Protein AF-0000000075857256 (afdb_homodimer)

Nearest PDB structures (foldseek):
  2bel-assembly1_A  TM=9.856E-01  e=2.814E-27  Homo sapiens
  2ilt-assembly1_A  TM=9.358E-01  e=1.504E-27  Homo sapiens
  4k26-assembly1_A  TM=9.487E-01  e=6.355E-27  Mus musculus
  3gmd-assembly4_H  TM=9.500E-01  e=1.844E-26  Mus musculus
  3dwf-assembly1_B  TM=9.043E-01  e=5.023E-26  Cavia porcellus

Foldseek 3Di:
DLQVCLLVQAADEEEEADPVVQVVSQVNSVVNHHVHGYYDYFQQLDPCRLLVSLVVCCVVVVFDQEDADDDFDDDAQAADDPPVVVLVSRLSRLAVSLVVNCVNRVVRNLVNLHEYEYEAELLLQDPFGRQVSVSVNSVNNCVVVVVVQVVCVVVVGSYAYEYEYEYAADDPSSCVRCVQWFDDDHHYPVVSVVQRVVCRVVRPRYHYPPPCSVVCSVCCVVCVVVNVVVRVVRTDDDD/DLQVCLLVQAADEEEEADPVVQVVSQVNSVVNHHVHGYYDYFQQLDPCRLLVSLVVCCVVVVFDQEDADDDFDDDAQAADDPPVVVLVSRLSRLAVSLVVNCVNRVVRNLVNLHEYEYEAELLLQDPFGRQVSVSVNSVNNCVVVVVVQVVCVVVVGSYAYEYEYEYAADDPSSCVRCVPWFDDDHHYPVVSVVQRVVCRVVRPRYHYPPPCSVVCSVCCVVCVVVNVVVRVVRTDDDD

Sequence (478 aa):
MAYHYAHFGAQIIITARRGNVLQQVAEKCLSLGAQKAYYIAADMASESDPDRVVEFALDKLGGLDYLVLNHIGPSPFSMWDGDVEHTKWLMKANFFSYIQMAWKALPSLEQSQGSLVIVSSLLGKMPSPFVAPYTSTKFALNGFFGALQHELAMKNSNVSISICTLGLIDTESAMEKVRGVTSVPAYPATDAAKNIIITGATRQSELFYPWFTQFLILIKDWFPSTTSYIIQNSYNYNPMAYHYAHFGAQIIITARRGNVLQQVAEKCLSLGAQKAYYIAADMASESDPDRVVEFALDKLGGLDYLVLNHIGPSPFSMWDGDVEHTKWLMKANFFSYIQMAWKALPSLEQSQGSLVIVSSLLGKMPSPFVAPYTSTKFALNGFFGALQHELAMKNSNVSISICTLGLIDTESAMEKVRGVTSVPAYPATDAAKNIIITGATRQSELFYPWFTQFLILIKDWFPSTTSYIIQNSYNYNP

Organism: Scomber scombrus (NCBI:txid13677)

Radius of gyration: 22.91 Å; Cα contacts (8 Å, |Δi|>4): 903; chains: 2; bounding box: 53×64×47 Å

Secondary structure (DSSP, 8-state):
-HHHHHHTT-EEEEEES-HHHHHHHHHHHHHHT-SEEEEEE--TTSSSHHHHHHHHHHHHHSS-SEEEE-------SS-----HHHHHHHHIIIIIHHHHHHHHHHHHHHHHT-EEEEE--GGGTS--TT-HHHHHHHHHHHHHHHHHHHHHHHTT-S-EEEEEEE--EE-HHHHHHHTTTB-PPPEEHHHHHHHHHHHHHTT-SEEEESTHHHHHHHHTTTSHHHHHHHHHHTB----/-HHHHHHTT-EEEEEES-HHHHHHHHHHHHHHT-SEEEEEE--TTSSSHHHHHHHHHHHHHSS-SEEEE-------SS-----HHHHHHHHIIIIIHHHHHHHHHHHHHHHHT-EEEEE--GGGTS--TT-HHHHHHHHHHHHHHHHHHHHHHHTT-S-EEEEEEE--EE-HHHHHHHTTTB-PPPEEHHHHHHHHHHHHHTT-SEEEESTHHHHHHHHTTTSHHHHHHHHHHTB----

InterPro domains:
  IPR002347 Short-chain dehydrogenase/reductase SDR [PF00106] (1-177)
  IPR002347 Short-chain dehydrogenase/reductase SDR [PR00081] (108-124)
  IPR002347 Short-chain dehydrogenase/reductase SDR [PR00081] (134-153)
  IPR002347 Short-chain dehydrogenase/reductase SDR [PR00081] (157-174)
  IPR020904 Short-chain dehydrogenase/reductase, conserved site [PS00061] (121-149)
  IPR036291 NAD(P)-binding domain superfamily [SSF51735] (1-231)
  IPR051253 11-beta-hydroxysteroid dehydrogenase [PTHR44279] (1-237)

Structure (mmCIF, N/CA/C/O backbone):
data_AF-0000000075857256-model_v1
#
loop_
_entity.id
_entity.type
_entity.pdbx_description
1 polymer 'Hydroxysteroid 11-beta-dehydrogenase 1-like protein isoform X1'
#
loop_
_atom_site.group_PDB
_atom_site.id
_atom_site.type_symbol
_atom_site.label_atom_id
_atom_site.label_alt_id
_atom_site.label_comp_id
_atom_site.label_asym_id
_atom_site.label_entity_id
_atom_site.label_seq_id
_atom_site.pdbx_PDB_ins_code
_atom_site.Cartn_x
_atom_site.Cartn_y
_atom_site.Cartn_z
_atom_site.occupancy
_atom_site.B_iso_or_equiv
_atom_site.auth_seq_id
_atom_site.auth_comp_id
_atom_site.auth_asym_id
_atom_site.auth_atom_id
_atom_site.pdbx_PDB_model_num
ATOM 1 N N . MET A 1 1 ? 14.023 -18.969 -10.062 1 95 1 MET A N 1
ATOM 2 C CA . MET A 1 1 ? 12.734 -19.641 -9.969 1 95 1 MET A CA 1
ATOM 3 C C . MET A 1 1 ? 12.453 -20.469 -11.219 1 95 1 MET A C 1
ATOM 5 O O . MET A 1 1 ? 12.086 -21.641 -11.133 1 95 1 MET A O 1
ATOM 9 N N . ALA A 1 2 ? 12.711 -19.844 -12.391 1 97 2 ALA A N 1
ATOM 10 C CA . ALA A 1 2 ? 12.477 -20.547 -13.648 1 97 2 ALA A CA 1
ATOM 11 C C . ALA A 1 2 ? 13.312 -21.812 -13.727 1 97 2 ALA A C 1
ATOM 13 O O . ALA A 1 2 ? 12.812 -22.875 -14.133 1 97 2 ALA A O 1
ATOM 14 N N . TYR A 1 3 ? 14.539 -21.734 -13.312 1 97.12 3 TYR A N 1
ATOM 15 C CA . TYR A 1 3 ? 15.438 -22.891 -13.375 1 97.12 3 TYR A CA 1
ATOM 16 C C . TYR A 1 3 ? 14.984 -23.984 -12.422 1 97.12 3 TYR A C 1
ATOM 18 O O . TYR A 1 3 ? 15.055 -25.172 -12.758 1 97.12 3 TYR A O 1
ATOM 26 N N . HIS A 1 4 ? 14.562 -23.609 -11.25 1 96.56 4 HIS A N 1
ATOM 27 C CA . HIS A 1 4 ? 14.039 -24.594 -10.32 1 96.56 4 HIS A CA 1
ATOM 28 C C . HIS A 1 4 ? 12.805 -25.297 -10.883 1 96.56 4 HIS A C 1
ATOM 30 O O . HIS A 1 4 ? 12.68 -26.516 -10.812 1 96.56 4 HIS A O 1
ATOM 36 N N . TYR A 1 5 ? 11.883 -24.547 -11.492 1 97.31 5 TYR A N 1
ATOM 37 C CA . TYR A 1 5 ? 10.695 -25.125 -12.117 1 97.31 5 TYR A CA 1
ATOM 38 C C . TYR A 1 5 ? 11.086 -26.062 -13.258 1 97.31 5 TYR A C 1
ATOM 40 O O . TYR A 1 5 ? 10.469 -27.109 -13.43 1 97.31 5 TYR A O 1
ATOM 48 N N . ALA A 1 6 ? 12.07 -25.672 -13.977 1 97.81 6 ALA A N 1
ATOM 49 C CA . ALA A 1 6 ? 12.555 -26.484 -15.094 1 97.81 6 ALA A CA 1
ATOM 50 C C . ALA A 1 6 ? 13.047 -27.844 -14.609 1 97.81 6 ALA A C 1
ATOM 52 O O . ALA A 1 6 ? 12.742 -28.875 -15.211 1 97.81 6 ALA A O 1
ATOM 53 N N . HIS A 1 7 ? 13.75 -27.812 -13.5 1 96.44 7 HIS A N 1
ATOM 54 C CA . HIS A 1 7 ? 14.281 -29.047 -12.914 1 96.44 7 HIS A CA 1
ATOM 55 C C . HIS A 1 7 ? 13.156 -30 -12.539 1 96.44 7 HIS A C 1
ATOM 57 O O . HIS A 1 7 ? 13.344 -31.219 -12.531 1 96.44 7 HIS A O 1
ATOM 63 N N . PHE A 1 8 ? 11.992 -29.422 -12.312 1 95.88 8 PHE A N 1
ATOM 64 C CA . PHE A 1 8 ? 10.844 -30.234 -11.914 1 95.88 8 PHE A CA 1
ATOM 65 C C . PHE A 1 8 ? 10.031 -30.656 -13.133 1 95.88 8 PHE A C 1
ATOM 67 O O . PHE A 1 8 ? 8.961 -31.25 -12.992 1 95.88 8 PHE A O 1
ATOM 74 N N . GLY A 1 9 ? 10.508 -30.328 -14.344 1 97.19 9 GLY A N 1
ATOM 75 C CA . GLY A 1 9 ? 9.859 -30.734 -15.578 1 97.19 9 GLY A CA 1
ATOM 76 C C . GLY A 1 9 ? 8.656 -29.891 -15.945 1 97.19 9 GLY A C 1
ATOM 77 O O . GLY A 1 9 ? 7.715 -30.359 -16.578 1 97.19 9 GLY A O 1
ATOM 78 N N . ALA A 1 10 ? 8.68 -28.688 -15.57 1 97.69 10 ALA A N 1
ATOM 79 C CA . ALA A 1 10 ? 7.531 -27.797 -15.766 1 97.69 10 ALA A CA 1
ATOM 80 C C . ALA A 1 10 ? 7.469 -27.297 -17.203 1 97.69 10 ALA A C 1
ATOM 82 O O . ALA A 1 10 ? 8.445 -27.406 -17.953 1 97.69 10 ALA A O 1
ATOM 83 N N . GLN A 1 11 ? 6.266 -26.906 -17.625 1 98.44 11 GLN A N 1
ATOM 84 C CA . GLN A 1 11 ? 6.086 -26.047 -18.781 1 98.44 11 GLN A CA 1
ATOM 85 C C . GLN A 1 11 ? 6.102 -24.578 -18.359 1 98.44 11 GLN A C 1
ATOM 87 O O . GLN A 1 11 ? 5.27 -24.141 -17.562 1 98.44 11 GLN A O 1
ATOM 92 N N . ILE A 1 12 ? 7.023 -23.812 -18.938 1 98.25 12 ILE A N 1
ATOM 93 C CA . ILE A 1 12 ? 7.355 -22.531 -18.344 1 98.25 12 ILE A CA 1
ATOM 94 C C . ILE A 1 12 ? 7.211 -21.422 -19.375 1 98.25 12 ILE A C 1
ATOM 96 O O . ILE A 1 12 ? 7.578 -21.609 -20.547 1 98.25 12 ILE A O 1
ATOM 100 N N . ILE A 1 13 ? 6.652 -20.344 -19 1 98.5 13 ILE A N 1
ATOM 101 C CA . ILE A 1 13 ? 6.703 -19.078 -19.734 1 98.5 13 ILE A CA 1
ATOM 102 C C . ILE A 1 13 ? 7.348 -18 -18.859 1 98.5 13 ILE A C 1
ATOM 104 O O . ILE A 1 13 ? 6.957 -17.812 -17.703 1 98.5 13 ILE A O 1
ATOM 108 N N . ILE A 1 14 ? 8.344 -17.344 -19.375 1 98.5 14 ILE A N 1
ATOM 109 C CA . ILE A 1 14 ? 9.008 -16.266 -18.625 1 98.5 14 ILE A CA 1
ATOM 110 C C . ILE A 1 14 ? 8.836 -14.945 -19.375 1 98.5 14 ILE A C 1
ATOM 112 O O . ILE A 1 14 ? 8.695 -14.93 -20.594 1 98.5 14 ILE A O 1
ATOM 116 N N . THR A 1 15 ? 8.75 -13.844 -18.625 1 98.44 15 THR A N 1
ATOM 117 C CA . THR A 1 15 ? 8.609 -12.523 -19.234 1 98.44 15 THR A CA 1
ATOM 118 C C . THR A 1 15 ? 9.469 -11.492 -18.5 1 98.44 15 THR A C 1
ATOM 120 O O . THR A 1 15 ? 9.711 -11.625 -17.297 1 98.44 15 THR A O 1
ATOM 123 N N . ALA A 1 16 ? 10.055 -10.594 -19.125 1 96.81 16 ALA A N 1
ATOM 124 C CA . ALA A 1 16 ? 10.812 -9.406 -18.734 1 96.81 16 ALA A CA 1
ATOM 125 C C . ALA A 1 16 ? 10.977 -8.453 -19.906 1 96.81 16 ALA A C 1
ATOM 127 O O . ALA A 1 16 ? 10.359 -8.641 -20.969 1 96.81 16 ALA A O 1
ATOM 128 N N . ARG A 1 17 ? 11.82 -7.445 -19.844 1 94.06 17 ARG A N 1
ATOM 129 C CA . ARG A 1 17 ? 11.922 -6.426 -20.891 1 94.06 17 ARG A CA 1
ATOM 130 C 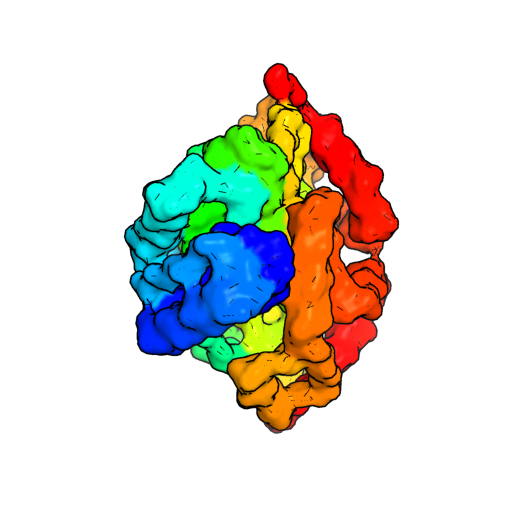C . ARG A 1 17 ? 12.93 -6.836 -21.953 1 94.06 17 ARG A C 1
ATOM 132 O O . ARG A 1 17 ? 12.75 -6.52 -23.125 1 94.06 17 ARG A O 1
ATOM 139 N N . ARG A 1 18 ? 13.977 -7.609 -21.578 1 92.38 18 ARG A N 1
ATOM 140 C CA . ARG A 1 18 ? 15.086 -7.891 -22.484 1 92.38 18 ARG A CA 1
ATOM 141 C C . ARG A 1 18 ? 14.914 -9.25 -23.141 1 92.38 18 ARG A C 1
ATOM 143 O O . ARG A 1 18 ? 15.312 -10.273 -22.578 1 92.38 18 ARG A O 1
ATOM 150 N N . GLY A 1 19 ? 14.539 -9.242 -24.391 1 95.31 19 GLY A N 1
ATOM 151 C CA . GLY A 1 19 ? 14.227 -10.461 -25.125 1 95.31 19 GLY A CA 1
ATOM 152 C C . GLY A 1 19 ? 15.414 -11.398 -25.266 1 95.31 19 GLY A C 1
ATOM 153 O O . GLY A 1 19 ? 15.273 -12.609 -25.094 1 95.31 19 GLY A O 1
ATOM 154 N N . ASN A 1 20 ? 16.531 -10.82 -25.516 1 96.5 20 ASN A N 1
ATOM 155 C CA . ASN A 1 20 ? 17.719 -11.641 -25.719 1 96.5 20 ASN A CA 1
ATOM 156 C C . ASN A 1 20 ? 18.094 -12.422 -24.469 1 96.5 20 ASN A C 1
ATOM 158 O O . ASN A 1 20 ? 18.438 -13.602 -24.531 1 96.5 20 ASN A O 1
ATOM 162 N N . VAL A 1 21 ? 18.016 -11.781 -23.328 1 95.75 21 VAL A N 1
ATOM 163 C CA . VAL A 1 21 ? 18.312 -12.43 -22.062 1 95.75 21 VAL A CA 1
ATOM 164 C C . VAL A 1 21 ? 17.266 -13.5 -21.766 1 95.75 21 VAL A C 1
ATOM 166 O O . VAL A 1 21 ? 17.594 -14.594 -21.312 1 95.75 21 VAL A O 1
ATOM 169 N N . LEU A 1 22 ? 16.047 -13.227 -22.078 1 97.75 22 LEU A N 1
ATOM 170 C CA . LEU A 1 22 ? 14.953 -14.156 -21.875 1 97.75 22 LEU A CA 1
ATOM 171 C C . LEU A 1 22 ? 15.141 -15.422 -22.688 1 97.75 22 LEU A C 1
ATOM 173 O O . LEU A 1 22 ? 14.875 -16.531 -22.219 1 97.75 22 LEU A O 1
ATOM 177 N N . GLN A 1 23 ? 15.547 -15.188 -23.891 1 97.94 23 GLN A N 1
ATOM 178 C CA . GLN A 1 23 ? 15.773 -16.328 -24.781 1 97.94 23 GLN A CA 1
ATOM 179 C C . GLN A 1 23 ? 16.828 -17.266 -24.188 1 97.94 23 GLN A C 1
ATOM 181 O O . GLN A 1 23 ? 16.641 -18.484 -24.203 1 97.94 23 GLN A O 1
ATOM 186 N N . GLN A 1 24 ? 17.875 -16.734 -23.688 1 98.25 24 GLN A N 1
ATOM 187 C CA . GLN A 1 24 ? 18.938 -17.531 -23.062 1 98.25 24 GLN A CA 1
ATOM 188 C C . GLN A 1 24 ? 18.406 -18.297 -21.859 1 98.25 24 GLN A C 1
ATOM 190 O O . GLN A 1 24 ? 18.75 -19.453 -21.656 1 98.25 24 GLN A O 1
ATOM 195 N N . VAL A 1 25 ? 17.609 -17.672 -21.062 1 97.94 25 VAL A N 1
ATOM 196 C CA . VAL A 1 25 ? 17.031 -18.312 -19.891 1 97.94 25 VAL A CA 1
ATOM 197 C C . VAL A 1 25 ? 16.094 -19.438 -20.312 1 97.94 25 VAL A C 1
ATOM 199 O O . VAL A 1 25 ? 16.125 -20.531 -19.734 1 97.94 25 VAL A O 1
ATOM 202 N N . ALA A 1 26 ? 15.281 -19.188 -21.297 1 98.38 26 ALA A N 1
ATOM 203 C CA . ALA A 1 26 ? 14.359 -20.203 -21.797 1 98.38 26 ALA A CA 1
ATOM 204 C C . ALA A 1 26 ? 15.109 -21.422 -22.312 1 98.38 26 ALA A C 1
ATOM 206 O O . ALA A 1 26 ? 14.727 -22.562 -22.047 1 98.38 26 ALA A O 1
ATOM 207 N N . GLU A 1 27 ? 16.188 -21.188 -23.031 1 98.44 27 GLU A N 1
ATOM 208 C CA . GLU A 1 27 ? 17 -22.281 -23.547 1 98.44 27 GLU A CA 1
ATOM 209 C C . GLU A 1 27 ? 17.625 -23.078 -22.422 1 98.44 27 GLU A C 1
ATOM 211 O O . GLU A 1 27 ? 17.672 -24.312 -22.469 1 98.44 27 GLU A O 1
ATOM 216 N N . LYS A 1 28 ? 18.109 -22.344 -21.484 1 98.44 28 LYS A N 1
ATOM 217 C CA . LYS A 1 28 ? 18.688 -23.016 -20.312 1 98.44 28 LYS A CA 1
ATOM 218 C C . LYS A 1 28 ? 17.625 -23.844 -19.578 1 98.44 28 LYS A C 1
ATOM 220 O O . LYS A 1 28 ? 17.922 -24.922 -19.078 1 98.44 28 LYS A O 1
ATOM 225 N N . CYS A 1 29 ? 16.453 -23.375 -19.5 1 98.62 29 CYS A N 1
ATOM 226 C CA . CYS A 1 29 ? 15.367 -24.125 -18.859 1 98.62 29 CYS A CA 1
ATOM 227 C C . CYS A 1 29 ? 15.117 -25.438 -19.594 1 98.62 29 CYS A C 1
ATOM 229 O O . CYS A 1 29 ? 14.898 -26.469 -18.953 1 98.62 29 CYS A O 1
ATOM 231 N N . LEU A 1 30 ? 15.156 -25.406 -20.906 1 98.44 30 LEU A N 1
ATOM 232 C CA . LEU A 1 30 ? 14.977 -26.625 -21.688 1 98.44 30 LEU A CA 1
ATOM 233 C C . LEU A 1 30 ? 16.078 -27.625 -21.375 1 98.44 30 LEU A C 1
ATOM 235 O O . LEU A 1 30 ? 15.812 -28.828 -21.203 1 98.44 30 LEU A O 1
ATOM 239 N N . SER A 1 31 ? 17.266 -27.109 -21.25 1 98.44 31 SER A N 1
ATOM 240 C CA . SER A 1 31 ? 18.406 -27.984 -20.984 1 98.44 31 SER A CA 1
ATOM 241 C C . SER A 1 31 ? 18.328 -28.578 -19.578 1 98.44 31 SER A C 1
ATOM 243 O O . SER A 1 31 ? 18.859 -29.656 -19.328 1 98.44 31 SER A O 1
ATOM 245 N N . LEU A 1 32 ? 17.656 -27.906 -18.672 1 98.19 32 LEU A N 1
ATOM 246 C CA . LEU A 1 32 ? 17.578 -28.328 -17.281 1 98.19 32 LEU A CA 1
ATOM 247 C C . LEU A 1 32 ? 16.438 -29.312 -17.078 1 98.19 32 LEU A C 1
ATOM 249 O O . LEU A 1 32 ? 16.312 -29.922 -16 1 98.19 32 LEU A O 1
ATOM 253 N N . GLY A 1 33 ? 15.508 -29.406 -18.141 1 98.06 33 GLY A N 1
ATOM 254 C CA . GLY A 1 33 ? 14.508 -30.453 -18.031 1 98.06 33 GLY A CA 1
ATOM 255 C C . GLY A 1 33 ? 13.086 -29.953 -18.219 1 98.06 33 GLY A C 1
ATOM 256 O O . GLY A 1 33 ? 12.133 -30.719 -18.078 1 98.06 33 GLY A O 1
ATOM 257 N N . ALA A 1 34 ? 12.898 -28.719 -18.5 1 98.56 34 ALA A N 1
ATOM 258 C CA . ALA A 1 34 ? 11.555 -28.203 -18.75 1 98.56 34 ALA A CA 1
ATOM 259 C C . ALA A 1 34 ? 10.914 -28.891 -19.938 1 98.56 34 ALA A C 1
ATOM 261 O O . ALA A 1 34 ? 11.578 -29.156 -20.953 1 98.56 34 ALA A O 1
ATOM 262 N N . GLN A 1 35 ? 9.641 -29.219 -19.812 1 98.38 35 GLN A N 1
ATOM 263 C CA . GLN A 1 35 ? 8.93 -29.828 -20.922 1 98.38 35 GLN A CA 1
ATOM 264 C C . GLN A 1 35 ? 8.742 -28.828 -22.062 1 98.38 35 GLN A C 1
ATOM 266 O O . GLN A 1 35 ? 8.836 -29.203 -23.234 1 98.38 35 GLN A O 1
ATOM 271 N N . LYS A 1 36 ? 8.375 -27.641 -21.703 1 98.31 36 LYS A N 1
ATOM 272 C CA . LY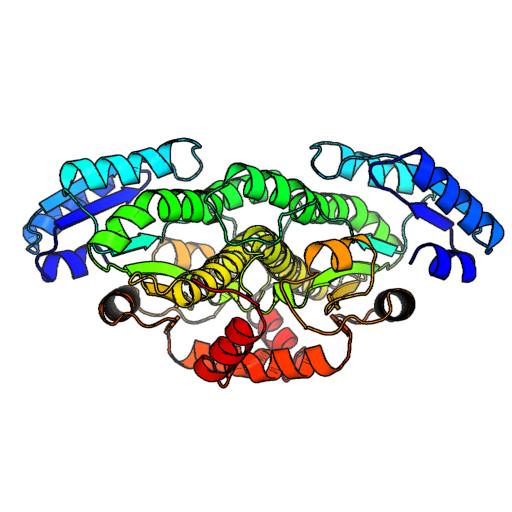S A 1 36 ? 8.281 -26.469 -22.578 1 98.31 36 LYS A CA 1
ATOM 273 C C . LYS A 1 36 ? 8.859 -25.234 -21.906 1 98.31 36 LYS A C 1
ATOM 275 O O . LYS A 1 36 ? 8.781 -25.078 -20.688 1 98.31 36 LYS A O 1
ATOM 280 N N . ALA A 1 37 ? 9.5 -24.438 -22.734 1 98.44 37 ALA A N 1
ATOM 281 C CA . ALA A 1 37 ? 9.984 -23.156 -22.234 1 98.44 37 ALA A CA 1
ATOM 282 C C . ALA A 1 37 ? 9.875 -22.062 -23.312 1 98.44 37 ALA A C 1
ATOM 284 O O . ALA A 1 37 ? 10.5 -22.172 -24.375 1 98.44 37 ALA A O 1
ATOM 285 N N . TYR A 1 38 ? 9.016 -21.094 -23.078 1 98.38 38 TYR A N 1
ATOM 286 C CA . TYR A 1 38 ? 8.836 -19.953 -23.969 1 98.38 38 TYR A CA 1
ATOM 287 C C . TYR A 1 38 ? 9.086 -18.641 -23.25 1 98.38 38 TYR A C 1
ATOM 289 O O . TYR A 1 38 ? 9.172 -18.609 -22.016 1 98.38 38 TYR A O 1
ATOM 297 N N . TYR A 1 39 ? 9.375 -17.672 -24.031 1 98.5 39 TYR A N 1
ATOM 298 C CA . TYR A 1 39 ? 9.547 -16.344 -23.453 1 98.5 39 TYR A CA 1
ATOM 299 C C . TYR A 1 39 ? 8.789 -15.289 -24.25 1 98.5 39 TYR A C 1
ATOM 301 O O . TYR A 1 39 ? 8.484 -15.5 -25.422 1 98.5 39 TYR A O 1
ATOM 309 N N . ILE A 1 40 ? 8.414 -14.25 -23.594 1 98.5 40 ILE A N 1
ATOM 310 C CA . ILE A 1 40 ? 7.773 -13.109 -24.25 1 98.5 40 ILE A CA 1
ATOM 311 C C . ILE A 1 40 ? 8.281 -11.812 -23.625 1 98.5 40 ILE A C 1
ATOM 313 O O . ILE A 1 40 ? 8.227 -11.633 -22.406 1 98.5 40 ILE A O 1
ATOM 317 N N . ALA A 1 41 ? 8.844 -10.969 -24.453 1 98.31 41 ALA A N 1
ATOM 318 C CA . ALA A 1 41 ? 9.297 -9.656 -23.984 1 98.31 41 ALA A CA 1
ATOM 319 C C . ALA A 1 41 ? 8.117 -8.719 -23.781 1 98.31 41 ALA A C 1
ATOM 321 O O . ALA A 1 41 ? 7.258 -8.578 -24.656 1 98.31 41 ALA A O 1
ATOM 322 N N . ALA A 1 42 ? 8.047 -8.125 -22.547 1 98.25 42 ALA A N 1
ATOM 323 C CA . ALA A 1 42 ? 6.926 -7.238 -22.234 1 98.25 42 ALA A CA 1
ATOM 324 C C . ALA A 1 42 ? 7.332 -6.195 -21.188 1 98.25 42 ALA A C 1
ATOM 326 O O . ALA A 1 42 ? 8.266 -6.418 -20.422 1 98.25 42 ALA A O 1
ATOM 327 N N . ASP A 1 43 ? 6.688 -5.07 -21.234 1 97.69 43 ASP A N 1
ATOM 328 C CA . ASP A 1 43 ? 6.816 -3.998 -20.25 1 97.69 43 ASP A CA 1
ATOM 329 C C . ASP A 1 43 ? 5.605 -3.951 -19.328 1 97.69 43 ASP A C 1
ATOM 331 O O . ASP A 1 43 ? 4.508 -3.578 -19.75 1 97.69 43 ASP A O 1
ATOM 335 N N . MET A 1 44 ? 5.887 -4.188 -18.062 1 97.88 44 MET A N 1
ATOM 336 C CA . MET A 1 44 ? 4.793 -4.312 -17.109 1 97.88 44 MET A CA 1
ATOM 337 C C . MET A 1 44 ? 4.203 -2.945 -16.766 1 97.88 44 MET A C 1
ATOM 339 O O . MET A 1 44 ? 3.129 -2.854 -16.172 1 97.88 44 MET A O 1
ATOM 343 N N . ALA A 1 45 ? 4.867 -1.894 -17.188 1 96.94 45 ALA A N 1
ATOM 344 C CA . ALA A 1 45 ? 4.316 -0.551 -17.016 1 96.94 45 ALA A CA 1
ATOM 345 C C . ALA A 1 45 ? 3.398 -0.187 -18.188 1 96.94 45 ALA A C 1
ATOM 347 O O . ALA A 1 45 ? 2.744 0.858 -18.156 1 96.94 45 ALA A O 1
ATOM 348 N N . SER A 1 46 ? 3.365 -1.102 -19.156 1 96.5 46 SER A N 1
ATOM 349 C CA . SER A 1 46 ? 2.453 -0.91 -20.281 1 96.5 46 SER A CA 1
ATOM 350 C C . SER A 1 46 ? 1.016 -1.234 -19.891 1 96.5 46 SER A C 1
ATOM 352 O O . SER A 1 46 ? 0.777 -2.111 -19.062 1 96.5 46 SER A O 1
ATOM 354 N N . GLU A 1 47 ? 0.055 -0.604 -20.562 1 95.44 47 GLU A N 1
ATOM 355 C CA . GLU A 1 47 ? -1.355 -0.838 -20.281 1 95.44 47 GLU A CA 1
ATOM 356 C C . GLU A 1 47 ? -1.804 -2.207 -20.781 1 95.44 47 GLU A C 1
ATOM 358 O O . GLU A 1 47 ? -2.645 -2.857 -20.156 1 95.44 47 GLU A O 1
ATOM 363 N N . SER A 1 48 ? -1.243 -2.678 -21.797 1 97.31 48 SER A N 1
ATOM 364 C CA . SER A 1 48 ? -1.775 -3.859 -22.469 1 97.31 48 SER A CA 1
ATOM 365 C C . SER A 1 48 ? -0.898 -5.082 -22.203 1 97.31 48 SER A C 1
ATOM 367 O O . SER A 1 48 ? -1.377 -6.215 -22.25 1 97.31 48 SER A O 1
ATOM 369 N N . ASP A 1 49 ? 0.37 -4.891 -21.906 1 98.38 49 ASP A N 1
ATOM 370 C CA . ASP A 1 49 ? 1.345 -5.977 -21.906 1 98.38 49 ASP A CA 1
ATOM 371 C C . ASP A 1 49 ? 1.021 -7.004 -20.828 1 98.38 49 ASP A C 1
ATOM 373 O O . ASP A 1 49 ? 1.18 -8.211 -21.031 1 98.38 49 ASP A O 1
ATOM 377 N N . PRO A 1 50 ? 0.613 -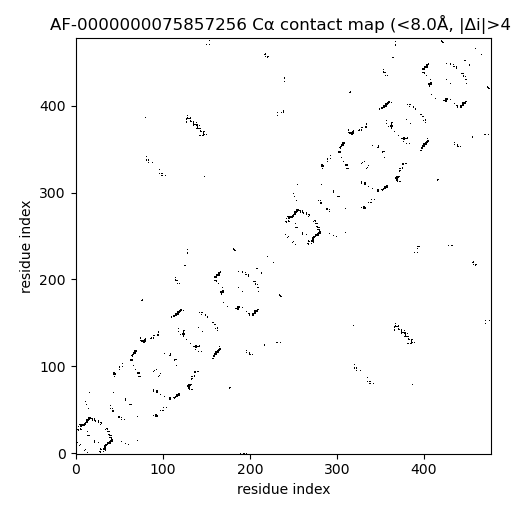6.559 -19.656 1 98.5 50 PRO A N 1
ATOM 378 C CA . PRO A 1 50 ? 0.283 -7.562 -18.641 1 98.5 50 PRO A CA 1
ATOM 379 C C . PRO A 1 50 ? -0.76 -8.57 -19.125 1 98.5 50 PRO A C 1
ATOM 381 O O . PRO A 1 50 ? -0.593 -9.773 -18.938 1 98.5 50 PRO A O 1
ATOM 384 N N . ASP A 1 51 ? -1.774 -8.102 -19.766 1 98.38 51 ASP A N 1
ATOM 385 C CA . ASP A 1 51 ? -2.793 -9 -20.312 1 98.38 51 ASP A CA 1
ATOM 386 C C . ASP A 1 51 ? -2.225 -9.867 -21.422 1 98.38 51 ASP A C 1
ATOM 388 O O . ASP A 1 51 ? -2.504 -11.062 -21.484 1 98.38 51 ASP A O 1
ATOM 392 N N . ARG A 1 52 ? -1.47 -9.234 -22.266 1 98.5 52 ARG A N 1
ATOM 393 C CA . ARG A 1 52 ? -0.881 -9.93 -23.406 1 98.5 52 ARG A CA 1
ATOM 394 C C . ARG A 1 52 ? -0.02 -11.102 -22.938 1 98.5 52 ARG A C 1
ATOM 396 O O . ARG A 1 52 ? -0.032 -12.172 -23.562 1 98.5 52 ARG A O 1
ATOM 403 N N . VAL A 1 53 ? 0.699 -10.914 -21.922 1 98.75 53 VAL A N 1
ATOM 404 C CA . VAL A 1 53 ? 1.582 -11.961 -21.406 1 98.75 53 VAL A CA 1
ATOM 405 C C . VAL A 1 53 ? 0.753 -13.148 -20.906 1 98.75 53 VAL A C 1
ATOM 407 O O . VAL A 1 53 ? 1.082 -14.297 -21.203 1 98.75 53 VAL A O 1
ATOM 410 N N . VAL A 1 54 ? -0.324 -12.898 -20.156 1 98.75 54 VAL A N 1
ATOM 411 C CA . VAL A 1 54 ? -1.165 -13.961 -19.641 1 98.75 54 VAL A CA 1
ATOM 412 C C . VAL A 1 54 ? -1.855 -14.695 -20.781 1 98.75 54 VAL A C 1
ATOM 414 O O . VAL A 1 54 ? -1.943 -15.93 -20.781 1 98.75 54 VAL A O 1
ATOM 417 N N . GLU A 1 55 ? -2.291 -13.938 -21.781 1 98.62 55 GLU A N 1
ATOM 418 C CA . GLU A 1 55 ? -2.928 -14.539 -22.953 1 98.62 55 GLU A CA 1
ATOM 419 C C . GLU A 1 55 ? -1.957 -15.445 -23.703 1 98.62 55 GLU A C 1
ATOM 421 O O . GLU A 1 55 ? -2.32 -16.547 -24.109 1 98.62 55 GLU A O 1
ATOM 426 N N . PHE A 1 56 ? -0.805 -14.961 -23.891 1 98.75 56 PHE A N 1
ATOM 427 C CA . PHE A 1 56 ? 0.233 -15.75 -24.547 1 98.75 56 PHE A CA 1
ATOM 428 C C . PHE A 1 56 ? 0.486 -17.047 -23.797 1 98.75 56 PHE A C 1
ATOM 430 O O . PHE A 1 56 ? 0.599 -18.109 -24.406 1 98.75 56 PHE A O 1
ATOM 437 N N . ALA A 1 57 ? 0.59 -16.953 -22.484 1 98.56 57 ALA A N 1
ATOM 438 C CA . ALA A 1 57 ? 0.83 -18.141 -21.641 1 98.56 57 ALA A CA 1
ATOM 439 C C . ALA A 1 57 ? -0.298 -19.156 -21.797 1 98.56 57 ALA A C 1
ATOM 441 O O . ALA A 1 57 ? -0.045 -20.344 -21.953 1 98.56 57 ALA A O 1
ATOM 442 N N . LEU A 1 58 ? -1.511 -18.703 -21.781 1 98.25 58 LEU A N 1
ATOM 443 C CA . LEU A 1 58 ? -2.668 -19.578 -21.891 1 98.25 58 LEU A CA 1
ATOM 444 C C . LEU A 1 58 ? -2.703 -20.25 -23.266 1 98.25 58 LEU A C 1
ATOM 446 O O . LEU A 1 58 ? -3.027 -21.438 -23.375 1 98.25 58 LEU A O 1
ATOM 450 N N . ASP A 1 59 ? -2.34 -19.469 -24.234 1 98.19 59 ASP A N 1
ATOM 451 C CA . ASP A 1 59 ? -2.332 -20 -25.594 1 98.19 59 ASP A CA 1
ATOM 452 C C . ASP A 1 59 ? -1.276 -21.078 -25.766 1 98.19 59 ASP A C 1
ATOM 454 O O . ASP A 1 59 ? -1.538 -22.125 -26.375 1 98.19 59 ASP A O 1
ATOM 458 N N . LYS A 1 60 ? -0.115 -20.875 -25.219 1 98.31 60 LYS A N 1
ATOM 459 C CA . LYS A 1 60 ? 1.016 -21.781 -25.438 1 98.31 60 LYS A CA 1
ATOM 460 C C . LYS A 1 60 ? 0.925 -23 -24.516 1 98.31 60 LYS A C 1
ATOM 462 O O . LYS A 1 60 ? 1.334 -24.094 -24.906 1 98.31 60 LYS A O 1
ATOM 467 N N . LEU A 1 61 ? 0.403 -22.781 -23.328 1 97.81 61 LEU A N 1
ATOM 468 C CA . LEU A 1 61 ? 0.441 -23.828 -22.328 1 97.81 61 LEU A CA 1
ATOM 469 C C . LEU A 1 61 ? -0.9 -24.562 -22.25 1 97.81 61 LEU A C 1
ATOM 471 O O . LEU A 1 61 ? -0.983 -25.672 -21.703 1 97.81 61 LEU A O 1
ATOM 475 N N . GLY A 1 62 ? -1.995 -23.953 -22.672 1 96.75 62 GLY A N 1
ATOM 476 C CA . GLY A 1 62 ? -3.326 -24.531 -22.609 1 96.75 62 GLY A CA 1
ATOM 477 C C . GLY A 1 62 ? -3.984 -24.359 -21.25 1 96.75 62 GLY A C 1
ATOM 478 O O . GLY A 1 62 ? -5.094 -24.844 -21.031 1 96.75 62 GLY A O 1
ATOM 479 N N . GLY A 1 63 ? -3.273 -23.781 -20.359 1 97.06 63 GLY A N 1
ATOM 480 C CA . GLY A 1 63 ? -3.727 -23.531 -19 1 97.06 63 GLY A CA 1
ATOM 481 C C . GLY A 1 63 ? -2.617 -23.078 -18.078 1 97.06 63 GLY A C 1
ATOM 482 O O . GLY A 1 63 ? -1.464 -22.953 -18.5 1 97.06 63 GLY A O 1
ATOM 483 N N . LEU A 1 64 ? -3.033 -22.75 -16.812 1 97.88 64 LEU A N 1
ATOM 484 C CA . LEU A 1 64 ? -2.068 -22.266 -15.828 1 97.88 64 LEU A CA 1
ATOM 485 C C . LEU A 1 64 ? -2.285 -22.938 -14.477 1 97.88 64 LEU A C 1
ATOM 487 O O . LEU A 1 64 ? -3.41 -22.984 -13.977 1 97.88 64 LEU A O 1
ATOM 491 N N . ASP A 1 65 ? -1.217 -23.453 -13.953 1 98.38 65 ASP A N 1
ATOM 492 C CA . ASP A 1 65 ? -1.26 -24.016 -12.602 1 98.38 65 ASP A CA 1
ATOM 493 C C . ASP A 1 65 ? -0.668 -23.031 -11.594 1 98.38 65 ASP A C 1
ATOM 495 O O . ASP A 1 65 ? -1.059 -23.031 -10.422 1 98.38 65 ASP A O 1
ATOM 499 N N . TYR A 1 66 ? 0.333 -22.281 -12.094 1 98.56 66 TYR A N 1
ATOM 500 C CA . TYR A 1 66 ? 1.011 -21.312 -11.242 1 98.56 66 TYR A CA 1
ATOM 501 C C . TYR A 1 66 ? 1.186 -19.969 -11.969 1 98.56 66 TYR A C 1
ATOM 503 O O . TYR A 1 66 ? 1.486 -19.953 -13.164 1 98.56 66 TYR A O 1
ATOM 511 N N . LEU A 1 67 ? 0.929 -18.953 -11.344 1 98.81 67 LEU A N 1
ATOM 512 C CA . LEU A 1 67 ? 1.35 -17.609 -11.734 1 98.81 67 LEU A CA 1
ATOM 513 C C . LEU A 1 67 ? 2.195 -16.969 -10.641 1 98.81 67 LEU A C 1
ATOM 515 O O . LEU A 1 67 ? 1.72 -16.766 -9.516 1 98.81 67 LEU A O 1
ATOM 519 N N . VAL A 1 68 ? 3.457 -16.734 -10.922 1 98.81 68 VAL A N 1
ATOM 520 C CA . VAL A 1 68 ? 4.375 -16.078 -9.992 1 98.81 68 VAL A CA 1
ATOM 521 C C . VAL A 1 68 ? 4.617 -14.641 -10.43 1 98.81 68 VAL A C 1
ATOM 523 O O . VAL A 1 68 ? 5.18 -14.398 -11.5 1 98.81 68 VAL A O 1
ATOM 526 N N . LEU A 1 69 ? 4.168 -13.75 -9.672 1 98.75 69 LEU A N 1
ATOM 527 C CA . LEU A 1 69 ? 4.387 -12.336 -9.93 1 98.75 69 LEU A CA 1
ATOM 528 C C . LEU A 1 69 ? 5.59 -11.82 -9.148 1 98.75 69 LEU A C 1
ATOM 530 O O . LEU A 1 69 ? 5.559 -11.766 -7.914 1 98.75 69 LEU A O 1
ATOM 534 N N . ASN A 1 70 ? 6.637 -11.406 -9.844 1 97.25 70 ASN A N 1
ATOM 535 C CA . ASN A 1 70 ? 7.898 -11.094 -9.18 1 97.25 70 ASN A CA 1
ATOM 536 C C . ASN A 1 70 ? 8.578 -9.891 -9.82 1 97.25 70 ASN A C 1
ATOM 538 O O . ASN A 1 70 ? 9.68 -9.5 -9.414 1 97.25 70 ASN A O 1
ATOM 542 N N . HIS A 1 71 ? 7.953 -9.297 -10.797 1 95.62 71 HIS A N 1
ATOM 543 C CA . HIS A 1 71 ? 8.586 -8.203 -11.531 1 95.62 71 HIS A CA 1
ATOM 544 C C . HIS A 1 71 ? 8.516 -6.898 -10.742 1 95.62 71 HIS A C 1
ATOM 546 O O . HIS A 1 71 ? 7.586 -6.691 -9.961 1 95.62 71 HIS A O 1
ATOM 552 N N . ILE A 1 72 ? 9.477 -6.043 -10.922 1 94.38 72 ILE A N 1
ATOM 553 C CA . ILE A 1 72 ? 9.516 -4.727 -10.289 1 94.38 72 ILE A CA 1
ATOM 554 C C . ILE A 1 72 ? 10.141 -3.713 -11.25 1 94.38 72 ILE A C 1
ATOM 556 O O . ILE A 1 72 ? 10.984 -4.07 -12.07 1 94.38 72 ILE A O 1
ATOM 560 N N . GLY A 1 73 ? 9.727 -2.488 -11.125 1 94.06 73 GLY A N 1
ATOM 561 C CA . GLY A 1 73 ? 10.391 -1.398 -11.82 1 94.06 73 GLY A CA 1
ATOM 562 C C . GLY A 1 73 ? 11.594 -0.858 -11.07 1 94.06 73 GLY A C 1
ATOM 563 O O . GLY A 1 73 ? 11.648 -0.926 -9.836 1 94.06 73 GLY A O 1
ATOM 564 N N . PRO A 1 74 ? 12.555 -0.359 -11.875 1 92.12 74 PRO A N 1
ATOM 565 C CA . PRO A 1 74 ? 13.703 0.265 -11.219 1 92.12 74 PRO A CA 1
ATOM 566 C C . PRO A 1 74 ? 13.312 1.477 -10.375 1 92.12 74 PRO A C 1
ATOM 568 O O . PRO A 1 74 ? 12.438 2.248 -10.758 1 92.12 74 PRO A O 1
ATOM 571 N N . SER A 1 75 ? 13.867 1.605 -9.242 1 92.56 75 SER A N 1
ATOM 572 C CA . SER A 1 75 ? 13.648 2.727 -8.328 1 92.56 75 SER A CA 1
ATOM 573 C C . SER A 1 75 ? 14.938 3.117 -7.617 1 92.56 75 SER A C 1
ATOM 575 O O . SER A 1 75 ? 15.727 2.252 -7.23 1 92.56 75 SER A O 1
ATOM 577 N N . PRO A 1 76 ? 15.133 4.395 -7.48 1 88.94 76 PRO A N 1
ATOM 578 C CA . PRO A 1 76 ? 16.344 4.836 -6.789 1 88.94 76 PRO A CA 1
ATOM 579 C C . PRO A 1 76 ? 16.359 4.457 -5.312 1 88.94 76 PRO A C 1
ATOM 581 O O . PRO A 1 76 ? 15.297 4.383 -4.68 1 88.94 76 PRO A O 1
ATOM 584 N N . PHE A 1 77 ? 17.547 4.219 -4.77 1 93.12 77 PHE A N 1
ATOM 585 C CA . PHE A 1 77 ? 17.766 4.059 -3.34 1 93.12 77 PHE A CA 1
ATOM 586 C C . PHE A 1 77 ? 18.281 5.359 -2.725 1 93.12 77 PHE A C 1
ATOM 588 O O . PHE A 1 77 ? 19.484 5.516 -2.496 1 93.12 77 PHE A O 1
ATOM 595 N N . SER A 1 78 ? 17.391 6.238 -2.527 1 93.81 78 SER A N 1
ATOM 596 C CA . SER A 1 78 ? 17.672 7.582 -2.031 1 93.81 78 SER A CA 1
ATOM 597 C C . SER A 1 78 ? 16.469 8.164 -1.309 1 93.81 78 SER A C 1
ATOM 599 O O . SER A 1 78 ? 15.352 7.668 -1.453 1 93.81 78 SER A O 1
ATOM 601 N N . MET A 1 79 ? 16.688 9.172 -0.534 1 95.88 79 MET A N 1
ATOM 602 C CA . MET A 1 79 ? 15.578 9.875 0.096 1 95.88 79 MET A CA 1
ATOM 603 C C . MET A 1 79 ? 14.641 10.461 -0.955 1 95.88 79 MET A C 1
ATOM 605 O O . MET A 1 79 ? 15.078 10.875 -2.027 1 95.88 79 MET A O 1
ATOM 609 N N . TRP A 1 80 ? 13.445 10.492 -0.64 1 97.25 80 TRP A N 1
ATOM 610 C CA . TRP A 1 80 ? 12.438 10.938 -1.597 1 97.25 80 TRP A CA 1
ATOM 611 C C . TRP A 1 80 ? 12.586 12.422 -1.896 1 97.25 80 TRP A C 1
ATOM 613 O O . TRP A 1 80 ? 12.766 13.234 -0.983 1 97.25 80 TRP A O 1
ATOM 623 N N . ASP A 1 81 ? 12.516 12.75 -3.17 1 96.69 81 ASP A N 1
ATOM 624 C CA . ASP A 1 81 ? 12.773 14.125 -3.578 1 96.69 81 ASP A CA 1
ATOM 625 C C . ASP A 1 81 ? 11.547 14.734 -4.262 1 96.69 81 ASP A C 1
ATOM 627 O O . ASP A 1 81 ? 11.68 15.656 -5.066 1 96.69 81 ASP A O 1
ATOM 631 N N . GLY A 1 82 ? 10.445 14.094 -4.098 1 97.25 82 GLY A N 1
ATOM 632 C CA . GLY A 1 82 ? 9.219 14.688 -4.602 1 97.25 82 GLY A CA 1
ATOM 633 C C . GLY A 1 82 ? 8.859 14.211 -5.996 1 97.25 82 GLY A C 1
ATOM 634 O O . GLY A 1 82 ? 7.941 14.75 -6.625 1 97.25 82 GLY A O 1
ATOM 635 N N . ASP A 1 83 ? 9.508 13.211 -6.527 1 97.5 83 ASP A N 1
ATOM 636 C CA . ASP A 1 83 ? 9.242 12.711 -7.871 1 97.5 83 ASP A CA 1
ATOM 637 C C . ASP A 1 83 ? 7.957 11.891 -7.906 1 97.5 83 ASP A C 1
ATOM 639 O O . ASP A 1 83 ? 8 10.656 -7.988 1 97.5 83 ASP A O 1
ATOM 643 N N . VAL A 1 84 ? 6.852 12.562 -7.996 1 97.94 84 VAL A N 1
ATOM 644 C CA . VAL A 1 84 ? 5.531 11.938 -7.988 1 97.94 84 VAL A CA 1
ATOM 645 C C . VAL A 1 84 ? 5.348 11.102 -9.258 1 97.94 84 VAL A C 1
ATOM 647 O O . VAL A 1 84 ? 4.742 10.031 -9.219 1 97.94 84 VAL A O 1
ATOM 650 N N . GLU A 1 85 ? 5.871 11.594 -10.312 1 97.38 85 GLU A N 1
ATOM 651 C CA . GLU A 1 85 ? 5.711 10.906 -11.586 1 97.38 85 GLU A CA 1
ATOM 652 C C . GLU A 1 85 ? 6.391 9.539 -11.57 1 97.38 85 GLU A C 1
ATOM 654 O O . GLU A 1 85 ? 5.844 8.562 -12.086 1 97.38 85 GLU A O 1
ATOM 659 N N . HIS A 1 86 ? 7.531 9.516 -10.992 1 97.81 86 HIS A N 1
ATOM 660 C CA . HIS A 1 86 ? 8.188 8.219 -10.867 1 97.81 86 HIS A CA 1
ATOM 661 C C . HIS A 1 86 ? 7.375 7.266 -10 1 97.81 86 HIS A C 1
ATOM 663 O O . HIS A 1 86 ? 7.293 6.07 -10.289 1 97.81 86 HIS A O 1
ATOM 669 N N . THR A 1 87 ? 6.832 7.754 -8.93 1 98.44 87 THR A N 1
ATOM 670 C CA . THR A 1 87 ? 6.012 6.938 -8.047 1 98.44 87 THR A CA 1
ATOM 671 C C . THR A 1 87 ? 4.809 6.371 -8.797 1 98.44 87 THR A C 1
ATOM 673 O O . THR A 1 87 ? 4.457 5.199 -8.625 1 98.44 87 THR A O 1
ATOM 676 N N . LYS A 1 88 ? 4.207 7.23 -9.617 1 98.06 88 LYS A N 1
ATOM 677 C CA . LYS A 1 88 ? 3.094 6.785 -10.453 1 98.06 88 LYS A CA 1
ATOM 678 C C . LYS A 1 88 ? 3.525 5.664 -11.391 1 98.06 88 LYS A C 1
ATOM 680 O O . LYS A 1 88 ? 2.84 4.648 -11.508 1 98.06 88 LYS A O 1
ATOM 685 N N . TRP A 1 89 ? 4.598 5.91 -12.023 1 97.88 89 TRP A N 1
ATOM 686 C CA . TRP A 1 89 ? 5.113 4.918 -12.961 1 97.88 89 TRP A CA 1
ATOM 687 C C . TRP A 1 89 ? 5.41 3.602 -12.25 1 97.88 89 TRP A C 1
ATOM 689 O O . TRP A 1 89 ? 5.086 2.525 -12.758 1 97.88 89 TRP A O 1
ATOM 699 N N . LEU A 1 90 ? 6.047 3.699 -11.117 1 98.38 90 LEU A N 1
ATOM 700 C CA . LEU A 1 90 ? 6.402 2.51 -10.352 1 98.38 90 LEU A CA 1
ATOM 701 C C . LEU A 1 90 ? 5.156 1.735 -9.938 1 98.38 90 LEU A C 1
ATOM 703 O O . LEU A 1 90 ? 5.16 0.502 -9.938 1 98.38 90 LEU A O 1
ATOM 707 N N . MET A 1 91 ? 4.102 2.441 -9.547 1 98.62 91 MET A N 1
ATOM 708 C CA . MET A 1 91 ? 2.842 1.812 -9.164 1 98.62 91 MET A CA 1
ATOM 709 C C . MET A 1 91 ? 2.236 1.055 -10.344 1 98.62 91 MET A C 1
ATOM 711 O O . MET A 1 91 ? 1.612 0.007 -10.156 1 98.62 91 MET A O 1
ATOM 715 N N . LYS A 1 92 ? 2.439 1.561 -11.539 1 98.06 92 LYS A N 1
ATOM 716 C CA . LYS A 1 92 ? 1.95 0.875 -12.727 1 98.06 92 LYS A CA 1
ATOM 717 C C . LYS A 1 92 ? 2.621 -0.486 -12.891 1 98.06 92 LYS A C 1
ATOM 719 O O . LYS A 1 92 ? 1.945 -1.494 -13.109 1 98.06 92 LYS A O 1
ATOM 724 N N . ALA A 1 93 ? 3.881 -0.501 -12.766 1 98.31 93 ALA A N 1
ATOM 725 C CA . ALA A 1 93 ? 4.664 -1.713 -13 1 98.31 93 ALA A CA 1
ATOM 726 C C . ALA A 1 93 ? 4.527 -2.686 -11.828 1 98.31 93 ALA A C 1
ATOM 728 O O . ALA A 1 93 ? 4.316 -3.883 -12.031 1 98.31 93 ALA A O 1
ATOM 729 N N . ASN A 1 94 ? 4.613 -2.152 -10.633 1 98.69 94 ASN A N 1
ATOM 730 C CA . ASN A 1 94 ? 4.793 -2.984 -9.445 1 98.69 94 ASN A CA 1
ATOM 731 C C . ASN A 1 94 ? 3.457 -3.451 -8.883 1 98.69 94 ASN A C 1
ATOM 733 O O . ASN A 1 94 ? 3.404 -4.41 -8.109 1 98.69 94 ASN A O 1
ATOM 737 N N . PHE A 1 95 ? 2.396 -2.727 -9.188 1 98.88 95 PHE A N 1
ATOM 738 C CA . PHE A 1 95 ? 1.143 -3.037 -8.508 1 98.88 95 PHE A CA 1
ATOM 739 C C . PHE A 1 95 ? 0.028 -3.275 -9.523 1 98.88 95 PHE A C 1
ATOM 741 O O . PHE A 1 95 ? -0.548 -4.363 -9.57 1 98.88 95 PHE A O 1
ATOM 748 N N . PHE A 1 96 ? -0.269 -2.297 -10.398 1 98.81 96 PHE A N 1
ATOM 749 C CA . PHE A 1 96 ? -1.399 -2.432 -11.312 1 98.81 96 PHE A CA 1
ATOM 750 C C . PHE A 1 96 ? -1.199 -3.613 -12.25 1 98.81 96 PHE A C 1
ATOM 752 O O . PHE A 1 96 ? -2.152 -4.328 -12.57 1 98.81 96 PHE A O 1
ATOM 759 N N . SER A 1 97 ? -0.008 -3.793 -12.688 1 98.75 97 SER A N 1
ATOM 760 C CA . SER A 1 97 ? 0.276 -4.945 -13.539 1 98.75 97 SER A CA 1
ATOM 761 C C . SER A 1 97 ? -0.019 -6.254 -12.805 1 98.75 97 SER A C 1
ATOM 763 O O . SER A 1 97 ? -0.533 -7.203 -13.406 1 98.75 97 SER A O 1
ATOM 765 N N . TYR A 1 98 ? 0.325 -6.34 -11.477 1 98.81 98 TYR A N 1
ATOM 766 C CA . TYR A 1 98 ? 0.05 -7.523 -10.664 1 98.81 98 TYR A CA 1
ATOM 767 C C . TYR A 1 98 ? -1.438 -7.852 -10.664 1 98.81 98 TYR A C 1
ATOM 769 O O . TYR A 1 98 ? -1.827 -8.992 -10.922 1 98.81 98 TYR A O 1
ATOM 777 N N . ILE A 1 99 ? -2.26 -6.828 -10.375 1 98.62 99 ILE A N 1
ATOM 778 C CA . ILE A 1 99 ? -3.68 -7.121 -10.195 1 98.62 99 ILE A CA 1
ATOM 779 C C . ILE A 1 99 ? -4.316 -7.422 -11.555 1 98.62 99 ILE A C 1
ATOM 781 O O . ILE A 1 99 ? -5.23 -8.242 -11.648 1 98.62 99 ILE A O 1
ATOM 785 N N . GLN A 1 100 ? -3.822 -6.789 -12.609 1 98.56 100 GLN A N 1
ATOM 786 C CA . GLN A 1 100 ? -4.293 -7.074 -13.961 1 98.56 100 GLN A CA 1
ATOM 787 C C . GLN A 1 100 ? -4.012 -8.523 -14.352 1 98.56 100 GLN A C 1
ATOM 789 O O . GLN A 1 100 ? -4.895 -9.219 -14.859 1 98.56 100 GLN A O 1
ATOM 794 N N . MET A 1 101 ? -2.824 -8.938 -14.148 1 98.81 101 MET A N 1
ATOM 795 C CA . MET A 1 101 ? -2.418 -10.289 -14.508 1 98.81 101 MET A CA 1
ATOM 796 C C . MET A 1 101 ? -3.146 -11.32 -13.648 1 98.81 101 MET A C 1
ATOM 798 O O . MET A 1 101 ? -3.574 -12.359 -14.148 1 98.81 101 MET A O 1
ATOM 802 N N . ALA A 1 102 ? -3.236 -11.008 -12.375 1 98.81 102 ALA A N 1
ATOM 803 C CA . ALA A 1 102 ? -3.938 -11.906 -11.469 1 98.81 102 ALA A CA 1
ATOM 804 C C . ALA A 1 102 ? -5.379 -12.125 -11.914 1 98.81 102 ALA A C 1
ATOM 806 O O . ALA A 1 102 ? -5.84 -13.266 -11.992 1 98.81 102 ALA A O 1
ATOM 807 N N . TRP A 1 103 ? -6.051 -11.031 -12.258 1 98.56 103 TRP A N 1
ATOM 808 C CA . TRP A 1 103 ? -7.449 -11.141 -12.664 1 98.56 103 TRP A CA 1
ATOM 809 C C . TRP A 1 103 ? -7.582 -11.961 -13.938 1 98.56 103 TRP A C 1
ATOM 811 O O . TRP A 1 103 ? -8.445 -12.836 -14.039 1 98.56 103 TRP A O 1
ATOM 821 N N . LYS A 1 104 ? -6.75 -11.656 -14.859 1 98.5 104 LYS A N 1
ATOM 822 C CA . LYS A 1 104 ? -6.789 -12.328 -16.156 1 98.5 104 LYS A CA 1
ATOM 823 C C . LYS A 1 104 ? -6.516 -13.82 -16 1 98.5 104 LYS A C 1
ATOM 825 O O . LYS A 1 104 ? -7.078 -14.641 -16.734 1 98.5 104 LYS A O 1
ATOM 830 N N . ALA A 1 105 ? -5.703 -14.195 -15.07 1 98.75 105 ALA A N 1
ATOM 831 C CA . ALA A 1 105 ? -5.242 -15.57 -14.922 1 98.75 105 ALA A CA 1
ATOM 832 C C . ALA A 1 105 ? -6.184 -16.375 -14.016 1 98.75 105 ALA A C 1
ATOM 834 O O . ALA A 1 105 ? -6.156 -17.609 -14.023 1 98.75 105 ALA A O 1
ATOM 835 N N . LEU A 1 106 ? -7.02 -15.703 -13.227 1 98.5 106 LEU A N 1
ATOM 836 C CA . LEU A 1 106 ? -7.77 -16.312 -12.125 1 98.5 106 LEU A CA 1
ATOM 837 C C . LEU A 1 106 ? -8.664 -17.438 -12.641 1 98.5 106 LEU A C 1
ATOM 839 O O . LEU A 1 106 ? -8.68 -18.531 -12.062 1 98.5 106 LEU A O 1
ATOM 843 N N . PRO A 1 107 ? -9.414 -17.25 -13.773 1 98 107 PRO A N 1
ATOM 844 C CA . PRO A 1 107 ? -10.266 -18.344 -14.242 1 98 107 PRO A CA 1
ATOM 845 C C . PRO A 1 107 ? -9.477 -19.609 -14.555 1 98 107 PRO A C 1
ATOM 847 O O . PRO A 1 107 ? -9.922 -20.703 -14.219 1 98 107 PRO A O 1
ATOM 850 N N . SER A 1 108 ? -8.352 -19.469 -15.164 1 98.5 108 SER A N 1
ATOM 851 C CA . SER A 1 108 ? -7.531 -20.625 -15.492 1 98.5 108 SER A CA 1
ATOM 852 C C . SER A 1 108 ? -6.961 -21.281 -14.234 1 98.5 108 SER A C 1
ATOM 854 O O . SER A 1 108 ? -6.871 -22.5 -14.141 1 98.5 108 SER A O 1
ATOM 856 N N . LEU A 1 109 ? -6.547 -20.469 -13.289 1 98.75 109 LEU A N 1
ATOM 857 C CA . LEU A 1 109 ? -6.047 -20.984 -12.023 1 98.75 109 LEU A CA 1
ATOM 858 C C . LEU A 1 109 ? -7.145 -21.734 -11.273 1 98.75 109 LEU A C 1
ATOM 860 O O . LEU A 1 109 ? -6.871 -22.734 -10.602 1 98.75 109 LEU A O 1
ATOM 864 N N . GLU A 1 110 ? -8.32 -21.219 -11.32 1 98.06 110 GLU A N 1
ATOM 865 C CA . GLU A 1 110 ? -9.438 -21.906 -10.664 1 98.06 110 GLU A CA 1
ATOM 866 C C . GLU A 1 110 ? -9.703 -23.266 -11.297 1 98.06 110 GLU A C 1
ATOM 868 O O . GLU A 1 110 ? -9.984 -24.234 -10.594 1 98.06 110 GLU A O 1
ATOM 873 N N . GLN A 1 111 ? -9.602 -23.328 -12.602 1 97.88 111 GLN A N 1
ATOM 874 C CA . GLN A 1 111 ? -9.812 -24.578 -13.305 1 97.88 111 GLN A CA 1
ATOM 875 C C . GLN A 1 111 ? -8.789 -25.641 -12.875 1 97.88 111 GLN A C 1
ATOM 877 O O . GLN A 1 111 ? -9.125 -26.812 -12.742 1 97.88 111 GLN A O 1
ATOM 882 N N . SER A 1 112 ? -7.59 -25.234 -12.656 1 98.06 112 SER A N 1
ATOM 883 C CA . SER A 1 112 ? -6.508 -26.172 -12.352 1 98.06 112 SER A CA 1
ATOM 884 C C . SER A 1 112 ? -6.316 -26.312 -10.844 1 98.06 112 SER A C 1
ATOM 886 O O . SER A 1 112 ? -5.461 -27.078 -10.391 1 98.06 112 SER A O 1
ATOM 888 N N . GLN A 1 113 ? -7.102 -25.562 -10.094 1 97.94 113 GLN A N 1
ATOM 889 C CA . GLN A 1 113 ? -6.859 -25.469 -8.656 1 97.94 113 GLN A CA 1
ATOM 890 C C . GLN A 1 113 ? -5.441 -24.984 -8.367 1 97.94 113 GLN A C 1
ATOM 892 O O . GLN A 1 113 ? -4.723 -25.578 -7.574 1 97.94 113 GLN A O 1
ATOM 897 N N . GLY A 1 114 ? -5.141 -23.953 -9.086 1 98.56 114 GLY A N 1
ATOM 898 C CA . GLY A 1 114 ? -3.758 -23.5 -9.125 1 98.56 114 GLY A CA 1
ATOM 899 C C . GLY A 1 114 ? -3.422 -22.516 -8.016 1 98.56 114 GLY A C 1
ATOM 900 O O . GLY A 1 114 ? -4.164 -22.391 -7.043 1 98.56 114 GLY A O 1
ATOM 901 N N . SER A 1 115 ? -2.15 -21.922 -8.109 1 98.75 115 SER A N 1
ATOM 902 C CA . SER A 1 115 ? -1.618 -21.047 -7.074 1 98.75 115 SER A CA 1
ATOM 903 C C . SER A 1 115 ? -1.127 -19.734 -7.676 1 98.75 115 SER A C 1
ATOM 905 O O . SER A 1 115 ? -0.499 -19.719 -8.734 1 98.75 115 SER A O 1
ATOM 907 N N . LEU A 1 116 ? -1.555 -18.719 -7.09 1 98.88 116 LEU A N 1
ATOM 908 C CA . LEU A 1 116 ? -1.051 -17.375 -7.367 1 98.88 116 LEU A CA 1
ATOM 909 C C . LEU A 1 116 ? -0.019 -16.953 -6.324 1 98.88 116 LEU A C 1
ATOM 911 O O . LEU A 1 116 ? -0.326 -16.891 -5.133 1 98.88 116 LEU A O 1
ATOM 915 N N . VAL A 1 117 ? 1.241 -16.703 -6.734 1 98.88 117 VAL A N 1
ATOM 916 C CA . VAL A 1 117 ? 2.342 -16.391 -5.832 1 98.88 117 VAL A CA 1
ATOM 917 C C . VAL A 1 117 ? 2.764 -14.938 -6.012 1 98.88 117 VAL A C 1
ATOM 919 O O . VAL A 1 117 ? 3.152 -14.531 -7.109 1 98.88 117 VAL A O 1
ATOM 922 N N . ILE A 1 118 ? 2.625 -14.18 -4.98 1 98.88 118 ILE A N 1
ATOM 923 C CA . ILE A 1 118 ? 2.98 -12.766 -4.969 1 98.88 118 ILE A CA 1
ATOM 924 C C . ILE A 1 118 ? 4.316 -12.57 -4.254 1 98.88 118 ILE A C 1
ATOM 926 O O . ILE A 1 118 ? 4.418 -12.797 -3.043 1 98.88 118 ILE A O 1
ATOM 930 N N . VAL A 1 119 ? 5.301 -12.18 -4.992 1 98.69 119 VAL A N 1
ATOM 931 C CA . VAL A 1 119 ? 6.582 -11.883 -4.363 1 98.69 119 VAL A CA 1
ATOM 932 C C . VAL A 1 119 ? 6.578 -10.453 -3.832 1 98.69 119 VAL A C 1
ATOM 934 O O . VAL A 1 119 ? 6.562 -9.492 -4.609 1 98.69 119 VAL A O 1
ATOM 937 N N . SER A 1 120 ? 6.539 -10.32 -2.533 1 98.44 120 SER A N 1
ATOM 938 C CA . SER A 1 120 ? 6.586 -9.047 -1.833 1 98.44 120 SER A CA 1
ATOM 939 C C . SER A 1 120 ? 7.922 -8.852 -1.119 1 98.44 120 SER A C 1
ATOM 941 O O . SER A 1 120 ? 8.961 -9.32 -1.594 1 98.44 120 SER A O 1
ATOM 943 N N . SER A 1 121 ? 7.961 -8.062 -0.114 1 97.81 121 SER A N 1
ATOM 944 C CA . SER A 1 121 ? 9.188 -7.672 0.583 1 97.81 121 SER A CA 1
ATOM 945 C C . SER A 1 121 ? 8.914 -7.383 2.055 1 97.81 121 SER A C 1
ATOM 947 O O . SER A 1 121 ? 7.77 -7.117 2.441 1 97.81 121 SER A O 1
ATOM 949 N N . LEU A 1 122 ? 10 -7.527 2.824 1 97.69 122 LEU A N 1
ATOM 950 C CA . LEU A 1 122 ? 9.93 -6.996 4.18 1 97.69 122 LEU A CA 1
ATOM 951 C C . LEU A 1 122 ? 9.484 -5.539 4.176 1 97.69 122 LEU A C 1
ATOM 953 O O . LEU A 1 122 ? 8.789 -5.098 5.094 1 97.69 122 LEU A O 1
ATOM 957 N N . LEU A 1 123 ? 9.805 -4.844 3.15 1 97.44 123 LEU A N 1
ATOM 958 C CA . LEU A 1 123 ? 9.484 -3.43 2.992 1 97.44 123 LEU A CA 1
ATOM 959 C C . LEU A 1 123 ? 8 -3.244 2.672 1 97.44 123 LEU A C 1
ATOM 961 O O . LEU A 1 123 ? 7.516 -2.113 2.604 1 97.44 123 LEU A O 1
ATOM 965 N N . GLY A 1 124 ? 7.25 -4.301 2.447 1 98.31 124 GLY A N 1
ATOM 966 C CA . GLY A 1 124 ? 5.801 -4.25 2.326 1 98.31 124 GLY A CA 1
ATOM 967 C C . GLY A 1 124 ? 5.09 -4.305 3.664 1 98.31 124 GLY A C 1
ATOM 968 O O . GLY A 1 124 ? 3.865 -4.16 3.73 1 98.31 124 GLY A O 1
ATOM 969 N N . LYS A 1 125 ? 5.859 -4.516 4.707 1 97.81 125 LYS A N 1
ATOM 970 C CA . LYS A 1 125 ? 5.309 -4.645 6.051 1 97.81 125 LYS A CA 1
ATOM 971 C C . LYS A 1 125 ? 5.992 -3.682 7.02 1 97.81 125 LYS A C 1
ATOM 973 O O . LYS A 1 125 ? 5.445 -3.369 8.078 1 97.81 125 LYS A O 1
ATOM 978 N N . MET A 1 126 ? 7.117 -3.209 6.668 1 97.25 126 MET A N 1
ATOM 979 C CA . MET A 1 126 ? 7.93 -2.332 7.504 1 97.25 126 MET A CA 1
ATOM 980 C C . MET A 1 126 ? 8.539 -1.2 6.68 1 97.25 126 MET A C 1
ATOM 982 O O . MET A 1 126 ? 9.531 -1.396 5.988 1 97.25 126 MET A O 1
ATOM 986 N N . PRO A 1 127 ? 8 -0.014 6.883 1 97.5 127 PRO A N 1
ATOM 987 C CA . PRO A 1 127 ? 8.586 1.101 6.133 1 97.5 127 PRO A CA 1
ATOM 988 C C . PRO A 1 127 ? 10.031 1.387 6.531 1 97.5 127 PRO A C 1
ATOM 990 O O . PRO A 1 127 ? 10.383 1.273 7.707 1 97.5 127 PRO A O 1
ATOM 993 N N . SER A 1 128 ? 10.844 1.728 5.578 1 96.94 128 SER A N 1
ATOM 994 C CA . SER A 1 128 ? 12.25 2.084 5.762 1 96.94 128 SER A CA 1
ATOM 995 C C . SER A 1 128 ? 12.617 3.314 4.938 1 96.94 128 SER A C 1
ATOM 997 O O . SER A 1 128 ? 11.961 3.619 3.939 1 96.94 128 SER A O 1
ATOM 999 N N . PRO A 1 129 ? 13.625 4.062 5.367 1 97.56 129 PRO A N 1
ATOM 1000 C CA . PRO A 1 129 ? 14.055 5.215 4.574 1 97.56 129 PRO A CA 1
ATOM 1001 C C . PRO A 1 129 ? 14.672 4.812 3.234 1 97.56 129 PRO A C 1
ATOM 1003 O O . PRO A 1 129 ? 15.008 3.645 3.033 1 97.56 129 PRO A O 1
ATOM 1006 N N . PHE A 1 130 ? 14.703 5.723 2.229 1 96.62 130 PHE A N 1
ATOM 1007 C CA . PHE A 1 130 ? 15.43 5.652 0.969 1 96.62 130 PHE A CA 1
ATOM 1008 C C . PHE A 1 130 ? 14.641 4.875 -0.075 1 96.62 130 PHE A C 1
ATOM 1010 O O . PHE A 1 130 ? 15.086 4.723 -1.214 1 96.62 130 PHE A O 1
ATOM 1017 N N . VAL A 1 131 ? 13.461 4.367 0.3 1 97.19 131 VAL A N 1
ATOM 1018 C CA . VAL A 1 131 ? 12.734 3.521 -0.644 1 97.19 131 VAL A CA 1
ATOM 1019 C C . VAL A 1 131 ? 11.242 3.842 -0.581 1 97.19 131 VAL A C 1
ATOM 1021 O O . VAL A 1 131 ? 10.406 2.947 -0.722 1 97.19 131 VAL A O 1
ATOM 1024 N N . ALA A 1 132 ? 10.867 5.035 -0.334 1 98.44 132 ALA A N 1
ATOM 1025 C CA . ALA A 1 132 ? 9.484 5.426 -0.082 1 98.44 132 ALA A CA 1
ATOM 1026 C C . ALA A 1 132 ? 8.57 4.988 -1.228 1 98.44 132 ALA A C 1
ATOM 1028 O O . ALA A 1 132 ? 7.562 4.32 -1.006 1 98.44 132 ALA A O 1
ATOM 1029 N N . PRO A 1 133 ? 8.922 5.316 -2.537 1 98.5 133 PRO A N 1
ATOM 1030 C CA . PRO A 1 133 ? 8.039 4.867 -3.619 1 98.5 133 PRO A CA 1
ATOM 1031 C C . PRO A 1 133 ? 7.949 3.346 -3.709 1 98.5 133 PRO A C 1
ATOM 1033 O O . PRO A 1 133 ? 6.852 2.795 -3.832 1 98.5 133 PRO A O 1
ATOM 1036 N N . TYR A 1 134 ? 9.078 2.646 -3.586 1 98.06 134 TYR A N 1
ATOM 1037 C CA . TYR A 1 134 ? 9.125 1.189 -3.654 1 98.06 134 TYR A CA 1
ATOM 1038 C C . TYR A 1 134 ? 8.305 0.567 -2.529 1 98.06 134 TYR A C 1
ATOM 1040 O O . TYR A 1 134 ? 7.48 -0.318 -2.77 1 98.06 134 TYR A O 1
ATOM 1048 N N . THR A 1 135 ? 8.508 1.058 -1.318 1 98.5 135 THR A N 1
ATOM 1049 C CA . THR A 1 135 ? 7.801 0.569 -0.136 1 98.5 135 THR A CA 1
ATOM 1050 C C . THR A 1 135 ? 6.293 0.722 -0.302 1 98.5 135 THR A C 1
ATOM 1052 O O . THR A 1 135 ? 5.531 -0.174 0.066 1 98.5 135 THR A O 1
ATOM 1055 N N . SER A 1 136 ? 5.867 1.832 -0.856 1 98.75 136 SER A N 1
ATOM 1056 C CA . SER A 1 136 ? 4.438 2.059 -1.035 1 98.75 136 SER A CA 1
ATOM 1057 C C . SER A 1 136 ? 3.824 1.015 -1.962 1 98.75 136 SER A C 1
ATOM 1059 O O . SER A 1 136 ? 2.695 0.571 -1.745 1 98.75 136 SER A O 1
ATOM 1061 N N . THR A 1 137 ? 4.527 0.588 -3.018 1 98.81 137 THR A N 1
ATOM 1062 C CA . THR A 1 137 ? 4.004 -0.413 -3.939 1 98.81 137 THR A CA 1
ATOM 1063 C C . THR A 1 137 ? 3.895 -1.773 -3.256 1 98.81 137 THR A C 1
ATOM 1065 O O . THR A 1 137 ? 2.926 -2.506 -3.469 1 98.81 137 THR A O 1
ATOM 1068 N N . LYS A 1 138 ? 4.898 -2.125 -2.447 1 98.81 138 LYS A N 1
ATOM 1069 C CA . LYS A 1 138 ? 4.879 -3.416 -1.768 1 98.81 138 LYS A CA 1
ATOM 1070 C C . LYS A 1 138 ? 3.793 -3.457 -0.696 1 98.81 138 LYS A C 1
ATOM 1072 O O . LYS A 1 138 ? 3.16 -4.492 -0.484 1 98.81 138 LYS A O 1
ATOM 1077 N N . PHE A 1 139 ? 3.562 -2.32 -0.047 1 98.88 139 PHE A N 1
ATOM 1078 C CA . PHE A 1 139 ? 2.43 -2.215 0.863 1 98.88 139 PHE A CA 1
ATOM 1079 C C . PHE A 1 139 ? 1.115 -2.404 0.115 1 98.88 139 PHE A C 1
ATOM 1081 O O . PHE A 1 139 ? 0.24 -3.148 0.564 1 98.88 139 PHE A O 1
ATOM 1088 N N . ALA A 1 140 ? 1.019 -1.748 -0.971 1 98.88 140 ALA A N 1
ATOM 1089 C CA . ALA A 1 140 ? -0.201 -1.863 -1.766 1 98.88 140 ALA A CA 1
ATOM 1090 C C . ALA A 1 140 ? -0.467 -3.314 -2.156 1 98.88 140 ALA A C 1
ATOM 1092 O O . ALA A 1 140 ? -1.605 -3.783 -2.088 1 98.88 140 ALA A O 1
ATOM 1093 N N . LEU A 1 141 ? 0.583 -4.047 -2.551 1 98.88 141 LEU A N 1
ATOM 1094 C CA . LEU A 1 141 ? 0.463 -5.461 -2.895 1 98.88 141 LEU A CA 1
ATOM 1095 C C . LEU A 1 141 ? -0.091 -6.262 -1.721 1 98.88 141 LEU A C 1
ATOM 1097 O O . LEU A 1 141 ? -1.024 -7.051 -1.887 1 98.88 141 LEU A O 1
ATOM 1101 N N . ASN A 1 142 ? 0.526 -6.043 -0.583 1 98.88 142 ASN A N 1
ATOM 1102 C CA . ASN A 1 142 ? 0.127 -6.789 0.605 1 98.88 142 ASN A CA 1
ATOM 1103 C C . ASN A 1 142 ? -1.33 -6.523 0.973 1 98.88 142 ASN A C 1
ATOM 1105 O O . ASN A 1 142 ? -2.061 -7.445 1.345 1 98.88 142 ASN A O 1
ATOM 1109 N N . GLY A 1 143 ? -1.694 -5.277 0.893 1 98.81 143 GLY A N 1
ATOM 1110 C CA . GLY A 1 143 ? -3.078 -4.941 1.185 1 98.81 143 GLY A CA 1
ATOM 1111 C C . GLY A 1 143 ? -4.062 -5.578 0.224 1 98.81 143 GLY A C 1
ATOM 1112 O O . GLY A 1 143 ? -5.035 -6.207 0.65 1 98.81 143 GLY A O 1
ATOM 1113 N N . PHE A 1 144 ? -3.807 -5.484 -1.07 1 98.88 144 PHE A N 1
ATOM 1114 C CA . PHE A 1 144 ? -4.727 -5.961 -2.098 1 98.88 144 PHE A CA 1
ATOM 1115 C C . PHE A 1 144 ? -4.84 -7.477 -2.059 1 98.88 144 PHE A C 1
ATOM 1117 O O . PHE A 1 144 ? -5.945 -8.023 -1.986 1 98.88 144 PHE A O 1
ATOM 1124 N N . PHE A 1 145 ? -3.746 -8.102 -2.1 1 98.94 145 PHE A N 1
ATOM 1125 C CA . PHE A 1 145 ? -3.777 -9.555 -2.227 1 98.94 145 PHE A CA 1
ATOM 1126 C C . PHE A 1 145 ? -4.141 -10.211 -0.896 1 98.94 145 PHE A C 1
ATOM 1128 O O . PHE A 1 145 ? -4.676 -11.32 -0.869 1 98.94 145 PHE A O 1
ATOM 1135 N N . GLY A 1 146 ? -3.824 -9.508 0.24 1 98.69 146 GLY A N 1
ATOM 1136 C CA . GLY A 1 146 ? -4.406 -9.961 1.493 1 98.69 146 GLY A CA 1
ATOM 1137 C C . GLY A 1 146 ? -5.922 -9.977 1.478 1 98.69 146 GLY A C 1
ATOM 1138 O O . GLY A 1 146 ? -6.547 -10.922 1.951 1 98.69 146 GLY A O 1
ATOM 1139 N N . ALA A 1 147 ? -6.484 -8.898 0.974 1 98.62 147 ALA A N 1
ATOM 1140 C CA . ALA A 1 147 ? -7.938 -8.812 0.849 1 98.62 147 ALA A CA 1
ATOM 1141 C C . ALA A 1 147 ? -8.469 -9.891 -0.096 1 98.62 147 ALA A C 1
ATOM 1143 O O . ALA A 1 147 ? -9.484 -10.531 0.189 1 98.62 147 ALA A O 1
ATOM 1144 N N . LEU A 1 148 ? -7.785 -10.078 -1.18 1 98.69 148 LEU A N 1
ATOM 1145 C CA . LEU A 1 148 ? -8.203 -11.078 -2.162 1 98.69 148 LEU A CA 1
ATOM 1146 C C . LEU A 1 148 ? -8.141 -12.484 -1.574 1 98.69 148 LEU A C 1
ATOM 1148 O O . LEU A 1 148 ? -8.969 -13.336 -1.898 1 98.69 148 LEU A O 1
ATOM 1152 N N . GLN A 1 149 ? -7.148 -12.789 -0.677 1 98.56 149 GLN A N 1
ATOM 1153 C CA . GLN A 1 149 ? -7.09 -14.062 0.041 1 98.56 149 GLN A CA 1
ATOM 1154 C C . GLN A 1 149 ? -8.383 -14.32 0.803 1 98.56 149 GLN A C 1
ATOM 1156 O O . GLN A 1 149 ? -8.93 -15.422 0.75 1 98.56 149 GLN A O 1
ATOM 1161 N N . HIS A 1 150 ? -8.82 -13.32 1.496 1 98.25 150 HIS A N 1
ATOM 1162 C CA . HIS A 1 150 ? -10.062 -13.453 2.248 1 98.25 150 HIS A CA 1
ATOM 1163 C C . HIS A 1 150 ? -11.242 -13.719 1.32 1 98.25 150 HIS A C 1
ATOM 1165 O O . HIS A 1 150 ? -12.086 -14.578 1.601 1 98.25 150 HIS A O 1
ATOM 1171 N N . GLU A 1 151 ? -11.281 -12.961 0.263 1 98.12 151 GLU A N 1
ATOM 1172 C CA . GLU A 1 151 ? -12.414 -13.07 -0.647 1 98.12 151 GLU A CA 1
ATOM 1173 C C . GLU A 1 151 ? -12.469 -14.445 -1.304 1 98.12 151 GLU A C 1
ATOM 1175 O O . GLU A 1 151 ? -13.539 -15.047 -1.408 1 98.12 151 GLU A O 1
ATOM 1180 N N . LEU A 1 152 ? -11.367 -14.914 -1.744 1 97.88 152 LEU A N 1
ATOM 1181 C CA . LEU A 1 152 ? -11.328 -16.234 -2.365 1 97.88 152 LEU A CA 1
ATOM 1182 C C . LEU A 1 152 ? -11.727 -17.312 -1.366 1 97.88 152 LEU A C 1
ATOM 1184 O O . LEU A 1 152 ? -12.445 -18.25 -1.716 1 97.88 152 LEU A O 1
ATOM 1188 N N . ALA A 1 153 ? -11.227 -17.188 -0.181 1 96.69 153 ALA A N 1
ATOM 1189 C CA . ALA A 1 153 ? -11.602 -18.141 0.862 1 96.69 153 ALA A CA 1
ATOM 1190 C C . ALA A 1 153 ? -13.117 -18.125 1.09 1 96.69 153 ALA A C 1
ATOM 1192 O O . ALA A 1 153 ? -13.742 -19.172 1.173 1 96.69 153 ALA A O 1
ATOM 1193 N N . MET A 1 154 ? -13.656 -16.969 1.147 1 96.5 154 MET A N 1
ATOM 1194 C CA . MET A 1 154 ? -15.086 -16.812 1.407 1 96.5 154 MET A CA 1
ATOM 1195 C C . MET A 1 154 ? -15.906 -17.359 0.25 1 96.5 154 MET A C 1
ATOM 1197 O O . MET A 1 154 ? -17.016 -17.859 0.456 1 96.5 154 MET A O 1
ATOM 1201 N N . LYS A 1 155 ? -15.328 -17.281 -0.942 1 96.31 155 LYS A N 1
ATOM 1202 C CA . LYS A 1 155 ? -15.992 -17.797 -2.135 1 96.31 155 LYS A CA 1
ATOM 1203 C C . LYS A 1 155 ? -15.734 -19.297 -2.297 1 96.31 155 LYS A C 1
ATOM 1205 O O . LYS A 1 155 ? -16.188 -19.906 -3.273 1 96.31 155 LYS A O 1
ATOM 1210 N N . ASN A 1 156 ? -15 -19.891 -1.415 1 95.94 156 ASN A N 1
ATOM 1211 C CA . ASN A 1 156 ? -14.594 -21.297 -1.504 1 95.94 156 ASN A CA 1
ATOM 1212 C C . ASN A 1 156 ? -13.859 -21.578 -2.814 1 95.94 156 ASN A C 1
ATOM 1214 O O . ASN A 1 156 ? -14.125 -22.594 -3.467 1 95.94 156 ASN A O 1
ATOM 1218 N N . SER A 1 157 ? -13.117 -20.578 -3.225 1 96.38 157 SER A N 1
ATOM 1219 C CA . SER A 1 157 ? -12.273 -20.797 -4.391 1 96.38 157 SER A CA 1
ATOM 1220 C C . SER A 1 157 ? -11.156 -21.797 -4.086 1 96.38 157 SER A C 1
ATOM 1222 O O . SER A 1 157 ? -10.656 -21.844 -2.963 1 96.38 157 SER A O 1
ATOM 1224 N N . ASN A 1 158 ? -10.781 -22.547 -5.062 1 96.62 158 ASN A N 1
ATOM 1225 C CA . ASN A 1 158 ? -9.703 -23.5 -4.883 1 96.62 158 ASN A CA 1
ATOM 1226 C C . ASN A 1 158 ? -8.352 -22.922 -5.281 1 96.62 158 ASN A C 1
ATOM 1228 O O . ASN A 1 158 ? -7.355 -23.641 -5.363 1 96.62 158 ASN A O 1
ATOM 1232 N N . VAL A 1 159 ? -8.336 -21.672 -5.602 1 98.56 159 VAL A N 1
ATOM 1233 C CA . VAL A 1 159 ? -7.082 -20.984 -5.898 1 98.56 159 VAL A CA 1
ATOM 1234 C C . VAL A 1 159 ? -6.418 -20.547 -4.598 1 98.56 159 VAL A C 1
ATOM 1236 O O . VAL A 1 159 ? -7.082 -20 -3.707 1 98.56 159 VAL A O 1
ATOM 1239 N N . SER A 1 160 ? -5.133 -20.812 -4.453 1 98.5 160 SER A N 1
ATOM 1240 C CA . SER A 1 160 ? -4.379 -20.312 -3.305 1 98.5 160 SER A CA 1
ATOM 1241 C C . SER A 1 160 ? -3.58 -19.062 -3.666 1 98.5 160 SER A C 1
ATOM 1243 O O . SER A 1 160 ? -3.098 -18.938 -4.793 1 98.5 160 SER A O 1
ATOM 1245 N N . ILE A 1 161 ? -3.529 -18.156 -2.766 1 98.75 161 ILE A N 1
ATOM 1246 C CA . ILE A 1 161 ? -2.664 -17 -2.893 1 98.75 161 ILE A CA 1
ATOM 1247 C C . ILE A 1 161 ? -1.578 -17.031 -1.819 1 98.75 161 ILE A C 1
ATOM 1249 O O . ILE A 1 161 ? -1.877 -17.172 -0.631 1 98.75 161 ILE A O 1
ATOM 1253 N N . SER A 1 162 ? -0.338 -16.969 -2.258 1 98.88 162 SER A N 1
ATOM 1254 C CA . SER A 1 162 ? 0.805 -16.922 -1.354 1 98.88 162 SER A CA 1
ATOM 1255 C C . SER A 1 162 ? 1.508 -15.562 -1.438 1 98.88 162 SER A C 1
ATOM 1257 O O . SER A 1 162 ? 1.9 -15.133 -2.523 1 98.88 162 SER A O 1
ATOM 1259 N N . ILE A 1 163 ? 1.606 -14.891 -0.377 1 98.81 163 ILE A N 1
ATOM 1260 C CA . ILE A 1 163 ? 2.373 -13.648 -0.312 1 98.81 163 ILE A CA 1
ATOM 1261 C C . ILE A 1 163 ? 3.744 -13.922 0.302 1 98.81 163 ILE A C 1
ATOM 1263 O O . ILE A 1 163 ? 3.842 -14.336 1.46 1 98.81 163 ILE A O 1
ATOM 1267 N N . CYS A 1 164 ? 4.793 -13.703 -0.459 1 98.88 164 CYS A N 1
ATOM 1268 C CA . CYS A 1 164 ? 6.152 -14.039 -0.049 1 98.88 164 CYS A CA 1
ATOM 1269 C C . CYS A 1 164 ? 6.91 -12.797 0.396 1 98.88 164 CYS A C 1
ATOM 1271 O O . CYS A 1 164 ? 7.34 -11.992 -0.435 1 98.88 164 CYS A O 1
ATOM 1273 N N . THR A 1 165 ? 7.121 -12.711 1.652 1 98.75 165 THR A N 1
ATOM 1274 C CA . THR A 1 165 ? 7.844 -11.594 2.248 1 98.75 165 THR A CA 1
ATOM 1275 C C . THR A 1 165 ? 9.336 -11.898 2.332 1 98.75 165 THR A C 1
ATOM 1277 O O . THR A 1 165 ? 9.758 -12.734 3.131 1 98.75 165 THR A O 1
ATOM 1280 N N . LEU A 1 166 ? 10.117 -11.18 1.575 1 98.38 166 LEU A N 1
ATOM 1281 C CA . LEU A 1 166 ? 11.547 -11.453 1.48 1 98.38 166 LEU A CA 1
ATOM 1282 C C . LEU A 1 166 ? 12.359 -10.328 2.111 1 98.38 166 LEU A C 1
ATOM 1284 O O . LEU A 1 166 ? 12.008 -9.156 1.98 1 98.38 166 LEU A O 1
ATOM 1288 N N . GLY A 1 167 ? 13.422 -10.711 2.807 1 96.94 167 GLY A N 1
ATOM 1289 C CA . GLY A 1 167 ? 14.453 -9.75 3.162 1 96.94 167 GLY A CA 1
ATOM 1290 C C . GLY A 1 167 ? 15.352 -9.383 1.999 1 96.94 167 GLY A C 1
ATOM 1291 O O . GLY A 1 167 ? 14.961 -9.516 0.837 1 96.94 167 GLY A O 1
ATOM 1292 N N . LEU A 1 168 ? 16.5 -8.844 2.295 1 94.69 168 LEU A N 1
ATOM 1293 C CA . LEU A 1 168 ? 17.453 -8.492 1.242 1 94.69 168 LEU A CA 1
ATOM 1294 C C . LEU A 1 168 ? 18.031 -9.742 0.599 1 94.69 168 LEU A C 1
ATOM 1296 O O . LEU A 1 168 ? 18.656 -10.562 1.277 1 94.69 168 LEU A O 1
ATOM 1300 N N . ILE A 1 169 ? 17.734 -9.891 -0.623 1 95.38 169 ILE A N 1
ATOM 1301 C CA . ILE A 1 169 ? 18.219 -11.055 -1.369 1 95.38 169 ILE A CA 1
ATOM 1302 C C . ILE A 1 169 ? 19.422 -10.664 -2.219 1 95.38 169 ILE A C 1
ATOM 1304 O O . ILE A 1 169 ? 19.438 -9.602 -2.84 1 95.38 169 ILE A O 1
ATOM 1308 N N . ASP A 1 170 ? 20.359 -11.547 -2.318 1 93.69 170 ASP A N 1
ATOM 1309 C CA . ASP A 1 170 ? 21.641 -11.312 -2.992 1 93.69 170 ASP A CA 1
ATOM 1310 C C . ASP A 1 170 ? 21.484 -11.453 -4.504 1 93.69 170 ASP A C 1
ATOM 1312 O O . ASP A 1 170 ? 21.844 -12.492 -5.07 1 93.69 170 ASP A O 1
ATOM 1316 N N . THR A 1 171 ? 20.969 -10.484 -5.121 1 90.44 171 THR A N 1
ATOM 1317 C CA . THR A 1 171 ? 20.953 -10.344 -6.57 1 90.44 171 THR A CA 1
ATOM 1318 C C . THR A 1 171 ? 21.828 -9.172 -7.016 1 90.44 171 THR A C 1
ATOM 1320 O O . THR A 1 171 ? 22.094 -8.258 -6.23 1 90.44 171 THR A O 1
ATOM 1323 N N . GLU A 1 172 ? 22.266 -9.203 -8.188 1 87 172 GLU A N 1
ATOM 1324 C CA . GLU A 1 172 ? 23.141 -8.148 -8.695 1 87 172 GLU A CA 1
ATOM 1325 C C . GLU A 1 172 ? 22.469 -6.785 -8.609 1 87 172 GLU A C 1
ATOM 1327 O O . GLU A 1 172 ? 23.078 -5.816 -8.148 1 87 172 GLU A O 1
ATOM 1332 N N . SER A 1 173 ? 21.312 -6.742 -9.016 1 84.38 173 SER A N 1
ATOM 1333 C CA . SER A 1 173 ? 20.562 -5.488 -9.023 1 84.38 173 SER A CA 1
ATOM 1334 C C . SER A 1 173 ? 20.375 -4.949 -7.613 1 84.38 173 SER A C 1
ATOM 1336 O O . SER A 1 173 ? 20.578 -3.758 -7.367 1 84.38 173 SER A O 1
ATOM 1338 N N . ALA A 1 174 ? 20.062 -5.762 -6.66 1 87.94 174 ALA A N 1
ATOM 1339 C CA . ALA A 1 174 ? 19.828 -5.336 -5.285 1 87.94 174 ALA A CA 1
ATOM 1340 C C . ALA A 1 174 ? 21.125 -4.871 -4.629 1 87.94 174 ALA A C 1
ATOM 1342 O O . ALA A 1 174 ? 21.172 -3.818 -3.988 1 87.94 174 ALA A O 1
ATOM 1343 N N . MET A 1 175 ? 22.094 -5.617 -4.836 1 88.5 175 MET A N 1
ATOM 1344 C CA . MET A 1 175 ? 23.375 -5.316 -4.188 1 88.5 175 MET A CA 1
ATOM 1345 C C . MET A 1 175 ? 23.953 -4.008 -4.719 1 88.5 175 MET A C 1
ATOM 1347 O O . MET A 1 175 ? 24.562 -3.25 -3.967 1 88.5 175 MET A O 1
ATOM 1351 N N . GLU A 1 176 ? 23.75 -3.795 -5.949 1 87.81 176 GLU A N 1
ATOM 1352 C CA . GLU A 1 176 ? 24.219 -2.541 -6.531 1 87.81 176 GLU A CA 1
ATOM 1353 C C . GLU A 1 176 ? 23.516 -1.342 -5.898 1 87.81 176 GLU A C 1
ATOM 1355 O O . GLU A 1 176 ? 24.125 -0.294 -5.695 1 87.81 176 GLU A O 1
ATOM 1360 N N . LYS A 1 177 ? 22.375 -1.433 -5.523 1 85.75 177 LYS A N 1
ATOM 1361 C CA . LYS A 1 177 ? 21.562 -0.325 -5.02 1 85.75 177 LYS A CA 1
ATOM 1362 C C . LYS A 1 177 ? 21.875 -0.045 -3.549 1 85.75 177 LYS A C 1
ATOM 1364 O O . LYS A 1 177 ? 21.906 1.113 -3.127 1 85.75 177 LYS A O 1
ATOM 1369 N N . VAL A 1 178 ? 22.141 -1.083 -2.848 1 87.94 178 VAL A N 1
ATOM 1370 C CA . VAL A 1 178 ? 22.219 -0.899 -1.401 1 87.94 178 VAL A CA 1
ATOM 1371 C C . VAL A 1 178 ? 23.672 -0.68 -0.984 1 87.94 178 VAL A C 1
ATOM 1373 O O . VAL A 1 178 ? 23.953 -0.298 0.156 1 87.94 178 VAL A O 1
ATOM 1376 N N . ARG A 1 179 ? 24.594 -0.91 -1.877 1 86.12 179 ARG A N 1
ATOM 1377 C CA . ARG A 1 179 ? 26.016 -0.793 -1.562 1 86.12 179 ARG A CA 1
ATOM 1378 C C . ARG A 1 179 ? 26.328 0.573 -0.964 1 86.12 179 ARG A C 1
ATOM 1380 O O . ARG A 1 179 ? 25.984 1.605 -1.543 1 86.12 179 ARG A O 1
ATOM 1387 N N . GLY A 1 180 ? 26.859 0.592 0.213 1 83.12 180 GLY A N 1
ATOM 1388 C CA . GLY A 1 180 ? 27.281 1.826 0.849 1 83.12 180 GLY A CA 1
ATOM 1389 C C . GLY A 1 180 ? 26.172 2.531 1.603 1 83.12 180 GLY A C 1
ATOM 1390 O O . GLY A 1 180 ? 26.422 3.504 2.318 1 83.12 180 GLY A O 1
ATOM 1391 N N . VAL A 1 181 ? 25.016 2.119 1.418 1 88.62 181 VAL A N 1
ATOM 1392 C CA . VAL A 1 181 ? 23.891 2.826 2.021 1 88.62 181 VAL A CA 1
ATOM 1393 C C . VAL A 1 181 ? 23.422 2.074 3.262 1 88.62 181 VAL A C 1
ATOM 1395 O O . VAL A 1 181 ? 22.984 2.688 4.238 1 88.62 181 VAL A O 1
ATOM 1398 N N . THR A 1 182 ? 23.531 0.742 3.133 1 89.38 182 THR A N 1
ATOM 1399 C CA . THR A 1 182 ? 23.094 -0.045 4.285 1 89.38 182 THR A CA 1
ATOM 1400 C C . THR A 1 182 ? 24 -1.26 4.477 1 89.38 182 THR A C 1
ATOM 1402 O O . THR A 1 182 ? 24.672 -1.702 3.533 1 89.38 182 THR A O 1
ATOM 1405 N N . SER A 1 183 ? 24.016 -1.779 5.73 1 85.62 183 SER A N 1
ATOM 1406 C CA . SER A 1 183 ? 24.828 -2.945 6.055 1 85.62 183 SER A CA 1
ATOM 1407 C C . SER A 1 183 ? 23.953 -4.168 6.332 1 85.62 183 SER A C 1
ATOM 1409 O O . SER A 1 183 ? 24.438 -5.156 6.891 1 85.62 183 SER A O 1
ATOM 1411 N N . VAL A 1 184 ? 22.734 -4.047 5.988 1 88.06 184 VAL A N 1
ATOM 1412 C CA . VAL 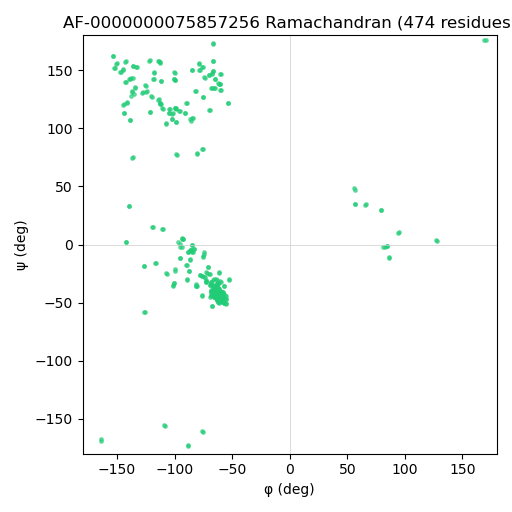A 1 184 ? 21.828 -5.184 6.18 1 88.06 184 VAL A CA 1
ATOM 1413 C C . VAL A 1 184 ? 22.328 -6.379 5.367 1 88.06 184 VAL A C 1
ATOM 1415 O O . VAL A 1 184 ? 22.688 -6.234 4.191 1 88.06 184 VAL A O 1
ATOM 1418 N N . PRO A 1 185 ? 22.375 -7.535 5.973 1 90.56 185 PRO A N 1
ATOM 1419 C CA . PRO A 1 185 ? 22.906 -8.703 5.262 1 90.56 185 PRO A CA 1
ATOM 1420 C C . PRO A 1 185 ? 21.984 -9.188 4.152 1 90.56 185 PRO A C 1
ATOM 1422 O O . PRO A 1 185 ? 20.75 -9.156 4.309 1 90.56 185 PRO A O 1
ATOM 1425 N N . ALA A 1 186 ? 22.562 -9.695 3.084 1 94.25 186 ALA A N 1
ATOM 1426 C CA . ALA A 1 186 ? 21.812 -10.289 1.979 1 94.25 186 ALA A CA 1
ATOM 1427 C C . ALA A 1 186 ? 21.812 -11.812 2.078 1 94.25 186 ALA A C 1
ATOM 1429 O O . ALA A 1 186 ? 22.766 -12.406 2.58 1 94.25 186 ALA A O 1
ATOM 1430 N N . TYR A 1 187 ? 20.703 -12.461 1.598 1 96.56 187 TYR A N 1
ATOM 1431 C CA . TYR A 1 187 ? 20.562 -13.914 1.632 1 96.56 187 TYR A CA 1
ATOM 1432 C C . TYR A 1 187 ? 20.547 -14.492 0.222 1 96.56 187 TYR A C 1
ATOM 1434 O O . TYR A 1 187 ? 20.219 -13.797 -0.739 1 96.56 187 TYR A O 1
ATOM 1442 N N . PRO A 1 188 ? 20.875 -15.781 0.079 1 95.62 188 PRO A N 1
ATOM 1443 C CA . PRO A 1 188 ? 21.062 -16.359 -1.254 1 95.62 188 PRO A CA 1
ATOM 1444 C C . PRO A 1 188 ? 19.781 -16.391 -2.076 1 95.62 188 PRO A C 1
ATOM 1446 O O . PRO A 1 188 ? 18.734 -16.828 -1.582 1 95.62 188 PRO A O 1
ATOM 1449 N N . ALA A 1 189 ? 19.906 -15.992 -3.291 1 95.56 189 ALA A N 1
ATOM 1450 C CA . ALA A 1 189 ? 18.781 -15.922 -4.219 1 95.56 189 ALA A CA 1
ATOM 1451 C C . ALA A 1 189 ? 18.219 -17.312 -4.516 1 95.56 189 ALA A C 1
ATOM 1453 O O . ALA A 1 189 ? 17.016 -17.5 -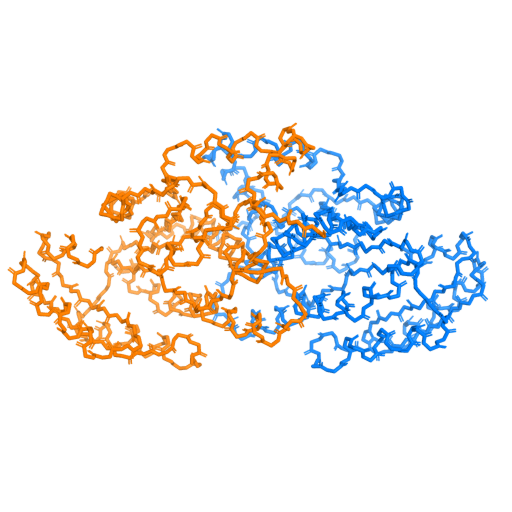4.617 1 95.56 189 ALA A O 1
ATOM 1454 N N . THR A 1 190 ? 19.078 -18.312 -4.637 1 95.25 190 THR A N 1
ATOM 1455 C CA . THR A 1 190 ? 18.672 -19.672 -4.969 1 95.25 190 THR A CA 1
ATOM 1456 C C . THR A 1 190 ? 17.781 -20.25 -3.873 1 95.25 190 THR A C 1
ATOM 1458 O O . THR A 1 190 ? 16.781 -20.906 -4.16 1 95.25 190 THR A O 1
ATOM 1461 N N . ASP A 1 191 ? 18.203 -19.969 -2.625 1 96.5 191 ASP A N 1
ATOM 1462 C CA . ASP A 1 191 ? 17.406 -20.453 -1.496 1 96.5 191 ASP A CA 1
ATOM 1463 C C . ASP A 1 191 ? 16.047 -19.75 -1.435 1 96.5 191 ASP A C 1
ATOM 1465 O O . ASP A 1 191 ? 15.031 -20.375 -1.147 1 96.5 191 ASP A O 1
ATOM 1469 N N . ALA A 1 192 ? 16.109 -18.469 -1.64 1 97.56 192 ALA A N 1
ATOM 1470 C CA . ALA A 1 192 ? 14.852 -17.703 -1.667 1 97.56 192 ALA A CA 1
ATOM 1471 C C . ALA A 1 192 ? 13.906 -18.266 -2.725 1 97.56 192 ALA A C 1
ATOM 1473 O O . ALA A 1 192 ? 12.719 -18.453 -2.459 1 97.56 192 ALA A O 1
ATOM 1474 N N . ALA A 1 193 ? 14.43 -18.531 -3.918 1 97.38 193 ALA A N 1
ATOM 1475 C CA . ALA A 1 193 ? 13.641 -19.062 -5.027 1 97.38 193 ALA A CA 1
ATOM 1476 C C . ALA A 1 193 ? 13.008 -20.406 -4.66 1 97.38 193 ALA A C 1
ATOM 1478 O O . ALA A 1 193 ? 11.828 -20.641 -4.922 1 97.38 193 ALA A O 1
ATOM 1479 N N . LYS A 1 194 ? 13.805 -21.25 -4.09 1 97.12 194 LYS A N 1
ATOM 1480 C CA . LYS A 1 194 ? 13.32 -22.562 -3.674 1 97.12 194 LYS A CA 1
ATOM 1481 C C . LYS A 1 194 ? 12.172 -22.422 -2.672 1 97.12 194 LYS A C 1
ATOM 1483 O O . LYS A 1 194 ? 11.164 -23.125 -2.787 1 97.12 194 LYS A O 1
ATOM 1488 N N . ASN A 1 195 ? 12.336 -21.547 -1.696 1 97.94 195 ASN A N 1
ATOM 1489 C CA . ASN A 1 195 ? 11.305 -21.359 -0.682 1 97.94 195 ASN A CA 1
ATOM 1490 C C . ASN A 1 195 ? 10.016 -20.812 -1.292 1 97.94 195 ASN A C 1
ATOM 1492 O O . ASN A 1 195 ? 8.922 -21.219 -0.9 1 97.94 195 ASN A O 1
ATOM 1496 N N . ILE A 1 196 ? 10.141 -19.922 -2.246 1 98.5 196 ILE A N 1
ATOM 1497 C CA . ILE A 1 196 ? 8.977 -19.344 -2.92 1 98.5 196 ILE A CA 1
ATOM 1498 C C . ILE A 1 196 ? 8.211 -20.453 -3.646 1 98.5 196 ILE A C 1
ATOM 1500 O O . ILE A 1 196 ? 6.984 -20.547 -3.525 1 98.5 196 ILE A O 1
ATOM 1504 N N . ILE A 1 197 ? 8.906 -21.312 -4.363 1 97.88 197 ILE A N 1
ATOM 1505 C CA . ILE A 1 197 ? 8.297 -22.375 -5.164 1 97.88 197 ILE A CA 1
ATOM 1506 C C . ILE A 1 197 ? 7.582 -23.359 -4.25 1 97.88 197 ILE A C 1
ATOM 1508 O O . ILE A 1 197 ? 6.441 -23.75 -4.516 1 97.88 197 ILE A O 1
ATOM 1512 N N . ILE A 1 198 ? 8.258 -23.734 -3.146 1 97.88 198 ILE A N 1
ATOM 1513 C CA . ILE A 1 198 ? 7.676 -24.672 -2.193 1 97.88 198 ILE A CA 1
ATOM 1514 C C . ILE A 1 198 ? 6.41 -24.062 -1.584 1 97.88 198 ILE A C 1
ATOM 1516 O O . ILE A 1 198 ? 5.398 -24.766 -1.431 1 97.88 198 ILE A O 1
ATOM 1520 N N . THR A 1 199 ? 6.465 -22.812 -1.266 1 98.5 199 THR A N 1
ATOM 1521 C CA . THR A 1 199 ? 5.332 -22.125 -0.66 1 98.5 199 THR A CA 1
ATOM 1522 C C . THR A 1 199 ? 4.117 -22.172 -1.584 1 98.5 199 THR A C 1
ATOM 1524 O O . THR A 1 199 ? 3.004 -22.453 -1.142 1 98.5 199 THR A O 1
ATOM 1527 N N . GLY A 1 200 ? 4.34 -21.875 -2.861 1 98.06 200 GLY A N 1
ATOM 1528 C CA . GLY A 1 200 ? 3.26 -21.969 -3.832 1 98.06 200 GLY A CA 1
ATOM 1529 C C . GLY A 1 200 ? 2.734 -23.375 -4.008 1 98.06 200 GLY A C 1
ATOM 1530 O O . GLY A 1 200 ? 1.522 -23.594 -4.066 1 98.06 200 GLY A O 1
ATOM 1531 N N . ALA A 1 201 ? 3.609 -24.359 -4.066 1 97.44 201 ALA A N 1
ATOM 1532 C CA . ALA A 1 201 ? 3.252 -25.75 -4.312 1 97.44 201 ALA A CA 1
ATOM 1533 C C . ALA A 1 201 ? 2.475 -26.328 -3.139 1 97.44 201 ALA A C 1
ATOM 1535 O O . ALA A 1 201 ? 1.597 -27.188 -3.326 1 97.44 201 ALA A O 1
ATOM 1536 N N . THR A 1 202 ? 2.846 -25.844 -1.951 1 98.06 202 THR A N 1
ATOM 1537 C CA . THR A 1 202 ? 2.184 -26.375 -0.763 1 98.06 202 THR A CA 1
ATOM 1538 C C . THR A 1 202 ? 1.023 -25.484 -0.346 1 98.06 202 THR A C 1
ATOM 1540 O O . THR A 1 202 ? 0.429 -25.672 0.715 1 98.06 202 THR A O 1
ATOM 1543 N N . ARG A 1 203 ? 0.793 -24.422 -1.081 1 97.81 203 ARG A N 1
ATOM 1544 C CA . ARG A 1 203 ? -0.386 -23.578 -0.965 1 97.81 203 ARG A CA 1
ATOM 1545 C C . ARG A 1 203 ? -0.409 -22.859 0.377 1 97.81 203 ARG A C 1
ATOM 1547 O O . ARG A 1 203 ? -1.465 -22.719 0.998 1 97.81 203 ARG A O 1
ATOM 1554 N N . GLN A 1 204 ? 0.801 -22.5 0.857 1 97.44 204 GLN A N 1
ATOM 1555 C CA . GLN A 1 204 ? 0.898 -21.703 2.074 1 97.44 204 GLN A CA 1
ATOM 1556 C C . GLN A 1 204 ? 0.505 -20.25 1.812 1 97.44 204 GLN A C 1
ATOM 1558 O O . GLN A 1 204 ? 0.841 -19.688 0.766 1 97.44 204 GLN A O 1
ATOM 1563 N N . SER A 1 205 ? -0.147 -19.625 2.789 1 97.19 205 SER A N 1
ATOM 1564 C CA . SER A 1 205 ? -0.666 -18.281 2.594 1 97.19 205 SER A CA 1
ATOM 1565 C C . SER A 1 205 ? 0.456 -17.25 2.619 1 97.19 205 SER A C 1
ATOM 1567 O O . SER A 1 205 ? 0.323 -16.172 2.043 1 97.19 205 SER A O 1
ATOM 1569 N N . GLU A 1 206 ? 1.537 -17.594 3.357 1 97.62 206 GLU A N 1
ATOM 1570 C CA . GLU A 1 206 ? 2.617 -16.609 3.502 1 97.62 206 GLU A CA 1
ATOM 1571 C C . GLU A 1 206 ? 3.973 -17.312 3.604 1 97.62 206 GLU A C 1
ATOM 1573 O O . GLU A 1 206 ? 4.062 -18.438 4.09 1 97.62 206 GLU A O 1
ATOM 1578 N N . LEU A 1 207 ? 4.941 -16.641 3.104 1 98.38 207 LEU A N 1
ATOM 1579 C CA . LEU A 1 207 ? 6.344 -16.984 3.291 1 98.38 207 LEU A CA 1
ATOM 1580 C C . LEU A 1 207 ? 7.121 -15.82 3.887 1 98.38 207 LEU A C 1
ATOM 1582 O O . LEU A 1 207 ? 6.934 -14.672 3.482 1 98.38 207 LEU A O 1
ATOM 1586 N N . PHE A 1 208 ? 7.883 -16.062 4.887 1 98.31 208 PHE A N 1
ATOM 1587 C CA . PHE A 1 208 ? 8.922 -15.156 5.355 1 98.31 208 PHE A CA 1
ATOM 1588 C C . PHE A 1 208 ? 10.305 -15.742 5.113 1 98.31 208 PHE A C 1
ATOM 1590 O O . PHE A 1 208 ? 10.602 -16.844 5.574 1 98.31 208 PHE A O 1
ATOM 1597 N N . TYR A 1 209 ? 11.055 -15.047 4.387 1 98.19 209 TYR A N 1
ATOM 1598 C CA . TYR A 1 209 ? 12.422 -15.477 4.133 1 98.19 209 TYR A CA 1
ATOM 1599 C C . TYR A 1 209 ? 13.391 -14.305 4.234 1 98.19 209 TYR A C 1
ATOM 1601 O O . TYR A 1 209 ? 13.203 -13.273 3.574 1 98.19 209 TYR A O 1
ATOM 1609 N N . PRO A 1 210 ? 14.555 -14.383 4.98 1 97.31 210 PRO A N 1
ATOM 1610 C CA . PRO A 1 210 ? 14.844 -15.508 5.875 1 97.31 210 PRO A CA 1
ATOM 1611 C C . PRO A 1 210 ? 13.898 -15.57 7.07 1 97.31 210 PRO A C 1
ATOM 1613 O O . PRO A 1 210 ? 13.094 -14.656 7.273 1 97.31 210 PRO A O 1
ATOM 1616 N N . TRP A 1 211 ? 13.977 -16.594 7.852 1 94.75 211 TRP A N 1
ATOM 1617 C CA . TRP A 1 211 ? 12.969 -16.906 8.852 1 94.75 211 TRP A CA 1
ATOM 1618 C C . TRP A 1 211 ? 12.883 -15.82 9.914 1 94.75 211 TRP A C 1
ATOM 1620 O O . TRP A 1 211 ? 11.812 -15.555 10.461 1 94.75 211 TRP A O 1
ATOM 1630 N N . PHE A 1 212 ? 13.938 -15.141 10.203 1 95 212 PHE A N 1
ATOM 1631 C CA . PHE A 1 212 ? 13.938 -14.172 11.297 1 95 212 PHE A CA 1
ATOM 1632 C C . PHE A 1 212 ? 13.102 -12.953 10.93 1 95 212 PHE A C 1
ATOM 1634 O O . PHE A 1 212 ? 12.719 -12.172 11.812 1 95 212 PHE A O 1
ATOM 1641 N N . THR A 1 213 ? 12.844 -12.734 9.648 1 96.19 213 THR A N 1
ATOM 1642 C CA . THR A 1 213 ? 12 -11.617 9.227 1 96.19 213 THR A CA 1
ATOM 1643 C C . THR A 1 213 ? 10.602 -11.75 9.812 1 96.19 213 THR A C 1
ATOM 1645 O O . THR A 1 213 ? 9.945 -10.742 10.094 1 96.19 213 THR A O 1
ATOM 1648 N N . GLN A 1 214 ? 10.164 -12.992 10 1 96.81 214 GLN A N 1
ATOM 1649 C CA . GLN A 1 214 ? 8.859 -13.195 10.617 1 96.81 214 GLN A CA 1
ATOM 1650 C C . GLN A 1 214 ? 8.844 -12.672 12.055 1 96.81 214 GLN A C 1
ATOM 1652 O O . GLN A 1 214 ? 7.879 -12.031 12.477 1 96.81 214 GLN A O 1
ATOM 1657 N N . PHE A 1 215 ? 9.891 -12.914 12.758 1 96.31 215 PHE A N 1
ATOM 1658 C CA . PHE A 1 215 ? 9.992 -12.453 14.141 1 96.31 215 PHE A CA 1
ATOM 1659 C C . PHE A 1 215 ? 10.008 -10.93 14.195 1 96.31 215 PHE A C 1
ATOM 1661 O O . PHE A 1 215 ? 9.398 -10.328 15.086 1 96.31 215 PHE A O 1
ATOM 1668 N N . LEU A 1 216 ? 10.719 -10.359 13.289 1 95.12 216 LEU A N 1
ATOM 1669 C CA . LEU A 1 216 ? 10.781 -8.906 13.219 1 95.12 216 LEU A CA 1
ATOM 1670 C C . LEU A 1 216 ? 9.391 -8.305 13.031 1 95.12 216 LEU A C 1
ATOM 1672 O O . LEU A 1 216 ? 9.031 -7.34 13.711 1 95.12 216 LEU A O 1
ATOM 1676 N N . ILE A 1 217 ? 8.594 -8.891 12.156 1 96.12 217 ILE A N 1
ATOM 1677 C CA . ILE A 1 217 ? 7.266 -8.383 11.836 1 96.12 217 ILE A CA 1
ATOM 1678 C C . ILE A 1 217 ? 6.34 -8.562 13.039 1 96.12 217 ILE A C 1
ATOM 1680 O O . ILE A 1 217 ? 5.484 -7.719 13.305 1 96.12 217 ILE A O 1
ATOM 1684 N N . LEU A 1 218 ? 6.574 -9.602 13.797 1 96.44 218 LEU A N 1
ATOM 1685 C CA . LEU A 1 218 ? 5.727 -9.898 14.945 1 96.44 218 LEU A CA 1
ATOM 1686 C C . LEU A 1 218 ? 5.98 -8.914 16.078 1 96.44 218 LEU A C 1
ATOM 1688 O O . LEU A 1 218 ? 5.066 -8.602 16.859 1 96.44 218 LEU A O 1
ATOM 1692 N N . ILE A 1 219 ? 7.195 -8.273 16.109 1 95.94 219 ILE A N 1
ATOM 1693 C CA . ILE A 1 219 ? 7.559 -7.551 17.328 1 95.94 219 ILE A CA 1
ATOM 1694 C C . ILE A 1 219 ? 7.703 -6.062 17.016 1 95.94 219 ILE A C 1
ATOM 1696 O O . ILE A 1 219 ? 7.742 -5.23 17.922 1 95.94 219 ILE A O 1
ATOM 1700 N N . LYS A 1 220 ? 7.801 -5.723 15.773 1 94.56 220 LYS A N 1
ATOM 1701 C CA . LYS A 1 220 ? 8.188 -4.375 15.359 1 94.56 220 LYS A CA 1
ATOM 1702 C C . LYS A 1 220 ? 7.246 -3.33 15.953 1 94.56 220 LYS A C 1
ATOM 1704 O O . LYS A 1 220 ? 7.672 -2.217 16.266 1 94.56 220 LYS A O 1
ATOM 1709 N N . ASP A 1 221 ? 5.945 -3.631 16.078 1 94.75 221 ASP A N 1
ATOM 1710 C CA . ASP A 1 221 ? 4.961 -2.637 16.484 1 94.75 221 ASP A CA 1
ATOM 1711 C C . ASP A 1 221 ? 4.836 -2.58 18 1 94.75 221 ASP A C 1
ATOM 1713 O O . ASP A 1 221 ? 4.176 -1.69 18.547 1 94.75 221 ASP A O 1
ATOM 1717 N N . TRP A 1 222 ? 5.496 -3.482 18.688 1 95.38 222 TRP A N 1
ATOM 1718 C CA . TRP A 1 222 ? 5.438 -3.516 20.141 1 95.38 222 TRP A CA 1
ATOM 1719 C C . TRP A 1 222 ? 6.332 -2.441 20.75 1 95.38 222 TRP A C 1
ATOM 1721 O O . TRP A 1 222 ? 6.062 -1.944 21.844 1 95.38 222 TRP A O 1
ATOM 1731 N N . PHE A 1 223 ? 7.363 -2.043 20.016 1 94.38 223 PHE A N 1
ATOM 1732 C CA . PHE A 1 223 ? 8.312 -1.026 20.438 1 94.38 223 PHE A CA 1
ATOM 1733 C C . PHE A 1 223 ? 8.633 -0.06 19.312 1 94.38 223 PHE A C 1
ATOM 1735 O O . PHE A 1 223 ? 9.75 -0.048 18.797 1 94.38 223 PHE A O 1
ATOM 1742 N N . PRO A 1 224 ? 7.637 0.817 19.078 1 93.38 224 PRO A N 1
ATOM 1743 C CA . PRO A 1 224 ? 7.773 1.644 17.875 1 93.38 224 PRO A CA 1
ATOM 1744 C C . PRO A 1 224 ? 9 2.551 17.922 1 93.38 224 PRO A C 1
ATOM 1746 O O . PRO A 1 224 ? 9.695 2.703 16.906 1 93.38 224 PRO A O 1
ATOM 1749 N N . SER A 1 225 ? 9.305 3.158 19.047 1 94.75 225 SER A N 1
ATO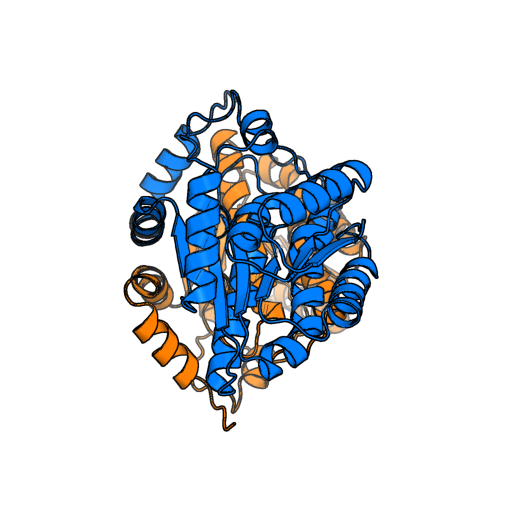M 1750 C CA . SER A 1 225 ? 10.445 4.059 19.156 1 94.75 225 SER A CA 1
ATOM 1751 C C . SER A 1 225 ? 11.758 3.314 18.953 1 94.75 225 SER A C 1
ATOM 1753 O O . SER A 1 225 ? 12.648 3.805 18.25 1 94.75 225 SER A O 1
ATOM 1755 N N . THR A 1 226 ? 11.883 2.096 19.578 1 96.31 226 THR A N 1
ATOM 1756 C CA . THR A 1 226 ? 13.078 1.277 19.422 1 96.31 226 THR A CA 1
ATOM 1757 C C . THR A 1 226 ? 13.227 0.796 17.969 1 96.31 226 THR A C 1
ATOM 1759 O O . THR A 1 226 ? 14.32 0.828 17.406 1 96.31 226 THR A O 1
ATOM 1762 N N . THR A 1 227 ? 12.141 0.356 17.438 1 96.19 227 THR A N 1
ATOM 1763 C CA . THR A 1 227 ? 12.133 -0.112 16.047 1 96.19 227 THR A CA 1
ATOM 1764 C C . THR A 1 227 ? 12.578 0.998 15.102 1 96.19 227 THR A C 1
ATOM 1766 O O . THR A 1 227 ? 13.422 0.776 14.234 1 96.19 227 THR A O 1
ATOM 1769 N N . SER A 1 228 ? 12.039 2.172 15.297 1 96.44 228 SER A N 1
ATOM 1770 C CA . SER A 1 228 ? 12.406 3.307 14.453 1 96.44 228 SER A CA 1
ATOM 1771 C C . SER A 1 228 ? 13.891 3.631 14.578 1 96.44 228 SER A C 1
ATOM 1773 O O . SER A 1 228 ? 14.555 3.92 13.578 1 96.44 228 SER A O 1
ATOM 1775 N N . TYR A 1 229 ? 14.375 3.635 15.812 1 96.12 229 TYR A N 1
ATOM 1776 C CA . TYR A 1 229 ? 15.789 3.908 16.062 1 96.12 229 TYR A CA 1
ATOM 1777 C C . TYR A 1 229 ? 16.672 2.908 15.328 1 96.12 229 TYR A C 1
ATOM 1779 O O . TYR A 1 229 ? 17.641 3.295 14.672 1 96.12 229 TYR A O 1
ATOM 1787 N N . ILE A 1 230 ? 16.312 1.646 15.422 1 95.12 230 ILE A N 1
ATOM 1788 C CA . ILE A 1 230 ? 17.094 0.583 14.789 1 95.12 230 ILE A CA 1
ATOM 1789 C C . ILE A 1 230 ? 17.047 0.75 13.273 1 95.12 230 ILE A C 1
ATOM 1791 O O . ILE A 1 230 ? 18.078 0.642 12.602 1 95.12 230 ILE A O 1
ATOM 1795 N N . ILE A 1 231 ? 15.891 1.033 12.711 1 95.94 231 ILE A N 1
ATOM 1796 C CA . ILE A 1 231 ? 15.727 1.21 11.266 1 95.94 231 ILE A CA 1
ATOM 1797 C C . ILE A 1 231 ? 16.578 2.383 10.789 1 95.94 231 ILE A C 1
ATOM 1799 O O . ILE A 1 231 ? 17.375 2.242 9.867 1 95.94 231 ILE A O 1
ATOM 1803 N N . GLN A 1 232 ? 16.5 3.504 11.414 1 95.94 232 GLN A N 1
ATOM 1804 C CA . GLN A 1 232 ? 17.219 4.711 11.016 1 95.94 232 GLN A CA 1
ATOM 1805 C C . GLN A 1 232 ? 18.734 4.508 11.109 1 95.94 232 GLN A C 1
ATOM 1807 O O . GLN A 1 232 ? 19.484 4.992 10.258 1 95.94 232 GLN A O 1
ATOM 1812 N N . ASN A 1 233 ? 19.156 3.74 12.086 1 94.38 233 ASN A N 1
ATOM 1813 C CA . ASN A 1 233 ? 20.594 3.557 12.305 1 94.38 233 ASN A CA 1
ATOM 1814 C C . ASN A 1 233 ? 21.141 2.428 11.438 1 94.38 233 ASN A C 1
ATOM 1816 O O . ASN A 1 233 ? 22.344 2.174 11.445 1 94.38 233 ASN A O 1
ATOM 1820 N N . SER A 1 234 ? 20.281 1.754 10.742 1 93.38 234 SER A N 1
ATOM 1821 C CA . SER A 1 234 ? 20.734 0.711 9.82 1 93.38 234 SER A CA 1
ATOM 1822 C C . SER A 1 234 ? 21.156 1.299 8.477 1 93.38 234 SER A C 1
ATOM 1824 O O . SER A 1 234 ? 21.641 0.577 7.605 1 93.38 234 SER A O 1
ATOM 1826 N N . TYR A 1 235 ? 20.969 2.562 8.352 1 92.69 235 TYR A N 1
ATOM 1827 C CA . TYR A 1 235 ? 21.312 3.248 7.109 1 92.69 235 TYR A CA 1
ATOM 1828 C C . TYR A 1 235 ? 22.391 4.297 7.348 1 92.69 235 TYR A C 1
ATOM 1830 O O . TYR A 1 235 ? 22.422 4.949 8.391 1 92.69 235 TYR A O 1
ATOM 1838 N N . ASN A 1 236 ? 23.219 4.312 6.332 1 88.94 236 ASN A N 1
ATOM 1839 C CA . ASN A 1 236 ? 24.25 5.328 6.379 1 88.94 236 ASN A CA 1
ATOM 1840 C C . ASN A 1 236 ? 23.766 6.656 5.801 1 88.94 236 ASN A C 1
ATOM 1842 O O . ASN A 1 236 ? 23.562 6.773 4.594 1 88.94 236 ASN A O 1
ATOM 1846 N N . TYR A 1 237 ? 23.531 7.562 6.684 1 87.25 237 TYR A N 1
ATOM 1847 C CA . TYR A 1 237 ? 23.141 8.906 6.273 1 87.25 237 TYR A CA 1
ATOM 1848 C C . TYR A 1 237 ? 23.734 9.961 7.199 1 87.25 237 TYR A C 1
ATOM 1850 O O . TYR A 1 237 ? 23.641 9.836 8.422 1 87.25 237 TYR A O 1
ATOM 1858 N N . ASN A 1 238 ? 24.516 10.844 6.594 1 80.31 238 ASN A N 1
ATOM 1859 C CA . ASN A 1 238 ? 25.047 11.992 7.316 1 80.31 238 ASN A CA 1
ATOM 1860 C C . ASN A 1 238 ? 24.359 13.289 6.879 1 80.31 238 ASN A C 1
ATOM 1862 O O . ASN A 1 238 ? 24.578 13.758 5.762 1 80.31 238 ASN A O 1
ATOM 1866 N N . PRO A 1 239 ? 23.484 13.781 7.688 1 76.06 239 PRO A N 1
ATOM 1867 C CA . PRO A 1 239 ? 22.781 15.008 7.32 1 76.06 239 PRO A CA 1
ATOM 1868 C C . PRO A 1 239 ? 23.703 16.203 7.156 1 76.06 239 PRO A C 1
ATOM 1870 O O . PRO A 1 239 ? 24.797 16.234 7.734 1 76.06 239 PRO A O 1
ATOM 1873 N N . MET B 1 1 ? -13.469 18 11.82 1 95.06 1 MET B N 1
ATOM 1874 C CA . MET B 1 1 ? -12.117 18.516 12.047 1 95.06 1 MET B CA 1
ATOM 1875 C C . MET B 1 1 ? -12.07 20.031 11.844 1 95.06 1 MET B C 1
ATOM 1877 O O . MET B 1 1 ? -11.555 20.766 12.688 1 95.06 1 MET B O 1
ATOM 1881 N N . ALA B 1 2 ? -12.695 20.484 10.727 1 97.06 2 ALA B N 1
ATOM 1882 C CA . ALA B 1 2 ? -12.703 21.906 10.445 1 97.06 2 ALA B CA 1
ATOM 1883 C C . ALA B 1 2 ? -13.367 22.688 11.578 1 97.06 2 ALA B C 1
ATOM 1885 O O . ALA B 1 2 ? -12.867 23.734 12 1 97.06 2 ALA B O 1
ATOM 1886 N N . TYR B 1 3 ? -14.453 22.172 12.07 1 97.19 3 TYR B N 1
ATOM 1887 C CA . TYR B 1 3 ? -15.188 22.844 13.133 1 97.19 3 TYR B CA 1
ATOM 1888 C C . TYR B 1 3 ? -14.375 22.891 14.422 1 97.19 3 TYR B C 1
ATOM 1890 O O . TYR B 1 3 ? -14.383 23.891 15.141 1 97.19 3 TYR B O 1
ATOM 1898 N N . HIS B 1 4 ? -13.719 21.797 14.742 1 96.69 4 HIS B N 1
ATOM 1899 C CA . HIS B 1 4 ? -12.859 21.781 15.914 1 96.69 4 HIS B CA 1
ATOM 1900 C C . HIS B 1 4 ? -11.734 22.797 15.789 1 96.69 4 HIS B C 1
ATOM 1902 O O . HIS B 1 4 ? -11.453 23.547 16.734 1 96.69 4 HIS B O 1
ATOM 1908 N N . TYR B 1 5 ? -11.094 22.906 14.625 1 97.38 5 TYR B N 1
ATOM 1909 C CA . TYR B 1 5 ? -10.047 23.891 14.383 1 97.38 5 TYR B CA 1
ATOM 1910 C C . TYR B 1 5 ? -10.594 25.297 14.516 1 97.38 5 TYR B C 1
ATOM 1912 O O . TYR B 1 5 ? -9.922 26.188 15.055 1 97.38 5 TYR B O 1
ATOM 1920 N N . ALA B 1 6 ? -11.773 25.484 14.031 1 97.81 6 ALA B N 1
ATOM 1921 C CA . ALA B 1 6 ? -12.422 26.797 14.102 1 97.81 6 ALA B CA 1
ATOM 1922 C C . ALA B 1 6 ? -12.609 27.234 15.547 1 97.81 6 ALA B C 1
ATOM 1924 O O . ALA B 1 6 ? -12.344 28.391 15.891 1 97.81 6 ALA B O 1
ATOM 1925 N N . HIS B 1 7 ? -13.008 26.297 16.359 1 96.5 7 HIS B N 1
ATOM 1926 C CA . HIS B 1 7 ? -13.227 26.578 17.781 1 96.5 7 HIS B CA 1
ATOM 1927 C C . HIS B 1 7 ? -11.938 27.031 18.453 1 96.5 7 HIS B C 1
ATOM 1929 O O . HIS B 1 7 ? -11.969 27.781 19.438 1 96.5 7 HIS B O 1
ATOM 1935 N N . PHE B 1 8 ? -10.828 26.641 17.859 1 95.88 8 PHE B N 1
ATOM 1936 C CA . PHE B 1 8 ? -9.531 26.984 18.422 1 95.88 8 PHE B CA 1
ATOM 1937 C C . PHE B 1 8 ? -9 28.281 17.797 1 95.88 8 PHE B C 1
ATOM 1939 O O . PHE B 1 8 ? -7.863 28.672 18.062 1 95.88 8 PHE B O 1
ATOM 1946 N N . GLY B 1 9 ? -9.805 28.938 16.953 1 97.12 9 GLY B N 1
ATOM 1947 C CA . GLY B 1 9 ? -9.438 30.219 16.359 1 97.12 9 GLY B CA 1
ATOM 1948 C C . GLY B 1 9 ? -8.484 30.078 15.188 1 97.12 9 GLY B C 1
ATOM 1949 O O . GLY B 1 9 ? -7.68 30.984 14.93 1 97.12 9 GLY B O 1
ATOM 1950 N N . ALA B 1 10 ? -8.555 29.031 14.508 1 97.69 10 ALA B N 1
ATOM 1951 C CA . ALA B 1 10 ? -7.613 28.734 13.43 1 97.69 10 ALA B CA 1
ATOM 1952 C C . ALA B 1 10 ? -7.977 29.516 12.164 1 97.69 10 ALA B C 1
ATOM 1954 O O . ALA B 1 10 ? -9.086 30.031 12.047 1 97.69 10 ALA B O 1
ATOM 1955 N N . GLN B 1 11 ? -6.961 29.734 11.32 1 98.44 11 GLN B N 1
ATOM 1956 C CA . GLN B 1 11 ? -7.184 30.078 9.922 1 98.44 11 GLN B CA 1
ATOM 1957 C C . GLN B 1 11 ? -7.273 28.828 9.055 1 98.44 11 GLN B C 1
ATOM 1959 O O . GLN B 1 11 ? -6.324 28.047 8.992 1 98.44 11 GLN B O 1
ATOM 1964 N N . ILE B 1 12 ? -8.398 28.672 8.375 1 98.19 12 ILE B N 1
ATOM 1965 C CA . ILE B 1 12 ? -8.727 27.344 7.844 1 98.19 12 ILE B CA 1
ATOM 1966 C C . ILE B 1 12 ? -8.977 27.438 6.34 1 98.19 12 ILE B C 1
ATOM 1968 O O . ILE B 1 12 ? -9.602 28.406 5.871 1 98.19 12 ILE B O 1
ATOM 1972 N N . ILE B 1 13 ? -8.469 26.531 5.613 1 98.5 13 ILE B N 1
ATOM 1973 C CA . ILE B 1 13 ? -8.844 26.266 4.227 1 98.5 13 ILE B CA 1
ATOM 1974 C C . ILE B 1 13 ? -9.375 24.844 4.098 1 98.5 13 ILE B C 1
ATOM 1976 O O . ILE B 1 13 ? -8.727 23.891 4.551 1 98.5 13 ILE B O 1
ATOM 1980 N N . ILE B 1 14 ? -10.539 24.703 3.533 1 98.5 14 ILE B N 1
ATOM 1981 C CA . ILE B 1 14 ? -11.109 23.375 3.336 1 98.5 14 ILE B CA 1
ATOM 1982 C C . ILE B 1 14 ? -11.289 23.109 1.843 1 98.5 14 ILE B C 1
ATOM 1984 O O . ILE B 1 14 ? -11.469 24.031 1.057 1 98.5 14 ILE B O 1
ATOM 1988 N N . THR B 1 15 ? -11.164 21.844 1.435 1 98.44 15 THR B N 1
ATOM 1989 C CA . THR B 1 15 ? -11.336 21.469 0.034 1 98.44 15 THR B CA 1
ATOM 1990 C C . THR B 1 15 ? -12.094 20.156 -0.088 1 98.44 15 THR B C 1
ATOM 1992 O O . THR B 1 15 ? -12.008 19.297 0.795 1 98.44 15 THR B O 1
ATOM 1995 N N . ALA B 1 16 ? -12.914 19.984 -0.997 1 96.81 16 ALA B N 1
ATOM 1996 C CA . ALA B 1 16 ? -13.688 18.844 -1.472 1 96.81 16 ALA B CA 1
ATOM 1997 C C . ALA B 1 16 ? -14.258 19.094 -2.865 1 96.81 16 ALA B C 1
ATOM 1999 O O . ALA B 1 16 ? -13.898 20.078 -3.514 1 96.81 16 ALA B O 1
ATOM 2000 N N . ARG B 1 17 ? -15.156 18.281 -3.365 1 94 17 ARG B N 1
ATOM 2001 C CA . ARG B 1 17 ? -15.633 18.406 -4.738 1 94 17 ARG B CA 1
ATOM 2002 C C . ARG B 1 17 ? -16.828 19.344 -4.82 1 94 17 ARG B C 1
ATOM 2004 O O . ARG B 1 17 ? -16.984 20.062 -5.809 1 94 17 ARG B O 1
ATOM 2011 N N . ARG B 1 18 ? -17.641 19.438 -3.744 1 92.19 18 ARG B N 1
ATOM 2012 C CA . ARG B 1 18 ? -18.891 20.156 -3.797 1 92.19 18 ARG B CA 1
ATOM 2013 C C . ARG B 1 18 ? -18.75 21.562 -3.207 1 92.19 18 ARG B C 1
ATOM 2015 O O . ARG B 1 18 ? -18.844 21.734 -1.992 1 92.19 18 ARG B O 1
ATOM 2022 N N . GLY B 1 19 ? -18.719 22.531 -4.062 1 95.19 19 GLY B N 1
ATOM 2023 C CA . GLY B 1 19 ? -18.469 23.906 -3.66 1 95.19 19 GLY B CA 1
ATOM 2024 C C . GLY B 1 19 ? -19.531 24.469 -2.732 1 95.19 19 GLY B C 1
ATOM 2025 O O . GLY B 1 19 ? -19.203 25.141 -1.746 1 95.19 19 GLY B O 1
ATOM 2026 N N . ASN B 1 20 ? -20.734 24.172 -3.039 1 96.38 20 ASN B N 1
ATOM 2027 C CA . ASN B 1 20 ? -21.828 24.719 -2.24 1 96.38 20 ASN B CA 1
ATOM 2028 C C . ASN B 1 20 ? -21.766 24.219 -0.8 1 96.38 20 ASN B C 1
ATOM 2030 O O . ASN B 1 20 ? -21.969 24.984 0.139 1 96.38 20 ASN B O 1
ATOM 2034 N N . VAL B 1 21 ? -21.484 22.953 -0.616 1 95.62 21 VAL B N 1
ATOM 2035 C CA . VAL B 1 21 ? -21.359 22.359 0.717 1 95.62 21 VAL B CA 1
ATOM 2036 C C . VAL B 1 21 ? -20.156 22.953 1.431 1 95.62 21 VAL B C 1
ATOM 2038 O O . VAL B 1 21 ? -20.219 23.281 2.621 1 95.62 21 VAL B O 1
ATOM 2041 N N . LEU B 1 22 ? -19.109 23.172 0.725 1 97.69 22 LEU B N 1
ATOM 2042 C CA . LEU B 1 22 ? -17.891 23.734 1.277 1 97.69 22 LEU B CA 1
ATOM 2043 C C . LEU B 1 22 ? -18.125 25.156 1.79 1 97.69 22 LEU B C 1
ATOM 2045 O O . LEU B 1 22 ? -17.625 25.531 2.852 1 97.69 22 LEU B O 1
ATOM 2049 N N . GLN B 1 23 ? -18.859 25.859 0.988 1 97.88 23 GLN B N 1
ATOM 2050 C CA . GLN B 1 23 ? -19.156 27.234 1.384 1 97.88 23 GLN B CA 1
ATOM 2051 C C . GLN B 1 23 ? -19.906 27.266 2.713 1 97.88 23 GLN B C 1
ATOM 2053 O O . GLN B 1 23 ? -19.609 28.078 3.584 1 97.88 23 GLN B O 1
ATOM 2058 N N . GLN B 1 24 ? -20.859 26.406 2.887 1 98.19 24 GLN B N 1
ATOM 2059 C CA . GLN B 1 24 ? -21.625 26.312 4.129 1 98.19 24 GLN B CA 1
ATOM 2060 C C . GLN B 1 24 ? -20.719 25.953 5.305 1 98.19 24 GLN B C 1
ATOM 2062 O O . GLN B 1 24 ? -20.859 26.516 6.395 1 98.19 24 GLN B O 1
ATOM 2067 N N . VAL B 1 25 ? -19.828 25.062 5.102 1 98 25 VAL B N 1
ATOM 2068 C CA . VAL B 1 25 ? -18.906 24.641 6.152 1 98 25 VAL B CA 1
ATOM 2069 C C . VAL B 1 25 ? -17.984 25.812 6.52 1 98 25 VAL B C 1
ATOM 2071 O O . VAL B 1 25 ? -17.719 26.062 7.699 1 98 25 VAL B O 1
ATOM 2074 N N . ALA B 1 26 ? -17.469 26.484 5.516 1 98.31 26 ALA B N 1
ATOM 2075 C CA . ALA B 1 26 ? -16.594 27.625 5.762 1 98.31 26 ALA B CA 1
ATOM 2076 C C . ALA B 1 26 ? -17.297 28.703 6.562 1 98.31 26 ALA B C 1
ATOM 2078 O O . ALA B 1 26 ? -16.719 29.281 7.492 1 98.31 26 ALA B O 1
ATOM 2079 N N . GLU B 1 27 ? -18.531 28.969 6.215 1 98.38 27 GLU B N 1
ATOM 2080 C CA . GLU B 1 27 ? -19.328 29.969 6.941 1 98.38 27 GLU B CA 1
ATOM 2081 C C . GLU B 1 27 ? -19.547 29.547 8.391 1 98.38 27 GLU B C 1
ATOM 2083 O O . GLU B 1 27 ? -19.453 30.359 9.305 1 98.38 27 GLU B O 1
ATOM 2088 N N . LYS B 1 28 ? -19.859 28.312 8.516 1 98.44 28 LYS B N 1
ATOM 2089 C CA . LYS B 1 28 ? -20.031 27.797 9.867 1 98.44 28 LYS B CA 1
ATOM 2090 C C . LYS B 1 28 ? -18.734 27.891 10.672 1 98.44 28 LYS B C 1
ATOM 2092 O O . LYS B 1 28 ? -18.766 28.172 11.875 1 98.44 28 LYS B O 1
ATOM 2097 N N . CYS B 1 29 ? -17.641 27.672 10.078 1 98.62 29 CYS B N 1
ATOM 2098 C CA . CYS B 1 29 ? -16.359 27.797 10.742 1 98.62 29 CYS B CA 1
ATOM 2099 C C . CYS B 1 29 ? -16.141 29.219 11.25 1 98.62 29 CYS B C 1
ATOM 2101 O O . CYS B 1 29 ? -15.648 29.422 12.359 1 98.62 29 CYS B O 1
ATOM 2103 N N . LEU B 1 30 ? -16.516 30.188 10.438 1 98.44 30 LEU B N 1
ATOM 2104 C CA . LEU B 1 30 ? -16.391 31.578 10.844 1 98.44 30 LEU B CA 1
ATOM 2105 C C . LEU B 1 30 ? -17.266 31.875 12.07 1 98.44 30 LEU B C 1
ATOM 2107 O O . LEU B 1 30 ? -16.812 32.531 13.008 1 98.44 30 LEU B O 1
ATOM 2111 N N . SER B 1 31 ? -18.422 31.297 12.055 1 98.44 31 SER B N 1
ATOM 2112 C CA . SER B 1 31 ? -19.344 31.516 13.164 1 98.44 31 SER B CA 1
ATOM 2113 C C . SER B 1 31 ? -18.844 30.828 14.438 1 98.44 31 SER B C 1
ATOM 2115 O O . SER B 1 31 ? -19.172 31.266 15.547 1 98.44 31 SER B O 1
ATOM 2117 N N . LEU B 1 32 ? -18.047 29.797 14.305 1 98.19 32 LEU B N 1
ATOM 2118 C CA . LEU B 1 32 ? -17.562 29.031 15.445 1 98.19 32 LEU B CA 1
ATOM 2119 C C . LEU B 1 32 ? -16.297 29.641 16.016 1 98.19 32 LEU B C 1
ATOM 2121 O O . LEU B 1 32 ? -15.82 29.219 17.078 1 98.19 32 LEU B O 1
ATOM 2125 N N . GLY B 1 33 ? -15.672 30.625 15.227 1 98.06 33 GLY B N 1
ATOM 2126 C CA . GLY B 1 33 ? -14.562 31.344 15.836 1 98.06 33 GLY B CA 1
ATOM 2127 C C . GLY B 1 33 ? -13.305 31.312 14.992 1 98.06 33 GLY B C 1
ATOM 2128 O O . GLY B 1 33 ? -12.258 31.828 15.406 1 98.06 33 GLY B O 1
ATOM 2129 N N . ALA B 1 34 ? -13.344 30.75 13.828 1 98.56 34 ALA B N 1
ATOM 2130 C CA . ALA B 1 34 ? -12.18 30.781 12.945 1 98.56 34 ALA B CA 1
ATOM 2131 C C . ALA B 1 34 ? -11.789 32.219 12.594 1 98.56 34 ALA B C 1
ATOM 2133 O O . ALA B 1 34 ? -12.648 33.062 12.359 1 98.56 34 ALA B O 1
ATOM 2134 N N . GLN B 1 35 ? -10.492 32.469 12.602 1 98.38 35 GLN B N 1
ATOM 2135 C CA . GLN B 1 35 ? -10.016 33.781 12.211 1 98.38 35 GLN B CA 1
ATOM 2136 C C . GLN B 1 35 ? -10.242 34.062 10.727 1 98.38 35 GLN B C 1
ATOM 2138 O O . GLN B 1 35 ? -10.586 35.156 10.32 1 98.38 35 GLN B O 1
ATOM 2143 N N . LYS B 1 36 ? -9.938 33.031 9.945 1 98.25 36 LYS B N 1
ATOM 2144 C CA . LYS B 1 36 ? -10.203 32.969 8.516 1 98.25 36 LYS B CA 1
ATOM 2145 C C . LYS B 1 36 ? -10.742 31.594 8.117 1 98.25 36 LYS B C 1
ATOM 2147 O O . LYS B 1 36 ? -10.367 30.578 8.719 1 98.25 36 LYS B O 1
ATOM 2152 N N . ALA B 1 37 ? -11.656 31.641 7.18 1 98.44 37 ALA B N 1
ATOM 2153 C CA . ALA B 1 37 ? -12.148 30.391 6.629 1 98.44 37 ALA B CA 1
ATOM 2154 C C . ALA B 1 37 ? -12.438 30.516 5.137 1 98.44 37 ALA B C 1
ATOM 2156 O O . ALA B 1 37 ? -13.297 31.312 4.73 1 98.44 37 ALA B O 1
ATOM 2157 N N . TYR B 1 38 ? -11.672 29.828 4.316 1 98.38 38 TYR B N 1
ATOM 2158 C CA . TYR B 1 38 ? -11.859 29.797 2.871 1 98.38 38 TYR B CA 1
ATOM 2159 C C . TYR B 1 38 ? -12.078 28.375 2.375 1 98.38 38 TYR B C 1
ATOM 2161 O O . TYR B 1 38 ? -11.844 27.406 3.111 1 98.38 38 TYR B O 1
ATOM 2169 N N . TYR B 1 39 ? -12.656 28.297 1.241 1 98.5 39 TYR B N 1
ATOM 2170 C CA . TYR B 1 39 ? -12.844 27 0.628 1 98.5 39 TYR B CA 1
ATOM 2171 C C . TYR B 1 39 ? -12.438 27.016 -0.841 1 98.5 39 TYR B C 1
ATOM 2173 O O . TYR B 1 39 ? -12.422 28.078 -1.47 1 98.5 39 TYR B O 1
ATOM 2181 N N . ILE B 1 40 ? -12.047 25.891 -1.335 1 98.5 40 ILE B N 1
ATOM 2182 C CA . ILE B 1 40 ? -11.734 25.734 -2.75 1 98.5 40 ILE B CA 1
ATOM 2183 C C . ILE B 1 40 ? -12.219 24.375 -3.232 1 98.5 40 ILE B C 1
ATOM 2185 O O . ILE B 1 40 ? -11.875 23.344 -2.652 1 98.5 40 ILE B O 1
ATOM 2189 N N . ALA B 1 41 ? -13.07 24.391 -4.23 1 98.31 41 ALA B N 1
ATOM 2190 C CA . ALA B 1 41 ? -13.539 23.141 -4.832 1 98.31 41 ALA B CA 1
ATOM 2191 C C . ALA B 1 41 ? -12.461 22.531 -5.723 1 98.31 41 ALA B C 1
ATOM 2193 O O . ALA B 1 41 ? -11.883 23.203 -6.57 1 98.31 41 ALA B O 1
ATOM 2194 N N . ALA B 1 42 ? -12.148 21.234 -5.445 1 98.25 42 ALA B N 1
ATOM 2195 C CA . ALA B 1 42 ? -11.102 20.562 -6.207 1 98.25 42 ALA B CA 1
ATOM 2196 C C . ALA B 1 42 ? -11.352 19.062 -6.27 1 98.25 42 ALA B C 1
ATOM 2198 O O . ALA B 1 42 ? -12.008 18.484 -5.391 1 98.25 42 ALA B O 1
ATOM 2199 N N . ASP B 1 43 ? -10.883 18.438 -7.328 1 97.69 43 ASP B N 1
ATOM 2200 C CA . ASP B 1 43 ? -10.883 16.984 -7.52 1 97.69 43 ASP B CA 1
ATOM 2201 C C . ASP B 1 43 ? -9.492 16.406 -7.305 1 97.69 43 ASP B C 1
ATOM 2203 O O . ASP B 1 43 ? -8.594 16.625 -8.117 1 97.69 43 ASP B O 1
ATOM 2207 N N . MET B 1 44 ? -9.406 15.562 -6.285 1 97.81 44 MET B N 1
ATOM 2208 C CA . MET B 1 44 ? -8.102 15.055 -5.895 1 97.81 44 MET B CA 1
ATOM 2209 C C . MET B 1 44 ? -7.613 13.992 -6.879 1 97.81 44 MET B C 1
ATOM 2211 O O . MET B 1 44 ? -6.441 13.617 -6.863 1 97.81 44 MET B O 1
ATOM 2215 N N . ALA B 1 45 ? -8.484 13.555 -7.758 1 96.88 45 ALA B N 1
ATOM 2216 C CA . ALA B 1 45 ? -8.07 12.641 -8.82 1 96.88 45 ALA B CA 1
ATOM 2217 C C . ALA B 1 45 ? -7.527 13.398 -10.023 1 96.88 45 ALA B C 1
ATOM 2219 O O . ALA B 1 45 ? -7.012 12.789 -10.969 1 96.88 45 ALA B O 1
ATOM 2220 N N . SER B 1 46 ? -7.637 14.727 -9.914 1 96.5 46 SER B N 1
ATOM 2221 C CA . SER B 1 46 ? -7.066 15.57 -10.961 1 96.5 46 SER B CA 1
ATOM 2222 C C . SER B 1 46 ? -5.547 15.648 -10.844 1 96.5 46 SER B C 1
ATOM 2224 O O . SER B 1 46 ? -5.004 15.602 -9.734 1 96.5 46 SER B O 1
ATOM 2226 N N . GLU B 1 47 ? -4.875 15.875 -11.977 1 95.38 47 GLU B N 1
ATOM 2227 C CA . GLU B 1 47 ? -3.418 15.977 -11.977 1 95.38 47 GLU B CA 1
ATOM 2228 C C . GLU B 1 47 ? -2.953 17.281 -11.359 1 95.38 47 GLU B C 1
ATOM 2230 O O . GLU B 1 47 ? -1.908 17.328 -10.703 1 95.38 47 GLU B O 1
ATOM 2235 N N . SER B 1 48 ? -3.699 18.297 -11.469 1 97.25 48 SER B N 1
ATOM 2236 C CA . SER B 1 48 ? -3.219 19.625 -11.109 1 97.25 48 SER B CA 1
ATOM 2237 C C . SER B 1 48 ? -3.854 20.109 -9.812 1 97.25 48 SER B C 1
ATOM 2239 O O . SER B 1 48 ? -3.271 20.938 -9.102 1 97.25 48 SER B O 1
ATOM 2241 N N . ASP B 1 49 ? -5.02 19.609 -9.453 1 98.38 49 ASP B N 1
ATOM 2242 C CA . ASP B 1 49 ? -5.824 20.188 -8.375 1 98.38 49 ASP B CA 1
ATOM 2243 C C . ASP B 1 49 ? -5.113 20.047 -7.031 1 98.38 49 ASP B C 1
ATOM 2245 O O . ASP B 1 49 ? -5.176 20.969 -6.203 1 98.38 49 ASP B O 1
ATOM 2249 N N . PRO B 1 50 ? -4.473 18.938 -6.781 1 98.5 50 PRO B N 1
ATOM 2250 C CA . PRO B 1 50 ? -3.779 18.859 -5.496 1 98.5 50 PRO B CA 1
ATOM 2251 C C . PRO B 1 50 ? -2.779 19.984 -5.289 1 98.5 50 PRO B C 1
ATOM 2253 O O . PRO B 1 50 ? -2.748 20.594 -4.215 1 98.5 50 PRO B O 1
ATOM 2256 N N . ASP B 1 51 ? -2.025 20.297 -6.281 1 98.31 51 ASP B N 1
ATOM 2257 C CA . ASP B 1 51 ? -1.074 21.391 -6.184 1 98.31 51 ASP B CA 1
ATOM 2258 C C . ASP B 1 51 ? -1.799 22.734 -6.051 1 98.31 51 ASP B C 1
ATOM 2260 O O . ASP B 1 51 ? -1.401 23.578 -5.25 1 98.31 51 ASP B O 1
ATOM 2264 N N . ARG B 1 52 ? -2.814 22.875 -6.824 1 98.5 52 ARG B N 1
ATOM 2265 C CA . ARG B 1 52 ? -3.584 24.109 -6.832 1 98.5 52 ARG B CA 1
ATOM 2266 C C . ARG B 1 52 ? -4.152 24.406 -5.449 1 98.5 52 ARG B C 1
ATOM 2268 O O . ARG B 1 52 ? -4.172 25.562 -5.016 1 98.5 52 ARG B O 1
ATOM 2275 N N . VAL B 1 53 ? -4.609 23.422 -4.793 1 98.75 53 VAL B N 1
ATOM 2276 C CA . VAL B 1 53 ? -5.203 23.594 -3.469 1 98.75 53 VAL B CA 1
ATOM 2277 C C . VAL B 1 53 ? -4.141 24.078 -2.488 1 98.75 53 VAL B C 1
ATOM 2279 O O . VAL B 1 53 ? -4.391 25 -1.701 1 98.75 53 VAL B O 1
ATOM 2282 N N . VAL B 1 54 ? -2.947 23.484 -2.498 1 98.75 54 VAL B N 1
ATOM 2283 C CA . VAL B 1 54 ? -1.878 23.859 -1.582 1 98.75 54 VAL B CA 1
ATOM 2284 C C . VAL B 1 54 ? -1.418 25.281 -1.892 1 98.75 54 VAL B C 1
ATOM 2286 O O . VAL B 1 54 ? -1.185 26.078 -0.978 1 98.75 54 VAL B O 1
ATOM 2289 N N . GLU B 1 55 ? -1.344 25.625 -3.178 1 98.62 55 GLU B N 1
ATOM 2290 C CA . GLU B 1 55 ? -0.957 26.969 -3.584 1 98.62 55 GLU B CA 1
ATOM 2291 C C . GLU B 1 55 ? -1.969 28 -3.1 1 98.62 55 GLU B C 1
ATOM 2293 O O . GLU B 1 55 ? -1.588 29.062 -2.596 1 98.62 55 GLU B O 1
ATOM 2298 N N . PHE B 1 56 ? -3.178 27.688 -3.283 1 98.75 56 PHE B N 1
ATOM 2299 C CA . PHE B 1 56 ? -4.246 28.562 -2.818 1 98.75 56 PHE B CA 1
ATOM 2300 C C . PHE B 1 56 ? -4.145 28.797 -1.316 1 98.75 56 PHE B C 1
ATOM 2302 O O . PHE B 1 56 ? -4.281 29.922 -0.844 1 98.75 56 PHE B O 1
ATOM 2309 N N . ALA B 1 57 ? -3.926 27.734 -0.579 1 98.56 57 ALA B N 1
ATOM 2310 C CA . ALA B 1 57 ? -3.805 27.812 0.874 1 98.56 57 ALA B CA 1
ATOM 2311 C C . ALA B 1 57 ? -2.639 28.719 1.273 1 98.56 57 ALA B C 1
ATOM 2313 O O . ALA B 1 57 ? -2.777 29.578 2.154 1 98.56 57 ALA B O 1
ATOM 2314 N N . LEU B 1 58 ? -1.519 28.562 0.644 1 98.25 58 LEU B N 1
ATOM 2315 C CA . LEU B 1 58 ? -0.332 29.359 0.949 1 98.25 58 LEU B CA 1
ATOM 2316 C C . LEU B 1 58 ? -0.564 30.828 0.622 1 98.25 58 LEU B C 1
ATOM 2318 O O . LEU B 1 58 ? -0.139 31.703 1.372 1 98.25 58 LEU B O 1
ATOM 2322 N N . ASP B 1 59 ? -1.257 31.031 -0.458 1 98.12 59 ASP B N 1
ATOM 2323 C CA . ASP B 1 59 ? -1.548 32.406 -0.879 1 98.12 59 ASP B CA 1
ATOM 2324 C C . ASP B 1 59 ? -2.473 33.094 0.115 1 98.12 59 ASP B C 1
ATOM 2326 O O . ASP B 1 59 ? -2.256 34.25 0.465 1 98.12 59 ASP B O 1
ATOM 2330 N N . LYS B 1 60 ? -3.469 32.406 0.582 1 98.25 60 LYS B N 1
ATOM 2331 C CA . LYS B 1 60 ? -4.5 33 1.424 1 98.25 60 LYS B CA 1
ATOM 2332 C C . LYS B 1 60 ? -4.035 33.125 2.875 1 98.25 60 LYS B C 1
ATOM 2334 O O . LYS B 1 60 ? -4.398 34.062 3.584 1 98.25 60 LYS B O 1
ATOM 2339 N N . LEU B 1 61 ? -3.26 32.125 3.289 1 97.75 61 LEU B N 1
ATOM 2340 C CA . LEU B 1 61 ? -2.914 32.031 4.703 1 97.75 61 LEU B CA 1
ATOM 2341 C C . LEU B 1 61 ? -1.522 32.594 4.961 1 97.75 61 LEU B C 1
ATOM 2343 O O . LEU B 1 61 ? -1.175 32.906 6.102 1 97.75 61 LEU B O 1
ATOM 2347 N N . GLY B 1 62 ? -0.654 32.688 3.957 1 96.69 62 GLY B N 1
ATOM 2348 C CA . GLY B 1 62 ? 0.709 33.156 4.102 1 96.69 62 GLY B CA 1
ATOM 2349 C C . GLY B 1 62 ? 1.665 32.094 4.625 1 96.69 62 GLY B C 1
ATOM 2350 O O . GLY B 1 62 ? 2.846 32.375 4.844 1 96.69 62 GLY B O 1
ATOM 2351 N N . GLY B 1 63 ? 1.146 30.984 4.906 1 97.06 63 GLY B N 1
ATOM 2352 C CA . GLY B 1 63 ? 1.896 29.844 5.438 1 97.06 63 GLY B CA 1
ATOM 2353 C C . GLY B 1 63 ? 1.012 28.703 5.902 1 97.06 63 GLY B C 1
ATOM 2354 O O . GLY B 1 63 ? -0.215 28.797 5.82 1 97.06 63 GLY B O 1
ATOM 2355 N N . LEU B 1 64 ? 1.689 27.594 6.332 1 97.81 64 LEU B N 1
ATOM 2356 C CA . LEU B 1 64 ? 0.954 26.422 6.77 1 97.81 64 LEU B CA 1
ATOM 2357 C C . LEU B 1 64 ? 1.573 25.828 8.031 1 97.81 64 LEU B C 1
ATOM 2359 O O . LEU B 1 64 ? 2.785 25.609 8.094 1 97.81 64 LEU B O 1
ATOM 2363 N N . ASP B 1 65 ? 0.743 25.641 9.016 1 98.38 65 ASP B N 1
ATOM 2364 C CA . ASP B 1 65 ? 1.188 24.984 10.234 1 98.38 65 ASP B CA 1
ATOM 2365 C C . ASP B 1 65 ? 0.759 23.516 10.25 1 98.38 65 ASP B C 1
ATOM 2367 O O . ASP B 1 65 ? 1.431 22.672 10.844 1 98.38 65 ASP B O 1
ATOM 2371 N N . TYR B 1 66 ? -0.424 23.297 9.625 1 98.56 66 TYR B N 1
ATOM 2372 C CA . TYR B 1 66 ? -0.977 21.953 9.57 1 98.56 66 TYR B CA 1
ATOM 2373 C C . TYR B 1 66 ? -1.484 21.625 8.172 1 98.56 66 TYR B C 1
ATOM 2375 O O . TYR B 1 66 ? -2.082 22.469 7.508 1 98.56 66 TYR B O 1
ATOM 2383 N N . LEU B 1 67 ? -1.197 20.531 7.707 1 98.81 67 LEU B N 1
ATOM 2384 C CA . LEU B 1 67 ? -1.856 19.922 6.559 1 98.81 67 LEU B CA 1
ATOM 2385 C C . LEU B 1 67 ? -2.469 18.578 6.941 1 98.81 67 LEU B C 1
ATOM 2387 O O . LEU B 1 67 ? -1.755 17.656 7.34 1 98.81 67 LEU B O 1
ATOM 2391 N N . VAL B 1 68 ? -3.779 18.484 6.906 1 98.81 68 VAL B N 1
ATOM 2392 C CA . VAL B 1 68 ? -4.504 17.25 7.203 1 98.81 68 VAL B CA 1
ATOM 2393 C C . VAL B 1 68 ? -5.02 16.641 5.906 1 98.81 68 VAL B C 1
ATOM 2395 O O . VAL B 1 68 ? -5.855 17.219 5.223 1 98.81 68 VAL B O 1
ATOM 2398 N N . LEU B 1 69 ? -4.504 15.547 5.574 1 98.75 69 LEU B N 1
ATOM 2399 C CA . LEU B 1 69 ? -4.945 14.805 4.398 1 98.75 69 LEU B CA 1
ATOM 2400 C C . LEU B 1 69 ? -5.961 13.734 4.781 1 98.75 69 LEU B C 1
ATOM 2402 O O . LEU B 1 69 ? -5.625 12.773 5.477 1 98.75 69 LEU B O 1
ATOM 2406 N N . ASN B 1 70 ? -7.188 13.875 4.316 1 97.31 70 ASN B N 1
ATOM 2407 C CA . ASN B 1 70 ? -8.266 13.016 4.789 1 97.31 70 ASN B CA 1
ATOM 2408 C C . ASN B 1 70 ? -9.234 12.656 3.662 1 97.31 70 ASN B C 1
ATOM 2410 O O . ASN B 1 70 ? -10.234 11.969 3.889 1 97.31 70 ASN B O 1
ATOM 2414 N N . HIS B 1 71 ? -8.945 13.102 2.477 1 95.62 71 HIS B N 1
ATOM 2415 C CA . HIS B 1 71 ? -9.867 12.883 1.365 1 95.62 71 HIS B CA 1
ATOM 2416 C C . HIS B 1 71 ? -9.758 11.461 0.832 1 95.62 71 HIS B C 1
ATOM 2418 O O . HIS B 1 71 ? -8.695 10.844 0.908 1 95.62 71 HIS B O 1
ATOM 2424 N N . ILE B 1 72 ? -10.844 10.93 0.311 1 94.44 72 ILE B N 1
ATOM 2425 C CA . ILE B 1 72 ? -10.875 9.609 -0.299 1 94.44 72 ILE B CA 1
ATOM 2426 C C . ILE B 1 72 ? -11.836 9.609 -1.484 1 94.44 72 ILE B C 1
ATOM 2428 O O . ILE B 1 72 ? -12.82 10.352 -1.493 1 94.44 72 ILE B O 1
ATOM 2432 N N . GLY B 1 73 ? -11.555 8.781 -2.436 1 94.06 73 GLY B N 1
ATOM 2433 C CA . GLY B 1 73 ? -12.5 8.531 -3.514 1 94.06 73 GLY B CA 1
ATOM 2434 C C . GLY B 1 73 ? -13.531 7.473 -3.17 1 94.06 73 GLY B C 1
ATOM 2435 O O . GLY B 1 73 ? -13.258 6.574 -2.371 1 94.06 73 GLY B O 1
ATOM 2436 N N . PRO B 1 74 ? -14.703 7.648 -3.795 1 91.94 74 PRO B N 1
ATOM 2437 C CA . PRO B 1 74 ? -15.719 6.613 -3.582 1 91.94 74 PRO B CA 1
ATOM 2438 C C . PRO B 1 74 ? -15.273 5.242 -4.09 1 91.94 74 PRO B C 1
ATOM 2440 O O . PRO B 1 74 ? -14.625 5.148 -5.133 1 91.94 74 PRO B O 1
ATOM 2443 N N . SER B 1 75 ? -15.547 4.238 -3.375 1 92.38 75 SER B N 1
ATOM 2444 C CA . SER B 1 75 ? -15.242 2.857 -3.732 1 92.38 75 SER B CA 1
ATOM 2445 C C . SER B 1 75 ? -16.344 1.911 -3.277 1 92.38 75 SER B C 1
ATOM 2447 O O . SER B 1 75 ? -16.906 2.08 -2.193 1 92.38 75 SER B O 1
ATOM 2449 N N . PRO B 1 76 ? -16.641 0.966 -4.121 1 88.69 76 PRO B N 1
ATOM 2450 C CA . PRO B 1 76 ? -17.688 0.014 -3.734 1 88.69 76 PRO B CA 1
ATOM 2451 C C . PRO B 1 76 ? -17.281 -0.867 -2.557 1 88.69 76 PRO B C 1
ATOM 2453 O O . PRO B 1 76 ? -16.094 -1.174 -2.393 1 88.69 76 PRO B O 1
ATOM 2456 N N . PHE B 1 77 ? -18.25 -1.271 -1.753 1 93 77 PHE B N 1
ATOM 2457 C CA . PHE B 1 77 ? -18.094 -2.283 -0.715 1 93 77 PHE B CA 1
ATOM 2458 C C . PHE B 1 77 ? -18.578 -3.643 -1.205 1 93 77 PHE B C 1
ATOM 2460 O O . PHE B 1 77 ? -19.688 -4.059 -0.89 1 93 77 PHE B O 1
ATOM 2467 N N . SER B 1 78 ? -17.781 -4.242 -1.974 1 93.81 78 SER B N 1
ATOM 2468 C CA . SER B 1 78 ? -18.078 -5.512 -2.625 1 93.81 78 SER B CA 1
ATOM 2469 C C . SER B 1 78 ? -16.812 -6.293 -2.934 1 93.81 78 SER B C 1
ATOM 2471 O O . SER B 1 78 ? -15.711 -5.73 -2.92 1 93.81 78 SER B O 1
ATOM 2473 N N . MET B 1 79 ? -16.953 -7.551 -3.17 1 95.88 79 MET B N 1
ATOM 2474 C CA . MET B 1 79 ? -15.812 -8.352 -3.605 1 95.88 79 MET B CA 1
ATOM 2475 C C . MET B 1 79 ? -15.25 -7.816 -4.918 1 95.88 79 MET B C 1
ATOM 2477 O O . MET B 1 79 ? -15.992 -7.324 -5.766 1 95.88 79 MET B O 1
ATOM 2481 N N . TRP B 1 80 ? -14.031 -7.93 -5.055 1 97.31 80 TRP B N 1
ATOM 2482 C CA . TRP B 1 80 ? -13.359 -7.371 -6.223 1 97.31 80 TRP B CA 1
ATOM 2483 C C . TRP B 1 80 ? -13.75 -8.117 -7.492 1 97.31 80 TRP B C 1
ATOM 2485 O O . TRP B 1 80 ? -13.789 -9.352 -7.504 1 97.31 80 TRP B O 1
ATOM 2495 N N . ASP B 1 81 ? -14.039 -7.355 -8.531 1 96.69 81 ASP B N 1
ATOM 2496 C CA . ASP B 1 81 ? -14.555 -7.969 -9.75 1 96.69 81 ASP B CA 1
ATOM 2497 C C . ASP B 1 81 ? -13.625 -7.699 -10.93 1 96.69 81 ASP B C 1
ATOM 2499 O O . ASP B 1 81 ? -14.055 -7.707 -12.086 1 96.69 81 ASP B O 1
ATOM 2503 N N . GLY B 1 82 ? -12.453 -7.277 -10.625 1 97.25 82 GLY B N 1
ATOM 2504 C CA . GLY B 1 82 ? -11.469 -7.133 -11.695 1 97.25 82 GLY B CA 1
ATOM 2505 C C . GLY B 1 82 ? -11.414 -5.727 -12.266 1 97.25 82 GLY B C 1
ATOM 2506 O O . GLY B 1 82 ? -10.75 -5.484 -13.273 1 97.25 82 GLY B O 1
ATOM 2507 N N . ASP B 1 83 ? -12.047 -4.766 -11.648 1 97.5 83 ASP B N 1
ATOM 2508 C CA . ASP B 1 83 ? -12.078 -3.393 -12.141 1 97.5 83 ASP B CA 1
ATOM 2509 C C . ASP B 1 83 ? -10.75 -2.686 -11.859 1 97.5 83 ASP B C 1
ATOM 2511 O O . ASP B 1 83 ? -10.664 -1.846 -10.961 1 97.5 83 ASP B O 1
ATOM 2515 N N . VAL B 1 84 ? -9.789 -2.908 -12.703 1 97.94 84 VAL B N 1
ATOM 2516 C CA . VAL B 1 84 ? -8.445 -2.355 -12.562 1 97.94 84 VAL B CA 1
ATOM 2517 C C . VAL B 1 84 ? -8.484 -0.839 -12.734 1 97.94 84 VAL B C 1
ATOM 2519 O O . VAL B 1 84 ? -7.77 -0.108 -12.047 1 97.94 84 VAL B O 1
ATOM 2522 N N . GLU B 1 85 ? -9.312 -0.409 -13.609 1 97.38 85 GLU B N 1
ATOM 2523 C CA . GLU B 1 85 ? -9.398 1.02 -13.898 1 97.38 85 GLU B CA 1
ATOM 2524 C C . GLU B 1 85 ? -9.883 1.798 -12.68 1 97.38 85 GLU B C 1
ATOM 2526 O O . GLU B 1 85 ? -9.367 2.877 -12.375 1 97.38 85 GLU B O 1
ATOM 2531 N N . HIS B 1 86 ? -10.836 1.245 -12.016 1 97.81 86 HIS B N 1
ATOM 2532 C CA . HIS B 1 86 ? -11.281 1.899 -10.797 1 97.81 86 HIS B CA 1
ATOM 2533 C C . HIS B 1 86 ? -10.164 1.944 -9.758 1 97.81 86 HIS B C 1
ATOM 2535 O O . HIS B 1 86 ? -10.016 2.938 -9.039 1 97.81 86 HIS B O 1
ATOM 2541 N N . THR B 1 87 ? -9.438 0.88 -9.617 1 98.44 87 THR B N 1
ATOM 2542 C CA . THR B 1 87 ? -8.328 0.831 -8.672 1 98.44 87 THR B CA 1
ATOM 2543 C C . THR B 1 87 ? -7.297 1.906 -8.992 1 98.44 87 THR B C 1
ATOM 2545 O O . THR B 1 87 ? -6.781 2.568 -8.094 1 98.44 87 THR B O 1
ATOM 2548 N N . LYS B 1 88 ? -7.027 2.051 -10.297 1 98.06 88 LYS B N 1
ATOM 2549 C CA . LYS B 1 88 ? -6.113 3.102 -10.734 1 98.06 88 LYS B CA 1
ATOM 2550 C C . LYS B 1 88 ? -6.633 4.48 -10.344 1 98.06 88 LYS B C 1
ATOM 2552 O O . LYS B 1 88 ? -5.883 5.305 -9.82 1 98.06 88 LYS B O 1
ATOM 2557 N N . TRP B 1 89 ? -7.848 4.676 -10.633 1 97.94 89 TRP B N 1
ATOM 2558 C CA . TRP B 1 89 ? -8.461 5.961 -10.312 1 97.94 89 TRP B CA 1
ATOM 2559 C C . TRP B 1 89 ? -8.414 6.227 -8.812 1 97.94 89 TRP B C 1
ATOM 2561 O O . TRP B 1 89 ? -8.109 7.34 -8.383 1 97.94 89 TRP B O 1
ATOM 2571 N N . LEU B 1 90 ? -8.758 5.234 -8.047 1 98.38 90 LEU B N 1
ATOM 2572 C CA . LEU B 1 90 ? -8.758 5.371 -6.594 1 98.38 90 LEU B CA 1
ATOM 2573 C C . LEU B 1 90 ? -7.367 5.703 -6.074 1 98.38 90 LEU B C 1
ATOM 2575 O O . LEU B 1 90 ? -7.223 6.496 -5.141 1 98.38 90 LEU B O 1
ATOM 2579 N N . MET B 1 91 ? -6.336 5.082 -6.641 1 98.62 91 MET B N 1
ATOM 2580 C CA . MET B 1 91 ? -4.953 5.352 -6.254 1 98.62 91 MET B CA 1
ATOM 2581 C C . MET B 1 91 ? -4.578 6.801 -6.547 1 98.62 91 MET B C 1
ATOM 2583 O O . MET B 1 91 ? -3.811 7.41 -5.797 1 98.62 91 MET B O 1
ATOM 2587 N N . LYS B 1 92 ? -5.129 7.344 -7.598 1 98.06 92 LYS B N 1
ATOM 2588 C CA . LYS B 1 92 ? -4.879 8.742 -7.926 1 98.06 92 LYS B CA 1
ATOM 2589 C C . LYS B 1 92 ? -5.406 9.664 -6.828 1 98.06 92 LYS B C 1
ATOM 2591 O O . LYS B 1 92 ? -4.695 10.562 -6.367 1 98.06 92 LYS B O 1
ATOM 2596 N N . ALA B 1 93 ? -6.586 9.43 -6.418 1 98.31 93 ALA B N 1
ATOM 2597 C CA . ALA B 1 93 ? -7.254 10.297 -5.449 1 98.31 93 ALA B CA 1
ATOM 2598 C C . ALA B 1 93 ? -6.715 10.055 -4.039 1 98.31 93 ALA B C 1
ATOM 2600 O O . ALA B 1 93 ? -6.43 11.008 -3.307 1 98.31 93 ALA B O 1
ATOM 2601 N N . ASN B 1 94 ? -6.551 8.789 -3.699 1 98.69 94 ASN B N 1
ATOM 2602 C CA . ASN B 1 94 ? -6.328 8.406 -2.311 1 98.69 94 ASN B CA 1
ATOM 2603 C C . ASN B 1 94 ? -4.844 8.438 -1.951 1 98.69 94 ASN B C 1
ATOM 2605 O O . ASN B 1 94 ? -4.488 8.461 -0.773 1 98.69 94 ASN B O 1
ATOM 2609 N N . PHE B 1 95 ? -3.99 8.328 -2.947 1 98.88 95 PHE B N 1
ATOM 2610 C CA . PHE B 1 95 ? -2.578 8.164 -2.625 1 98.88 95 PHE B CA 1
ATOM 2611 C C . PHE B 1 95 ? -1.734 9.219 -3.33 1 98.88 95 PHE B C 1
ATOM 2613 O O . PHE B 1 95 ? -1.065 10.023 -2.678 1 98.88 95 PHE B O 1
ATOM 2620 N N . PHE B 1 96 ? -1.782 9.297 -4.668 1 98.81 96 PHE B N 1
ATOM 2621 C CA . PHE B 1 96 ? -0.909 10.203 -5.398 1 98.81 96 PHE B CA 1
ATOM 2622 C C . PHE B 1 96 ? -1.2 11.648 -5.023 1 98.81 96 PHE B C 1
ATOM 2624 O O . PHE B 1 96 ? -0.282 12.469 -4.914 1 98.81 96 PHE B O 1
ATOM 2631 N N . SER B 1 97 ? -2.436 11.961 -4.852 1 98.75 97 SER B N 1
ATOM 2632 C CA . SER B 1 97 ? -2.785 13.305 -4.414 1 98.75 97 SER B CA 1
ATOM 2633 C C . SER B 1 97 ? -2.164 13.625 -3.059 1 98.75 97 SER B C 1
ATOM 2635 O O . SER B 1 97 ? -1.71 14.75 -2.828 1 98.75 97 SER B O 1
ATOM 2637 N N . TYR B 1 98 ? -2.146 12.625 -2.104 1 98.81 98 TYR B N 1
ATOM 2638 C CA . TYR B 1 98 ? -1.537 12.805 -0.79 1 98.81 98 TYR B CA 1
ATOM 2639 C C . TYR B 1 98 ? -0.07 13.195 -0.917 1 98.81 98 TYR B C 1
ATOM 2641 O O . TYR B 1 98 ? 0.375 14.164 -0.302 1 98.81 98 TYR B O 1
ATOM 2649 N N . ILE B 1 99 ? 0.667 12.414 -1.723 1 98.62 99 ILE B N 1
ATOM 2650 C CA . ILE B 1 99 ? 2.107 12.641 -1.751 1 98.62 99 ILE B CA 1
ATOM 2651 C C . ILE B 1 99 ? 2.412 13.938 -2.498 1 98.62 99 ILE B C 1
ATOM 2653 O O . ILE B 1 99 ? 3.363 14.648 -2.16 1 98.62 99 ILE B O 1
ATOM 2657 N N . GLN B 1 100 ? 1.598 14.281 -3.492 1 98.56 100 GLN B N 1
ATOM 2658 C CA . GLN B 1 100 ? 1.746 15.539 -4.207 1 98.56 100 GLN B CA 1
ATOM 2659 C C . GLN B 1 100 ? 1.548 16.734 -3.268 1 98.56 100 GLN B C 1
ATOM 2661 O O . GLN B 1 100 ? 2.352 17.656 -3.262 1 98.56 100 GLN B O 1
ATOM 2666 N N . MET B 1 101 ? 0.512 16.703 -2.529 1 98.81 101 MET B N 1
ATOM 2667 C CA . MET B 1 101 ? 0.195 17.781 -1.61 1 98.81 101 MET B CA 1
ATOM 2668 C C . MET B 1 101 ? 1.233 17.875 -0.498 1 98.81 101 MET B C 1
ATOM 2670 O O . MET B 1 101 ? 1.641 18.969 -0.113 1 98.81 101 MET B O 1
ATOM 2674 N N . ALA B 1 102 ? 1.604 16.719 -0.002 1 98.81 102 ALA B N 1
ATOM 2675 C CA . ALA B 1 102 ? 2.615 16.688 1.051 1 98.81 102 ALA B CA 1
ATOM 2676 C C . ALA B 1 102 ? 3.912 17.344 0.587 1 98.81 102 ALA B C 1
ATOM 2678 O O . ALA B 1 102 ? 4.477 18.188 1.293 1 98.81 102 ALA B O 1
ATOM 2679 N N . TRP B 1 103 ? 4.336 16.984 -0.615 1 98.56 103 TRP B N 1
ATOM 2680 C CA . TRP B 1 103 ? 5.59 17.516 -1.13 1 98.56 103 TRP B CA 1
ATOM 2681 C C . TRP B 1 103 ? 5.496 19.031 -1.31 1 98.56 103 TRP B C 1
ATOM 2683 O O . TRP B 1 103 ? 6.402 19.766 -0.919 1 98.56 103 TRP B O 1
ATOM 2693 N N . LYS B 1 104 ? 4.426 19.438 -1.884 1 98.5 104 LYS B N 1
ATOM 2694 C CA . LYS B 1 104 ? 4.219 20.859 -2.158 1 98.5 104 LYS B CA 1
ATOM 2695 C C . LYS B 1 104 ? 4.172 21.672 -0.867 1 98.5 104 LYS B C 1
ATOM 2697 O O . LYS B 1 104 ? 4.621 22.812 -0.831 1 98.5 104 LYS B O 1
ATOM 2702 N N . ALA B 1 105 ? 3.672 21.094 0.183 1 98.75 105 ALA B N 1
ATOM 2703 C CA . ALA B 1 105 ? 3.432 21.812 1.435 1 98.75 105 ALA B CA 1
ATOM 2704 C C . ALA B 1 105 ? 4.656 21.75 2.344 1 98.75 105 ALA B C 1
ATOM 2706 O O . ALA B 1 105 ? 4.777 22.547 3.285 1 98.75 105 ALA B O 1
ATOM 2707 N N . LEU B 1 106 ? 5.586 20.828 2.107 1 98.5 106 LEU B N 1
ATOM 2708 C CA . LEU B 1 106 ? 6.652 20.469 3.039 1 98.5 106 LEU B CA 1
ATOM 2709 C C . LEU B 1 106 ? 7.512 21.688 3.361 1 98.5 106 LEU B C 1
ATOM 2711 O O . LEU B 1 106 ? 7.809 21.953 4.527 1 98.5 106 LEU B O 1
ATOM 2715 N N . PRO B 1 107 ? 7.918 22.516 2.34 1 98 107 PRO B N 1
ATOM 2716 C CA . PRO B 1 107 ? 8.75 23.672 2.676 1 98 107 PRO B CA 1
ATOM 2717 C C . PRO B 1 107 ? 8.07 24.625 3.648 1 98 107 PRO B C 1
ATOM 2719 O O . PRO B 1 107 ? 8.703 25.141 4.574 1 98 107 PRO B O 1
ATOM 2722 N N . SER B 1 108 ? 6.812 24.875 3.467 1 98.5 108 SER B N 1
ATOM 2723 C CA . SER B 1 108 ? 6.078 25.766 4.359 1 98.5 108 SER B CA 1
ATOM 2724 C C . SER B 1 108 ? 5.922 25.156 5.746 1 98.5 108 SER B C 1
ATOM 2726 O O . SER B 1 108 ? 6.004 25.859 6.754 1 98.5 108 SER B O 1
ATOM 2728 N N . LEU B 1 109 ? 5.676 23.875 5.805 1 98.75 109 LEU B N 1
ATOM 2729 C CA . LEU B 1 109 ? 5.578 23.172 7.082 1 98.75 109 LEU B CA 1
ATOM 2730 C C . LEU B 1 109 ? 6.906 23.219 7.828 1 98.75 109 LEU B C 1
ATOM 2732 O O . LEU B 1 109 ? 6.93 23.312 9.055 1 98.75 109 LEU B O 1
ATOM 2736 N N . GLU B 1 110 ? 7.969 23.062 7.117 1 98 110 GLU B N 1
ATOM 2737 C CA . GLU B 1 110 ? 9.281 23.141 7.738 1 98 110 GLU B CA 1
ATOM 2738 C C . GLU B 1 110 ? 9.539 24.516 8.336 1 98 110 GLU B C 1
ATOM 2740 O O . GLU B 1 110 ? 10.102 24.641 9.422 1 98 110 GLU B O 1
ATOM 2745 N N . GLN B 1 111 ? 9.117 25.547 7.621 1 97.88 111 GLN B N 1
ATOM 2746 C CA . GLN B 1 111 ? 9.289 26.906 8.109 1 97.88 111 GLN B CA 1
ATOM 2747 C C . GLN B 1 111 ? 8.539 27.125 9.414 1 97.88 111 GLN B C 1
ATOM 2749 O O . GLN B 1 111 ? 9.031 27.828 10.312 1 97.88 111 GLN B O 1
ATOM 2754 N N . SER B 1 112 ? 7.391 26.578 9.547 1 98.06 112 SER B N 1
ATOM 2755 C CA . SER B 1 112 ? 6.539 26.797 10.711 1 98.06 112 SER B CA 1
ATOM 2756 C C . SER B 1 112 ? 6.754 25.719 11.773 1 98.06 112 SER B C 1
ATOM 2758 O O . SER B 1 112 ? 6.141 25.766 12.844 1 98.06 112 SER B O 1
ATOM 2760 N N . GLN B 1 113 ? 7.609 24.766 11.461 1 97.88 113 GLN B N 1
ATOM 2761 C CA . GLN B 1 113 ? 7.73 23.578 12.305 1 97.88 113 GLN B CA 1
ATOM 2762 C C . GLN B 1 113 ? 6.383 22.891 12.461 1 97.88 113 GLN B C 1
ATOM 2764 O O . GLN B 1 113 ? 5.965 22.578 13.586 1 97.88 113 GLN B O 1
ATOM 2769 N N . GLY B 1 114 ? 5.789 22.734 11.328 1 98.56 114 GLY B N 1
ATOM 2770 C CA . GLY B 1 114 ? 4.402 22.312 11.305 1 98.56 114 GLY B CA 1
ATOM 2771 C C . GLY B 1 114 ? 4.238 20.797 11.305 1 98.56 114 GLY B C 1
ATOM 2772 O O . GLY B 1 114 ? 5.184 20.062 11.602 1 98.56 114 GLY B O 1
ATOM 2773 N N . SER B 1 115 ? 2.918 20.344 11.133 1 98.75 115 SER B N 1
ATOM 2774 C CA . SER B 1 115 ? 2.562 18.922 11.203 1 98.75 115 SER B CA 1
ATOM 2775 C C . SER B 1 115 ? 1.784 18.484 9.969 1 98.75 115 SER B C 1
ATOM 2777 O O . SER B 1 115 ? 0.914 19.219 9.484 1 98.75 115 SER B O 1
ATOM 2779 N N . LEU B 1 116 ? 2.227 17.438 9.445 1 98.88 116 LEU B N 1
ATOM 2780 C CA . LEU B 1 116 ? 1.514 16.719 8.391 1 98.88 116 LEU B CA 1
ATOM 2781 C C . LEU B 1 116 ? 0.736 15.539 8.953 1 98.88 116 LEU B C 1
ATOM 2783 O O . LEU B 1 116 ? 1.324 14.633 9.547 1 98.88 116 LEU B O 1
ATOM 2787 N N . VAL B 1 117 ? -0.603 15.555 8.844 1 98.88 117 VAL B N 1
ATOM 2788 C CA . VAL B 1 117 ? -1.47 14.539 9.43 1 98.88 117 VAL B CA 1
ATOM 2789 C C . VAL B 1 117 ? -2.094 13.695 8.328 1 98.88 117 VAL B C 1
ATOM 2791 O O . VAL B 1 117 ? -2.799 14.219 7.457 1 98.88 117 VAL B O 1
ATOM 2794 N N . ILE B 1 118 ? -1.78 12.438 8.328 1 98.94 118 ILE B N 1
ATOM 2795 C CA . ILE B 1 118 ? -2.295 11.484 7.352 1 98.94 118 ILE B CA 1
ATOM 2796 C C . ILE B 1 118 ? -3.418 10.664 7.98 1 98.94 118 ILE B C 1
ATOM 2798 O O . ILE B 1 118 ? -3.18 9.883 8.906 1 98.94 118 ILE B O 1
ATOM 2802 N N . VAL B 1 119 ? -4.602 10.852 7.484 1 98.69 119 VAL B N 1
ATOM 2803 C CA . VAL B 1 119 ? -5.707 10.031 7.965 1 98.69 119 VAL B CA 1
ATOM 2804 C C . VAL B 1 119 ? -5.742 8.711 7.195 1 98.69 119 VAL B C 1
ATOM 2806 O O . VAL B 1 119 ? -6.051 8.688 6.004 1 98.69 119 VAL B O 1
ATOM 2809 N N . SER B 1 120 ? -5.391 7.648 7.871 1 98.44 120 SER B N 1
ATOM 2810 C CA . SER B 1 120 ? -5.414 6.293 7.332 1 98.44 120 SER B CA 1
ATOM 2811 C C . SER B 1 120 ? -6.535 5.465 7.953 1 98.44 120 SER B C 1
ATOM 2813 O O . SER B 1 120 ? -7.598 6 8.281 1 98.44 120 SER B O 1
ATOM 2815 N N . SER B 1 121 ? -6.402 4.188 7.973 1 97.75 121 SER B N 1
ATOM 2816 C CA . SER B 1 121 ? -7.449 3.262 8.398 1 97.75 121 SER B CA 1
ATOM 2817 C C . SER B 1 121 ? -6.852 1.988 8.992 1 97.75 121 SER B C 1
ATOM 2819 O O . SER B 1 121 ? -5.691 1.659 8.727 1 97.75 121 SER B O 1
ATOM 2821 N N . LEU B 1 122 ? -7.684 1.376 9.836 1 97.69 122 LEU B N 1
ATOM 2822 C CA . LEU B 1 122 ? -7.344 0.012 10.227 1 97.69 122 LEU B CA 1
ATOM 2823 C C . LEU B 1 122 ? -7.098 -0.862 9.008 1 97.69 122 LEU B C 1
ATOM 2825 O O . LEU B 1 122 ? -6.254 -1.76 9.039 1 97.69 122 LEU B O 1
ATOM 2829 N N . LEU B 1 123 ? -7.742 -0.564 7.945 1 97.44 123 LEU B N 1
ATOM 2830 C CA . LEU B 1 123 ? -7.641 -1.307 6.691 1 97.44 123 LEU B CA 1
ATOM 2831 C C . LEU B 1 123 ? -6.316 -1.012 5.992 1 97.44 123 LEU B C 1
ATOM 2833 O O . LEU B 1 123 ? -5.988 -1.642 4.984 1 97.44 123 LEU B O 1
ATOM 2837 N N . GLY B 1 124 ? -5.531 -0.075 6.457 1 98.31 124 GLY B N 1
ATOM 2838 C CA . GLY B 1 124 ? -4.176 0.157 5.98 1 98.31 124 GLY B CA 1
ATOM 2839 C C . GLY B 1 124 ? -3.146 -0.735 6.648 1 98.31 124 GLY B C 1
ATOM 2840 O O . GLY B 1 124 ? -1.973 -0.727 6.273 1 98.31 124 GLY B O 1
ATOM 2841 N N . LYS B 1 125 ? -3.598 -1.479 7.625 1 97.81 125 LYS B N 1
ATOM 2842 C CA . LYS B 1 125 ? -2.715 -2.35 8.398 1 97.81 125 LYS B CA 1
ATOM 2843 C C . LYS B 1 125 ? -3.24 -3.783 8.422 1 97.81 125 LYS B C 1
ATOM 2845 O O . LYS B 1 125 ? -2.486 -4.723 8.688 1 97.81 125 LYS B O 1
ATOM 2850 N N . MET B 1 126 ? -4.469 -3.953 8.133 1 97.25 126 MET B N 1
ATOM 2851 C CA . MET B 1 126 ? -5.145 -5.25 8.18 1 97.25 126 MET B CA 1
ATOM 2852 C C . MET B 1 126 ? -6.074 -5.422 6.984 1 97.25 126 MET B C 1
ATOM 2854 O O . MET B 1 126 ? -7.188 -4.895 6.977 1 97.25 126 MET B O 1
ATOM 2858 N N . PRO B 1 127 ? -5.652 -6.273 6.066 1 97.56 127 PRO B N 1
ATOM 2859 C CA . PRO B 1 127 ? -6.539 -6.484 4.918 1 97.56 127 PRO B CA 1
ATOM 2860 C C . PRO B 1 127 ? -7.859 -7.145 5.305 1 97.56 127 PRO B C 1
ATOM 2862 O O . PRO B 1 127 ? -7.887 -8.008 6.184 1 97.56 127 PRO B O 1
ATOM 2865 N N . SER B 1 128 ? -8.922 -6.738 4.68 1 97 128 SER B N 1
ATOM 2866 C CA . SER B 1 128 ? -10.266 -7.277 4.867 1 97 128 SER B CA 1
ATOM 2867 C C . SER B 1 128 ? -10.969 -7.484 3.533 1 97 128 SER B C 1
ATOM 2869 O O . SER B 1 128 ? -10.633 -6.84 2.539 1 97 128 SER B O 1
ATOM 2871 N N . PRO B 1 129 ? -11.922 -8.414 3.471 1 97.5 129 PRO B N 1
ATOM 2872 C CA . PRO B 1 129 ? -12.68 -8.602 2.23 1 97.5 129 PRO B CA 1
ATOM 2873 C C . PRO B 1 129 ? -13.555 -7.398 1.888 1 97.5 129 PRO B C 1
ATOM 2875 O O . PRO B 1 129 ? -13.797 -6.539 2.74 1 97.5 129 PRO B O 1
ATOM 2878 N N . PHE B 1 130 ? -13.953 -7.215 0.605 1 96.56 130 PHE B N 1
ATOM 2879 C CA . PHE B 1 130 ? -14.961 -6.301 0.087 1 96.56 130 PHE B CA 1
ATOM 2880 C C . PHE B 1 130 ? -14.367 -4.918 -0.152 1 96.56 130 PHE B C 1
ATOM 2882 O O . PHE B 1 130 ? -15.062 -4.008 -0.605 1 96.56 130 PHE B O 1
ATOM 2889 N N . VAL B 1 131 ? -13.086 -4.734 0.162 1 97.19 131 VAL B N 1
ATOM 2890 C CA . VAL B 1 131 ? -12.523 -3.391 0.049 1 97.19 131 VAL B CA 1
ATOM 2891 C C . VAL B 1 131 ? -11.109 -3.467 -0.524 1 97.19 131 VAL B C 1
ATOM 2893 O O . VAL B 1 131 ? -10.234 -2.689 -0.138 1 97.19 131 VAL B O 1
ATOM 2896 N N . ALA B 1 132 ? -10.82 -4.375 -1.377 1 98.44 132 ALA B N 1
ATOM 2897 C CA . ALA B 1 132 ? -9.477 -4.648 -1.866 1 98.44 132 ALA B CA 1
ATOM 2898 C C . ALA B 1 132 ? -8.836 -3.395 -2.453 1 98.44 132 ALA B C 1
ATOM 2900 O O . ALA B 1 132 ? -7.73 -3.014 -2.066 1 98.44 132 ALA B O 1
ATOM 2901 N N . PRO B 1 133 ? -9.547 -2.646 -3.406 1 98.5 133 PRO B N 1
ATOM 2902 C CA . PRO B 1 133 ? -8.922 -1.434 -3.936 1 98.5 133 PRO B CA 1
ATOM 2903 C C . PRO B 1 133 ? -8.68 -0.377 -2.861 1 98.5 133 PRO B C 1
ATOM 2905 O O . PRO B 1 133 ? -7.59 0.199 -2.791 1 98.5 133 PRO B O 1
ATOM 2908 N N . TYR B 1 134 ? -9.641 -0.16 -1.969 1 98.06 134 TYR B N 1
ATOM 2909 C CA . TYR B 1 134 ? -9.531 0.82 -0.895 1 98.06 134 TYR B CA 1
ATOM 2910 C C . TYR B 1 134 ? -8.391 0.465 0.05 1 98.06 134 TYR B C 1
ATOM 2912 O O . TYR B 1 134 ? -7.551 1.313 0.371 1 98.06 134 TYR B O 1
ATOM 2920 N N . THR B 1 135 ? -8.336 -0.792 0.455 1 98.5 135 THR B N 1
ATOM 2921 C CA . THR B 1 135 ? -7.305 -1.293 1.358 1 98.5 135 THR B CA 1
ATOM 2922 C C . THR B 1 135 ? -5.914 -1.085 0.765 1 98.5 135 THR B C 1
ATOM 2924 O O . THR B 1 135 ? -4.98 -0.699 1.475 1 98.5 135 THR B O 1
ATOM 2927 N N . SER B 1 136 ? -5.781 -1.323 -0.517 1 98.75 136 SER B N 1
ATOM 2928 C CA . SER B 1 136 ? -4.48 -1.164 -1.157 1 98.75 136 SER B CA 1
ATOM 2929 C C . SER B 1 136 ? -3.996 0.281 -1.076 1 98.75 136 SER B C 1
ATOM 2931 O O . SER B 1 136 ? -2.805 0.533 -0.89 1 98.75 136 SER B O 1
ATOM 2933 N N . THR B 1 137 ? -4.883 1.267 -1.212 1 98.81 137 THR B N 1
ATOM 2934 C CA . THR B 1 137 ? -4.492 2.67 -1.141 1 98.81 137 THR B CA 1
ATOM 2935 C C . THR B 1 137 ? -4.055 3.037 0.275 1 98.81 137 THR B C 1
ATOM 2937 O O . THR B 1 137 ? -3.092 3.783 0.458 1 98.81 137 THR B O 1
ATOM 2940 N N . LYS B 1 138 ? -4.773 2.531 1.28 1 98.81 138 LYS B N 1
ATOM 2941 C CA . LYS B 1 138 ? -4.43 2.846 2.664 1 98.81 138 LYS B CA 1
ATOM 2942 C C . LYS B 1 138 ? -3.111 2.186 3.064 1 98.81 138 LYS B C 1
ATOM 2944 O O . LYS B 1 138 ? -2.326 2.766 3.818 1 98.81 138 LYS B O 1
ATOM 2949 N N . PHE B 1 139 ? -2.859 0.994 2.531 1 98.94 139 PHE B N 1
ATOM 2950 C CA . PHE B 1 139 ? -1.555 0.369 2.709 1 98.94 139 PHE B CA 1
ATOM 2951 C C . PHE B 1 139 ? -0.458 1.215 2.074 1 98.94 139 PHE B C 1
ATOM 2953 O O . PHE B 1 139 ? 0.586 1.447 2.686 1 98.94 139 PHE B O 1
ATOM 2960 N N . ALA B 1 140 ? -0.722 1.634 0.903 1 98.88 140 ALA B N 1
ATOM 2961 C CA . ALA B 1 140 ? 0.262 2.457 0.204 1 98.88 140 ALA B CA 1
ATOM 2962 C C . ALA B 1 140 ? 0.596 3.713 1.004 1 98.88 140 ALA B C 1
ATOM 2964 O O . ALA B 1 140 ? 1.763 4.098 1.111 1 98.88 140 ALA B O 1
ATOM 2965 N N . LEU B 1 141 ? -0.422 4.359 1.596 1 98.88 141 LEU B N 1
ATOM 2966 C CA . LEU B 1 141 ? -0.221 5.539 2.432 1 98.88 141 LEU B CA 1
ATOM 2967 C C . LEU B 1 141 ? 0.703 5.223 3.604 1 98.88 141 LEU B C 1
ATOM 2969 O O . LEU B 1 141 ? 1.65 5.965 3.869 1 98.88 141 LEU B O 1
ATOM 2973 N N . ASN B 1 142 ? 0.376 4.145 4.281 1 98.88 142 ASN B N 1
ATOM 2974 C CA . ASN B 1 142 ? 1.15 3.766 5.457 1 98.88 142 ASN B CA 1
ATOM 2975 C C . ASN B 1 142 ? 2.609 3.49 5.105 1 98.88 142 ASN B C 1
ATOM 2977 O O . ASN B 1 142 ? 3.516 3.879 5.844 1 98.88 142 ASN B O 1
ATOM 2981 N N . GLY B 1 143 ? 2.783 2.797 4.016 1 98.81 143 GLY B N 1
ATOM 2982 C CA . GLY B 1 143 ? 4.145 2.523 3.58 1 98.81 143 GLY B CA 1
ATOM 2983 C C . GLY B 1 143 ? 4.926 3.779 3.24 1 98.81 143 GLY B C 1
ATOM 2984 O O . GLY B 1 143 ? 6.043 3.971 3.727 1 98.81 143 GLY B O 1
ATOM 2985 N N . PHE B 1 144 ? 4.344 4.672 2.455 1 98.88 144 PHE B N 1
ATOM 2986 C CA . PHE B 1 144 ? 5.023 5.867 1.966 1 98.88 144 PHE B CA 1
ATOM 2987 C C . PHE B 1 144 ? 5.324 6.824 3.111 1 98.88 144 PHE B C 1
ATOM 2989 O O . PHE B 1 144 ? 6.469 7.246 3.289 1 98.88 144 PHE B O 1
ATOM 2996 N N . PHE B 1 145 ? 4.34 7.129 3.844 1 98.94 145 PHE B N 1
ATOM 2997 C CA . PHE B 1 145 ? 4.512 8.156 4.863 1 98.94 145 PHE B CA 1
ATOM 2998 C C . PHE B 1 145 ? 5.273 7.609 6.062 1 98.94 145 PHE B C 1
ATOM 3000 O O . PHE B 1 145 ? 5.926 8.359 6.789 1 98.94 145 PHE B O 1
ATOM 3007 N N . GLY B 1 146 ? 5.176 6.262 6.289 1 98.69 146 GLY B N 1
ATOM 3008 C CA . GLY B 1 146 ? 6.105 5.672 7.238 1 98.69 146 GLY B CA 1
ATOM 3009 C C . GLY B 1 146 ? 7.559 5.871 6.855 1 98.69 146 GLY B C 1
ATOM 3010 O O . GLY B 1 146 ? 8.391 6.195 7.703 1 98.69 146 GLY B O 1
ATOM 3011 N N . ALA B 1 147 ? 7.84 5.625 5.594 1 98.62 147 ALA B N 1
ATOM 3012 C CA . ALA B 1 147 ? 9.195 5.84 5.09 1 98.62 147 ALA B CA 1
ATOM 3013 C C . ALA B 1 147 ? 9.594 7.309 5.207 1 98.62 147 ALA B C 1
ATOM 3015 O O . ALA B 1 147 ? 10.719 7.621 5.609 1 98.62 147 ALA B O 1
ATOM 3016 N N . LEU B 1 148 ? 8.688 8.172 4.879 1 98.69 148 LEU B N 1
ATOM 3017 C CA . LEU B 1 148 ? 8.961 9.602 4.938 1 98.69 148 LEU B CA 1
ATOM 3018 C C . LEU B 1 148 ? 9.219 10.047 6.375 1 98.69 148 LEU B C 1
ATOM 3020 O O . LEU B 1 148 ? 10.031 10.938 6.617 1 98.69 148 LEU B O 1
ATOM 3024 N N . GLN B 1 149 ? 8.531 9.453 7.395 1 98.5 149 GLN B N 1
ATOM 3025 C CA . GLN B 1 149 ? 8.805 9.711 8.805 1 98.5 149 GLN B CA 1
ATOM 3026 C C . GLN B 1 149 ? 10.266 9.453 9.133 1 98.5 149 GLN B C 1
ATOM 3028 O O . GLN B 1 149 ? 10.914 10.266 9.805 1 98.5 149 GLN B O 1
ATOM 3033 N N . HIS B 1 150 ? 10.742 8.344 8.68 1 98.25 150 HIS B N 1
ATOM 3034 C CA . HIS B 1 150 ? 12.141 8.008 8.93 1 98.25 150 HIS B CA 1
ATOM 3035 C C . HIS B 1 150 ? 13.07 9.016 8.273 1 98.25 150 HIS B C 1
ATOM 3037 O O . HIS B 1 150 ? 14.047 9.453 8.883 1 98.25 150 HIS B O 1
ATOM 3043 N N . GLU B 1 151 ? 12.75 9.344 7.051 1 98.12 151 GLU B N 1
ATOM 3044 C CA . GLU B 1 151 ? 13.625 10.234 6.301 1 98.12 151 GLU B CA 1
ATOM 3045 C C . GLU B 1 151 ? 13.68 11.625 6.938 1 98.12 151 GLU B C 1
ATOM 3047 O O . GLU B 1 151 ? 14.75 12.211 7.059 1 98.12 151 GLU B O 1
ATOM 3052 N N . LEU B 1 152 ? 12.555 12.125 7.312 1 97.81 152 LEU B N 1
ATOM 3053 C CA . LEU B 1 152 ? 12.523 13.43 7.949 1 97.81 152 LEU B CA 1
ATOM 3054 C C . LEU B 1 152 ? 13.281 13.414 9.273 1 97.81 152 LEU B C 1
ATOM 3056 O O . LEU B 1 152 ? 14 14.367 9.594 1 97.81 152 LEU B O 1
ATOM 3060 N N . ALA B 1 153 ? 13.086 12.375 10.008 1 96.56 153 ALA B N 1
ATOM 3061 C CA . ALA B 1 153 ? 13.82 12.234 11.258 1 96.56 153 ALA B CA 1
ATOM 3062 C C . ALA B 1 153 ? 15.328 12.234 11.008 1 96.56 153 ALA B C 1
ATOM 3064 O O . ALA B 1 153 ? 16.078 12.914 11.703 1 96.56 153 ALA B O 1
ATOM 3065 N N . MET B 1 154 ? 15.727 11.508 10.031 1 96.44 154 MET B N 1
ATOM 3066 C CA . MET B 1 154 ? 17.141 11.383 9.711 1 96.44 154 MET B CA 1
ATOM 3067 C C . MET B 1 154 ? 17.719 12.711 9.227 1 96.44 154 MET B C 1
ATOM 3069 O O . MET B 1 154 ? 18.891 13.008 9.461 1 96.44 154 MET B O 1
ATOM 3073 N N . LYS B 1 155 ? 16.844 13.492 8.609 1 96.25 155 LYS B N 1
ATOM 3074 C CA . LYS B 1 155 ? 17.25 14.812 8.125 1 96.25 155 LYS B CA 1
ATOM 3075 C C . LYS B 1 155 ? 17.141 15.859 9.227 1 96.25 155 LYS B C 1
ATOM 3077 O O . LYS B 1 155 ? 17.391 17.047 8.992 1 96.25 155 LYS B O 1
ATOM 3082 N N . ASN B 1 156 ? 16.719 15.492 10.391 1 95.94 156 ASN B N 1
ATOM 3083 C CA . ASN B 1 156 ? 16.469 16.406 11.5 1 95.94 156 ASN B CA 1
ATOM 3084 C C . ASN B 1 156 ? 15.469 17.5 11.117 1 95.94 156 ASN B C 1
ATOM 3086 O O . ASN B 1 156 ? 15.68 18.672 11.43 1 95.94 156 ASN B O 1
ATOM 3090 N N . SER B 1 157 ? 14.539 17.078 10.289 1 96.31 157 SER B N 1
ATOM 3091 C CA . SER B 1 157 ? 13.453 18 9.969 1 96.31 157 SER B CA 1
ATOM 3092 C C . SER B 1 157 ? 12.578 18.266 11.188 1 96.31 157 SER B C 1
ATOM 3094 O O . SER B 1 157 ? 12.383 17.391 12.023 1 96.31 157 SER B O 1
ATOM 3096 N N . ASN B 1 158 ? 12.055 19.453 11.273 1 96.56 158 ASN B N 1
ATOM 3097 C CA . ASN B 1 158 ? 11.18 19.812 12.383 1 96.56 158 ASN B CA 1
ATOM 3098 C C . ASN B 1 158 ? 9.711 19.578 12.039 1 96.56 158 ASN B C 1
ATOM 3100 O O . ASN B 1 158 ? 8.82 19.969 12.789 1 96.56 158 ASN B O 1
ATOM 3104 N N . VAL B 1 159 ? 9.469 19.031 10.891 1 98.5 159 VAL B N 1
ATOM 3105 C CA . VAL B 1 159 ? 8.109 18.656 10.508 1 98.5 159 VAL B CA 1
ATOM 3106 C C . VAL B 1 159 ? 7.746 17.312 11.117 1 98.5 159 VAL B C 1
ATOM 3108 O O . VAL B 1 159 ? 8.547 16.359 11.078 1 98.5 159 VAL B O 1
ATOM 3111 N N . SER B 1 160 ? 6.574 17.219 11.727 1 98.5 160 SER B N 1
ATOM 3112 C CA . SER B 1 160 ? 6.078 15.938 12.227 1 98.5 160 SER B CA 1
ATOM 3113 C C . SER B 1 160 ? 5.074 15.32 11.266 1 98.5 160 SER B C 1
ATOM 3115 O O . SER B 1 160 ? 4.312 16.031 10.602 1 98.5 160 SER B O 1
ATOM 3117 N N . ILE B 1 161 ? 5.148 14.055 11.133 1 98.75 161 ILE B N 1
ATOM 3118 C CA . ILE B 1 161 ? 4.145 13.297 10.391 1 98.75 161 ILE B CA 1
ATOM 3119 C C . ILE B 1 161 ? 3.379 12.383 11.344 1 98.75 161 ILE B C 1
ATOM 3121 O O . ILE B 1 161 ? 3.984 11.617 12.102 1 98.75 161 ILE B O 1
ATOM 3125 N N . SER B 1 162 ? 2.07 12.523 11.336 1 98.88 162 SER B N 1
ATOM 3126 C CA . SER B 1 162 ? 1.195 11.664 12.125 1 98.88 162 SER B CA 1
ATOM 3127 C C . SER B 1 162 ? 0.339 10.773 11.227 1 98.88 162 SER B C 1
ATOM 3129 O O . SER B 1 162 ? -0.359 11.273 10.336 1 98.88 162 SER B O 1
ATOM 3131 N N . ILE B 1 163 ? 0.433 9.523 11.375 1 98.81 163 ILE B N 1
ATOM 3132 C CA . ILE B 1 163 ? -0.436 8.586 10.664 1 98.81 163 ILE B CA 1
ATOM 3133 C C . ILE B 1 163 ? -1.563 8.133 11.594 1 98.81 163 ILE B C 1
ATOM 3135 O O . ILE B 1 163 ? -1.313 7.504 12.625 1 98.81 163 ILE B O 1
ATOM 3139 N N . CYS B 1 164 ? -2.781 8.445 11.234 1 98.88 164 CYS B N 1
ATOM 3140 C CA . CYS B 1 164 ? -3.943 8.188 12.078 1 98.88 164 CYS B CA 1
ATOM 3141 C C . CYS B 1 164 ? -4.707 6.961 11.594 1 98.88 164 CYS B C 1
ATOM 3143 O O . CYS B 1 164 ? -5.422 7.027 10.594 1 98.88 164 CYS B O 1
ATOM 3145 N N . THR B 1 165 ? -4.598 5.926 12.344 1 98.75 165 THR B N 1
ATOM 3146 C CA . THR B 1 165 ? -5.277 4.672 12.031 1 98.75 165 THR B CA 1
ATOM 3147 C C . THR B 1 165 ? -6.652 4.625 12.688 1 98.75 165 THR B C 1
ATOM 3149 O O . THR B 1 165 ? -6.758 4.512 13.914 1 98.75 165 THR B O 1
ATOM 3152 N N . LEU B 1 166 ? -7.672 4.645 11.883 1 98.38 166 LEU B N 1
ATOM 3153 C CA . LEU B 1 166 ? -9.039 4.719 12.398 1 98.38 166 LEU B CA 1
ATOM 3154 C C . LEU B 1 166 ? -9.789 3.42 12.133 1 98.38 166 LEU B C 1
ATOM 3156 O O . LEU B 1 166 ? -9.625 2.807 11.07 1 98.38 166 LEU B O 1
ATOM 3160 N N . GLY B 1 167 ? -10.594 3.008 13.102 1 96.94 167 GLY B N 1
ATOM 3161 C CA . GLY B 1 167 ? -11.609 1.999 12.844 1 96.94 167 GLY B CA 1
ATOM 3162 C C . GLY B 1 167 ? -12.812 2.541 12.102 1 96.94 167 GLY B C 1
ATOM 3163 O O . GLY B 1 167 ? -12.711 3.551 11.398 1 96.94 167 GLY B O 1
ATOM 3164 N N . LEU B 1 168 ? -13.914 1.839 12.164 1 94.69 168 LEU B N 1
ATOM 3165 C CA . LEU B 1 168 ? -15.133 2.301 11.508 1 94.69 168 LEU B CA 1
ATOM 3166 C C . LEU B 1 168 ? -15.703 3.521 12.227 1 94.69 168 LEU B C 1
ATOM 3168 O O . LEU B 1 168 ? -16.031 3.457 13.414 1 94.69 168 LEU B O 1
ATOM 3172 N N . ILE B 1 169 ? -15.711 4.574 11.523 1 95.44 169 ILE B N 1
ATOM 3173 C CA . ILE B 1 169 ? -16.219 5.828 12.078 1 95.44 169 ILE B CA 1
ATOM 3174 C C . ILE B 1 169 ? -17.641 6.078 11.586 1 95.44 169 ILE B C 1
ATOM 3176 O O . ILE B 1 169 ? -17.938 5.867 10.406 1 95.44 169 ILE B O 1
ATOM 3180 N N . ASP B 1 170 ? -18.453 6.609 12.438 1 93.69 170 ASP B N 1
ATOM 3181 C CA . ASP B 1 170 ? -19.875 6.812 12.172 1 93.69 170 ASP B CA 1
ATOM 3182 C C . ASP B 1 170 ? -20.094 8.07 11.336 1 93.69 170 ASP B C 1
ATOM 3184 O O . ASP B 1 170 ? -20.453 9.117 11.867 1 93.69 170 ASP B O 1
ATOM 3188 N N . THR B 1 171 ? -19.875 7.988 10.102 1 90.5 171 THR B N 1
ATOM 3189 C CA . THR B 1 171 ? -20.234 9 9.117 1 90.5 171 THR B CA 1
ATOM 3190 C C . THR B 1 171 ? -21.328 8.484 8.188 1 90.5 171 THR B C 1
ATOM 3192 O O . THR B 1 171 ? -21.5 7.27 8.031 1 90.5 171 THR B O 1
ATOM 3195 N N . GLU B 1 172 ? -22.031 9.328 7.609 1 87.06 172 GLU B N 1
ATOM 3196 C CA . GLU B 1 172 ? -23.125 8.938 6.723 1 87.06 172 GLU B CA 1
ATOM 3197 C C . GLU B 1 172 ? -22.625 8.078 5.57 1 87.06 172 GLU B C 1
ATOM 3199 O O . GLU B 1 172 ? -23.203 7.031 5.266 1 87.06 172 GLU B O 1
ATOM 3204 N N . SER B 1 173 ? -21.609 8.484 4.996 1 84.62 173 SER B N 1
ATOM 3205 C CA . SER B 1 173 ? -21.047 7.773 3.854 1 84.62 173 SER B CA 1
ATOM 3206 C C . SER B 1 173 ? -20.562 6.379 4.25 1 84.62 173 SER B C 1
ATOM 3208 O O . SER B 1 173 ? -20.844 5.402 3.549 1 84.62 173 SER B O 1
ATOM 3210 N N . ALA B 1 174 ? -19.922 6.23 5.355 1 87.56 174 ALA B N 1
ATOM 3211 C CA . ALA B 1 174 ? -19.406 4.945 5.812 1 87.56 174 ALA B CA 1
ATOM 3212 C C . ALA B 1 174 ? -20.547 3.994 6.176 1 87.56 174 ALA B C 1
ATOM 3214 O O . ALA B 1 174 ? -20.547 2.828 5.777 1 87.56 174 ALA B O 1
ATOM 3215 N N . MET B 1 175 ? -21.469 4.512 6.852 1 88.5 175 MET B N 1
ATOM 3216 C CA . MET B 1 175 ? -22.578 3.678 7.332 1 88.5 175 MET B CA 1
ATOM 3217 C C . MET B 1 175 ? -23.422 3.17 6.168 1 88.5 175 MET B C 1
ATOM 3219 O O . MET B 1 175 ? -23.906 2.037 6.195 1 88.5 175 MET B O 1
ATOM 3223 N N . GLU B 1 176 ? -23.547 3.982 5.219 1 87.75 176 GLU B N 1
ATOM 3224 C CA . GLU B 1 176 ? -24.281 3.566 4.031 1 87.75 176 GLU B CA 1
ATOM 3225 C C . GLU B 1 176 ? -23.594 2.398 3.332 1 87.75 176 GLU B C 1
ATOM 3227 O O . GLU B 1 176 ? -24.266 1.499 2.812 1 87.75 176 GLU B O 1
ATOM 3232 N N . LYS B 1 177 ? -22.391 2.309 3.34 1 85.62 177 LYS B N 1
ATOM 3233 C CA . LYS B 1 177 ? -21.609 1.313 2.604 1 85.62 177 LYS B CA 1
ATOM 3234 C C . LYS B 1 177 ? -21.578 -0.015 3.352 1 85.62 177 LYS B C 1
ATOM 3236 O O . LYS B 1 177 ? -21.625 -1.082 2.738 1 85.62 177 LYS B O 1
ATOM 3241 N N . VAL B 1 178 ? -21.547 0.096 4.625 1 87.88 178 VAL B N 1
ATOM 3242 C CA . VAL B 1 178 ? -21.281 -1.126 5.375 1 87.88 178 VAL B CA 1
ATOM 3243 C C . VAL B 1 178 ? -22.609 -1.76 5.816 1 87.88 178 VAL B C 1
ATOM 3245 O O . VAL B 1 178 ? -22.625 -2.904 6.273 1 87.88 178 VAL B O 1
ATOM 3248 N N . ARG B 1 179 ? -23.672 -1.054 5.676 1 85.88 179 ARG B N 1
ATOM 3249 C CA . ARG B 1 179 ? -24.969 -1.539 6.125 1 85.88 179 ARG B CA 1
ATOM 3250 C C . ARG B 1 179 ? -25.281 -2.908 5.531 1 85.88 179 ARG B C 1
ATOM 3252 O O . ARG B 1 179 ? -25.203 -3.094 4.312 1 85.88 179 ARG B O 1
ATOM 3259 N N . GLY B 1 180 ? -25.5 -3.861 6.355 1 83.12 180 GLY B N 1
ATOM 3260 C CA . GLY B 1 180 ? -25.906 -5.188 5.914 1 83.12 180 GLY B CA 1
ATOM 3261 C C . GLY B 1 180 ? -24.719 -6.078 5.562 1 83.12 180 GLY B C 1
ATOM 3262 O O . GLY B 1 180 ? -24.891 -7.273 5.316 1 83.12 180 GLY B O 1
ATOM 3263 N N . VAL B 1 181 ? -23.609 -5.531 5.484 1 88.44 181 VAL B N 1
ATOM 3264 C CA . VAL B 1 181 ? -22.453 -6.305 5.031 1 88.44 181 VAL B CA 1
ATOM 3265 C C . VAL B 1 181 ? -21.609 -6.707 6.234 1 88.44 181 VAL B C 1
ATOM 3267 O O . VAL B 1 181 ? -21.016 -7.789 6.25 1 88.44 181 VAL B O 1
ATOM 3270 N N . THR B 1 182 ? -21.578 -5.762 7.184 1 89.25 182 THR B N 1
ATOM 3271 C CA . THR B 1 182 ? -20.797 -6.078 8.367 1 89.25 182 THR B CA 1
ATOM 3272 C C . THR B 1 182 ? -21.469 -5.547 9.625 1 89.25 182 THR B C 1
ATOM 3274 O O . THR B 1 182 ? -22.297 -4.629 9.555 1 89.25 182 THR B O 1
ATOM 3277 N N . SER B 1 183 ? -21.109 -6.168 10.781 1 85.38 183 SER B N 1
ATOM 3278 C CA . SER B 1 183 ? -21.672 -5.75 12.062 1 85.38 183 SER B CA 1
ATOM 3279 C C . SER B 1 183 ? -20.609 -5.086 12.938 1 85.38 183 SER B C 1
ATOM 3281 O O . SER B 1 183 ? -20.797 -4.941 14.148 1 85.38 183 SER B O 1
ATOM 3283 N N . VAL B 1 184 ? -19.531 -4.777 12.336 1 87.94 184 VAL B N 1
ATOM 3284 C CA . VAL B 1 184 ? -18.484 -4.09 13.078 1 87.94 184 VAL B CA 1
ATOM 3285 C C . VAL B 1 184 ? -19.016 -2.77 13.625 1 87.94 184 VAL B C 1
ATOM 3287 O O . VAL B 1 184 ? -19.656 -2.008 12.906 1 87.94 184 VAL B O 1
ATOM 3290 N N . PRO B 1 185 ? -18.766 -2.498 14.883 1 90.44 185 PRO B N 1
ATOM 3291 C CA . PRO B 1 185 ? -19.312 -1.275 15.477 1 90.44 185 PRO B CA 1
ATOM 3292 C C . PRO B 1 185 ? -18.641 -0.01 14.938 1 90.44 185 PRO B C 1
ATOM 3294 O O . PRO B 1 185 ? -17.438 -0.004 14.688 1 90.44 185 PRO B O 1
ATOM 3297 N N . ALA B 1 186 ? -19.406 1.05 14.828 1 94.19 186 ALA B N 1
ATOM 3298 C CA . ALA B 1 186 ? -18.906 2.359 14.43 1 94.19 186 ALA B CA 1
ATOM 3299 C C . ALA B 1 186 ? -18.703 3.264 15.641 1 94.19 186 ALA B C 1
ATOM 3301 O O . ALA B 1 186 ? -19.406 3.146 16.641 1 94.19 186 ALA B O 1
ATOM 3302 N N . TYR B 1 187 ? -17.672 4.184 15.57 1 96.56 187 TYR B N 1
ATOM 3303 C CA . TYR B 1 187 ? -17.359 5.105 16.656 1 96.56 187 TYR B CA 1
ATOM 3304 C C . TYR B 1 187 ? -17.625 6.547 16.234 1 96.56 187 TYR B C 1
ATOM 3306 O O . TYR B 1 187 ? -17.641 6.867 15.047 1 96.56 187 TYR B O 1
ATOM 3314 N N . PRO B 1 188 ? -17.828 7.434 17.203 1 95.62 188 PRO B N 1
ATOM 3315 C CA . PRO B 1 188 ? -18.281 8.789 16.891 1 95.62 188 PRO B CA 1
ATOM 3316 C C . PRO B 1 188 ? -17.25 9.586 16.094 1 95.62 188 PRO B C 1
ATOM 3318 O O . PRO B 1 188 ? -16.078 9.625 16.453 1 95.62 188 PRO B O 1
ATOM 3321 N N . ALA B 1 189 ? -17.734 10.234 15.086 1 95.62 189 ALA B N 1
ATOM 3322 C CA . ALA B 1 189 ? -16.891 11.031 14.188 1 95.62 189 ALA B CA 1
ATOM 3323 C C . ALA B 1 189 ? -16.266 12.219 14.922 1 95.62 189 ALA B C 1
ATOM 3325 O O . ALA B 1 189 ? -15.109 12.555 14.688 1 95.62 189 ALA B O 1
ATOM 3326 N N . THR B 1 190 ? -17 12.844 15.828 1 95.44 190 THR B N 1
ATOM 3327 C CA . THR B 1 190 ? -16.531 14.016 16.562 1 95.44 190 THR B CA 1
ATOM 3328 C C . THR B 1 190 ? -15.328 13.664 17.422 1 95.44 190 THR B C 1
ATOM 3330 O O . THR B 1 190 ? -14.359 14.422 17.5 1 95.44 190 THR B O 1
ATOM 3333 N N . ASP B 1 191 ? -15.445 12.477 18.078 1 96.62 191 ASP B N 1
ATOM 3334 C CA . ASP B 1 191 ? -14.344 12.023 18.906 1 96.62 191 ASP B CA 1
ATOM 3335 C C . ASP B 1 191 ? -13.109 11.688 18.078 1 96.62 191 ASP B C 1
ATOM 3337 O O . ASP B 1 191 ? -11.984 12 18.469 1 96.62 191 ASP B O 1
ATOM 3341 N N . ALA B 1 192 ? -13.367 11.023 16.984 1 97.56 192 ALA B N 1
ATOM 3342 C CA . ALA B 1 192 ? -12.266 10.711 16.078 1 97.56 192 ALA B CA 1
ATOM 3343 C C . ALA B 1 192 ? -11.555 11.984 15.617 1 97.56 192 ALA B C 1
ATOM 3345 O O . ALA B 1 192 ? -10.32 12.047 15.625 1 97.56 192 ALA B O 1
ATOM 3346 N N . ALA B 1 193 ? -12.328 13 15.25 1 97.44 193 ALA B N 1
ATOM 3347 C CA . ALA B 1 193 ? -11.789 14.281 14.789 1 97.44 193 ALA B CA 1
ATOM 3348 C C . ALA B 1 193 ? -10.938 14.938 15.867 1 97.44 193 ALA B C 1
ATOM 3350 O O . ALA B 1 193 ? -9.836 15.422 15.586 1 97.44 193 ALA B O 1
ATOM 3351 N N . LYS B 1 194 ? -11.453 14.945 17.047 1 97.19 194 LYS B N 1
ATOM 3352 C CA . LYS B 1 194 ? -10.727 15.531 18.156 1 97.19 194 LYS B CA 1
ATOM 3353 C C . LYS B 1 194 ? -9.391 14.828 18.375 1 97.19 194 LYS B C 1
ATOM 3355 O O . LYS B 1 194 ? -8.359 15.477 18.578 1 97.19 194 LYS B O 1
ATOM 3360 N N . ASN B 1 195 ? -9.398 13.508 18.344 1 98 195 ASN B N 1
ATOM 3361 C CA . ASN B 1 195 ? -8.18 12.727 18.531 1 98 195 ASN B CA 1
ATOM 3362 C C . ASN B 1 195 ? -7.16 13 17.438 1 98 195 ASN B C 1
ATOM 3364 O O . ASN B 1 195 ? -5.961 13.094 17.703 1 98 195 ASN B O 1
ATOM 3368 N N . ILE B 1 196 ? -7.621 13.141 16.219 1 98.5 196 ILE B N 1
ATOM 3369 C CA . ILE B 1 196 ? -6.746 13.422 15.086 1 98.5 196 ILE B CA 1
ATOM 3370 C C . ILE B 1 196 ? -6.062 14.773 15.289 1 98.5 196 ILE B C 1
ATOM 3372 O O . ILE B 1 196 ? -4.844 14.883 15.125 1 98.5 196 ILE B O 1
ATOM 3376 N N . ILE B 1 197 ? -6.812 15.789 15.688 1 97.88 197 ILE B N 1
ATOM 3377 C CA . ILE B 1 197 ? -6.309 17.141 15.852 1 97.88 197 ILE B CA 1
ATOM 3378 C C . ILE B 1 197 ? -5.273 17.172 16.969 1 97.88 197 ILE B C 1
ATOM 3380 O O . ILE B 1 197 ? -4.199 17.766 16.828 1 97.88 197 ILE B O 1
ATOM 3384 N N . ILE B 1 198 ? -5.594 16.484 18.094 1 97.94 198 ILE B N 1
ATOM 3385 C CA . ILE B 1 198 ? -4.688 16.438 19.234 1 97.94 198 ILE B CA 1
ATOM 3386 C C . ILE B 1 198 ? -3.387 15.742 18.828 1 97.94 198 ILE B C 1
ATOM 3388 O O . ILE B 1 198 ? -2.297 16.188 19.188 1 97.94 198 ILE B O 1
ATOM 3392 N N . THR B 1 199 ? -3.508 14.688 18.078 1 98.5 199 THR B N 1
ATOM 3393 C CA . THR B 1 199 ? -2.346 13.93 17.625 1 98.5 199 THR B CA 1
ATOM 3394 C C . THR B 1 199 ? -1.409 14.805 16.797 1 98.5 199 THR B C 1
ATOM 3396 O O . THR B 1 199 ? -0.193 14.781 17 1 98.5 199 THR B O 1
ATOM 3399 N N . GLY B 1 200 ? -1.981 15.562 15.867 1 98.06 200 GLY B N 1
ATOM 3400 C CA . GLY B 1 200 ? -1.181 16.484 15.078 1 98.06 200 GLY B CA 1
ATOM 3401 C C . GLY B 1 200 ? -0.555 17.594 15.914 1 98.06 200 GLY B C 1
ATOM 3402 O O . GLY B 1 200 ? 0.621 17.922 15.734 1 98.06 200 GLY B O 1
ATOM 3403 N N . ALA B 1 201 ? -1.288 18.156 16.828 1 97.44 201 ALA B N 1
ATOM 3404 C CA . ALA B 1 201 ? -0.844 19.281 17.656 1 97.44 201 ALA B CA 1
ATOM 3405 C C . ALA B 1 201 ? 0.27 18.859 18.609 1 97.44 201 ALA B C 1
ATOM 3407 O O . ALA B 1 201 ? 1.167 19.656 18.906 1 97.44 201 ALA B O 1
ATOM 3408 N N . THR B 1 202 ? 0.16 17.594 19.047 1 98.06 202 THR B N 1
ATOM 3409 C CA . THR B 1 202 ? 1.159 17.125 20 1 98.06 202 THR B CA 1
ATOM 3410 C C . THR B 1 202 ? 2.27 16.359 19.281 1 98.06 202 THR B C 1
ATOM 3412 O O . THR B 1 202 ? 3.133 15.758 19.922 1 98.06 202 THR B O 1
ATOM 3415 N N . ARG B 1 203 ? 2.174 16.281 17.984 1 97.81 203 ARG B N 1
ATOM 3416 C CA . ARG B 1 203 ? 3.236 15.781 17.109 1 97.81 203 ARG B CA 1
ATOM 3417 C C . ARG B 1 203 ? 3.506 14.305 17.359 1 97.81 203 ARG B C 1
ATOM 3419 O O . ARG B 1 203 ? 4.66 13.867 17.359 1 97.81 203 ARG B O 1
ATOM 3426 N N . GLN B 1 204 ? 2.428 13.57 17.688 1 97.44 204 GLN B N 1
ATOM 3427 C CA . GLN B 1 204 ? 2.545 12.125 17.828 1 97.44 204 GLN B CA 1
ATOM 3428 C C . GLN B 1 204 ? 2.68 11.438 16.484 1 97.44 204 GLN B C 1
ATOM 3430 O O . GLN B 1 204 ? 2.023 11.828 15.508 1 97.44 204 GLN B O 1
ATOM 3435 N N . SER B 1 205 ? 3.49 10.383 16.438 1 97.19 205 SER B N 1
ATOM 3436 C CA . SER B 1 205 ? 3.777 9.727 15.164 1 97.19 205 SER B CA 1
ATOM 3437 C C . SER B 1 205 ? 2.584 8.906 14.68 1 97.19 205 SER B C 1
ATOM 3439 O O . SER B 1 205 ? 2.439 8.664 13.477 1 97.19 205 SER B O 1
ATOM 3441 N N . GLU B 1 206 ? 1.771 8.43 15.648 1 97.62 206 GLU B N 1
ATOM 3442 C CA . GLU B 1 206 ? 0.655 7.57 15.273 1 97.62 206 GLU B CA 1
ATOM 3443 C C . GLU B 1 206 ? -0.539 7.777 16.203 1 97.62 206 GLU B C 1
ATOM 3445 O O . GLU B 1 206 ? -0.368 8.125 17.375 1 97.62 206 GLU B O 1
ATOM 3450 N N . LEU B 1 207 ? -1.669 7.605 15.633 1 98.38 207 LEU B N 1
ATOM 3451 C CA . LEU B 1 207 ? -2.928 7.523 16.359 1 98.38 207 LEU B CA 1
ATOM 3452 C C . LEU B 1 207 ? -3.668 6.234 16.031 1 98.38 207 LEU B C 1
ATOM 3454 O O . LEU B 1 207 ? -3.727 5.832 14.867 1 98.38 207 LEU B O 1
ATOM 3458 N N . PHE B 1 208 ? -4.117 5.543 17.016 1 98.38 208 PHE B N 1
ATOM 3459 C CA . PHE B 1 208 ? -5.105 4.48 16.859 1 98.38 208 PHE B CA 1
ATOM 3460 C C . PHE B 1 208 ? -6.426 4.875 17.516 1 98.38 208 PHE B C 1
ATOM 3462 O O . PHE B 1 208 ? -6.461 5.199 18.703 1 98.38 208 PHE B O 1
ATOM 3469 N N . TYR B 1 209 ? -7.406 4.891 16.734 1 98.19 209 TYR B N 1
ATOM 3470 C CA . TYR B 1 209 ? -8.734 5.191 17.266 1 98.19 209 TYR B CA 1
ATOM 3471 C C . TYR B 1 209 ? -9.781 4.258 16.672 1 98.19 209 TYR B C 1
ATOM 3473 O O . TYR B 1 209 ? -9.891 4.129 15.445 1 98.19 209 TYR B O 1
ATOM 3481 N N . PRO B 1 210 ? -10.711 3.598 17.484 1 97.31 210 PRO B N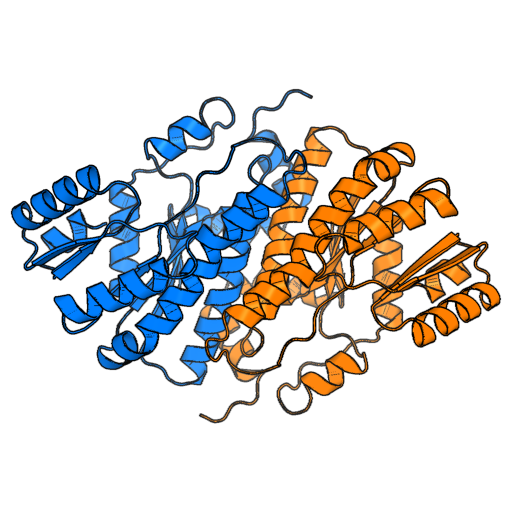 1
ATOM 3482 C CA . PRO B 1 210 ? -10.633 3.598 18.953 1 97.31 210 PRO B CA 1
ATOM 3483 C C . PRO B 1 210 ? -9.406 2.846 19.469 1 97.31 210 PRO B C 1
ATOM 3485 O O . PRO B 1 210 ? -8.695 2.207 18.688 1 97.31 210 PRO B O 1
ATOM 3488 N N . TRP B 1 211 ? -9.156 2.898 20.719 1 94.81 211 TRP B N 1
ATOM 3489 C CA . TRP B 1 211 ? -7.891 2.465 21.312 1 94.81 211 TRP B CA 1
ATOM 3490 C C . TRP B 1 211 ? -7.676 0.971 21.094 1 94.81 211 TRP B C 1
ATOM 3492 O O . TRP B 1 211 ? -6.539 0.515 20.953 1 94.81 211 TRP B O 1
ATOM 3502 N N . PHE B 1 212 ? -8.695 0.191 21.016 1 94.94 212 PHE B N 1
ATOM 3503 C CA . PHE B 1 212 ? -8.531 -1.256 20.938 1 94.94 212 PHE B CA 1
ATOM 3504 C C . PHE B 1 212 ? -7.961 -1.661 19.578 1 94.94 212 PHE B C 1
ATOM 3506 O O . PHE B 1 212 ? -7.461 -2.775 19.422 1 94.94 212 PHE B O 1
ATOM 3513 N N . THR B 1 213 ? -8.07 -0.792 18.578 1 96.19 213 THR B N 1
ATOM 3514 C CA . THR B 1 213 ? -7.496 -1.079 17.266 1 96.19 213 THR B CA 1
ATOM 3515 C C . THR B 1 213 ? -5.988 -1.284 17.375 1 96.19 213 THR B C 1
ATOM 3517 O O . THR B 1 213 ? -5.41 -2.061 16.609 1 96.19 213 THR B O 1
ATOM 3520 N N . GLN B 1 214 ? -5.383 -0.574 18.328 1 96.75 214 GLN B N 1
ATOM 3521 C CA . GLN B 1 214 ? -3.951 -0.762 18.531 1 96.75 214 GLN B CA 1
ATOM 3522 C C . GLN B 1 214 ? -3.643 -2.186 18.984 1 96.75 214 GLN B C 1
ATOM 3524 O O . GLN B 1 214 ? -2.68 -2.797 18.516 1 96.75 214 GLN B O 1
ATOM 3529 N N . PHE B 1 215 ? -4.438 -2.691 19.859 1 96.31 215 PHE B N 1
ATOM 3530 C CA . PHE B 1 215 ? -4.25 -4.047 20.359 1 96.31 215 PHE B CA 1
ATOM 3531 C C . PHE B 1 215 ? -4.426 -5.066 19.25 1 96.31 215 PHE B C 1
ATOM 3533 O O . PHE B 1 215 ? -3.684 -6.051 19.172 1 96.31 215 PHE B O 1
ATOM 3540 N N . LEU B 1 216 ? -5.406 -4.824 18.438 1 95.12 216 LEU B N 1
ATOM 3541 C CA . LEU B 1 216 ? -5.652 -5.715 17.312 1 95.12 216 LEU B CA 1
ATOM 3542 C C . LEU B 1 216 ? -4.434 -5.785 16.391 1 95.12 216 LEU B C 1
ATOM 3544 O O . LEU B 1 216 ? -4.031 -6.871 15.969 1 95.12 216 LEU B O 1
ATOM 3548 N N . ILE B 1 217 ? -3.82 -4.648 16.109 1 96.12 217 ILE B N 1
ATOM 3549 C CA . ILE B 1 217 ? -2.684 -4.574 15.203 1 96.12 217 ILE B CA 1
ATOM 3550 C C . ILE B 1 217 ? -1.472 -5.258 15.828 1 96.12 217 ILE B C 1
ATOM 3552 O O . ILE B 1 217 ? -0.681 -5.898 15.133 1 96.12 217 ILE B O 1
ATOM 3556 N N . LEU B 1 218 ? -1.381 -5.195 17.141 1 96.38 218 LEU B N 1
ATOM 3557 C CA . LEU B 1 218 ? -0.24 -5.777 17.844 1 96.38 218 LEU B CA 1
ATOM 3558 C C . LEU B 1 218 ? -0.316 -7.301 17.828 1 96.38 218 LEU B C 1
ATOM 3560 O O . LEU B 1 218 ? 0.715 -7.977 17.828 1 96.38 218 LEU B O 1
ATOM 3564 N N . ILE B 1 219 ? -1.551 -7.875 17.672 1 95.94 219 ILE B N 1
ATOM 3565 C CA . ILE B 1 219 ? -1.682 -9.305 17.938 1 95.94 219 ILE B CA 1
ATOM 3566 C C . ILE B 1 219 ? -2.074 -10.039 16.656 1 95.94 219 ILE B C 1
ATOM 3568 O O . ILE B 1 219 ? -1.972 -11.266 16.578 1 95.94 219 ILE B O 1
ATOM 3572 N N . LYS B 1 220 ? -2.529 -9.336 15.68 1 94.62 220 LYS B N 1
ATOM 3573 C CA . LYS B 1 220 ? -3.164 -9.93 14.508 1 94.62 220 LYS B CA 1
ATOM 3574 C C . LYS B 1 220 ? -2.236 -10.93 13.828 1 94.62 220 LYS B C 1
ATOM 3576 O O . LYS B 1 220 ? -2.695 -11.938 13.281 1 94.62 220 LYS B O 1
ATOM 3581 N N . ASP B 1 221 ? -0.911 -10.68 13.812 1 94.88 221 ASP B N 1
ATOM 3582 C CA . ASP B 1 221 ? 0.02 -11.508 13.055 1 94.88 221 ASP B CA 1
ATOM 3583 C C . ASP B 1 221 ? 0.51 -12.688 13.891 1 94.88 221 ASP B C 1
ATOM 3585 O O . ASP B 1 221 ? 1.176 -13.586 13.367 1 94.88 221 ASP B O 1
ATOM 3589 N N . TRP B 1 222 ? 0.15 -12.711 15.141 1 95.44 222 TRP B N 1
ATOM 3590 C CA . TRP B 1 222 ? 0.582 -13.789 16.031 1 95.44 222 TRP B CA 1
ATOM 3591 C C . TRP B 1 222 ? -0.249 -15.047 15.797 1 95.44 222 TRP B C 1
ATOM 3593 O O . TRP B 1 222 ? 0.229 -16.156 16.016 1 95.44 222 TRP B O 1
ATOM 3603 N N . PHE B 1 223 ? -1.478 -14.867 15.305 1 94.38 223 PHE B N 1
ATOM 3604 C CA . PHE B 1 223 ? -2.398 -15.961 15.031 1 94.38 223 PHE B CA 1
ATOM 3605 C C . PHE B 1 223 ? -3.104 -15.758 13.695 1 94.38 223 PHE B C 1
ATOM 3607 O O . PHE B 1 223 ? -4.309 -15.508 13.656 1 94.38 223 PHE B O 1
ATOM 3614 N N . PRO B 1 224 ? -2.318 -16 12.633 1 93.38 224 PRO B N 1
ATOM 3615 C CA . PRO B 1 224 ? -2.852 -15.641 11.32 1 93.38 224 PRO B CA 1
ATOM 3616 C C . PRO B 1 224 ? -4.129 -16.406 10.969 1 93.38 224 PRO B C 1
ATOM 3618 O O . PRO B 1 224 ? -5.07 -15.82 10.43 1 93.38 224 PRO B O 1
ATOM 3621 N N . SER B 1 225 ? -4.199 -17.688 11.258 1 94.75 225 SER B N 1
ATOM 3622 C CA . SER B 1 225 ? -5.379 -18.484 10.922 1 94.75 225 SER B CA 1
ATOM 3623 C C . SER B 1 225 ? -6.602 -18 11.695 1 94.75 225 SER B C 1
ATOM 3625 O O . SER B 1 225 ? -7.695 -17.906 11.133 1 94.75 225 SER B O 1
ATOM 3627 N N . THR B 1 226 ? -6.414 -17.719 13.023 1 96.38 226 THR B N 1
ATOM 3628 C CA . THR B 1 226 ? -7.504 -17.234 13.859 1 96.38 226 THR B CA 1
ATOM 3629 C C . THR B 1 226 ? -7.949 -15.844 13.398 1 96.38 226 THR B C 1
ATOM 3631 O O . THR B 1 226 ? -9.148 -15.562 13.312 1 96.38 226 THR B O 1
ATOM 3634 N N . THR B 1 227 ? -6.988 -15.023 13.141 1 96.25 227 THR B N 1
ATOM 3635 C CA . THR B 1 227 ? -7.285 -13.672 12.672 1 96.25 227 THR B CA 1
ATOM 3636 C C . THR B 1 227 ? -8.086 -13.711 11.375 1 96.25 227 THR B C 1
ATOM 3638 O O . THR B 1 227 ? -9.094 -13.008 11.242 1 96.25 227 THR B O 1
ATOM 3641 N N . SER B 1 228 ? -7.66 -14.555 10.461 1 96.5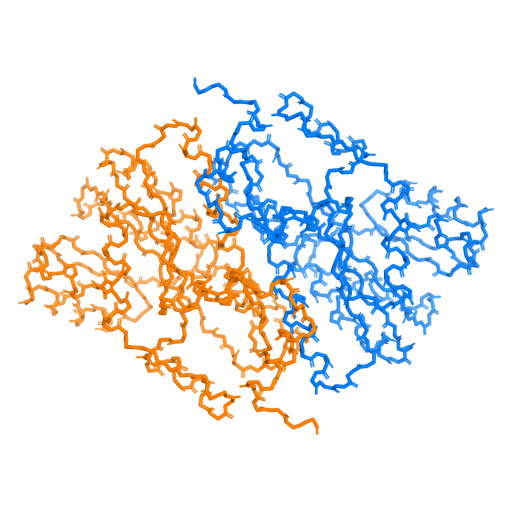 228 SER B N 1
ATOM 3642 C CA . SER B 1 228 ? -8.367 -14.68 9.188 1 96.5 228 SER B CA 1
ATOM 3643 C C . SER B 1 228 ? -9.797 -15.164 9.391 1 96.5 228 SER B C 1
ATOM 3645 O O . SER B 1 228 ? -10.719 -14.672 8.742 1 96.5 228 SER B O 1
ATOM 3647 N N . TYR B 1 229 ? -9.945 -16.141 10.25 1 96.25 229 TYR B N 1
ATOM 3648 C CA . TYR B 1 229 ? -11.266 -16.688 10.547 1 96.25 229 TYR B CA 1
ATOM 3649 C C . TYR B 1 229 ? -12.18 -15.594 11.094 1 96.25 229 TYR B C 1
ATOM 3651 O O . TYR B 1 229 ? -13.328 -15.461 10.656 1 96.25 229 TYR B O 1
ATOM 3659 N N . ILE B 1 230 ? -11.664 -14.82 12.008 1 95.19 230 ILE B N 1
ATOM 3660 C CA . ILE B 1 230 ? -12.445 -13.75 12.633 1 95.19 230 ILE B CA 1
ATOM 3661 C C . ILE B 1 230 ? -12.812 -12.703 11.586 1 95.19 230 ILE B C 1
ATOM 3663 O O . ILE B 1 230 ? -13.961 -12.258 11.523 1 95.19 230 ILE B O 1
ATOM 3667 N N . ILE B 1 231 ? -11.875 -12.32 10.75 1 96.06 231 ILE B N 1
ATOM 3668 C CA . ILE B 1 231 ? -12.102 -11.32 9.711 1 96.06 231 ILE B CA 1
ATOM 3669 C C . ILE B 1 231 ? -13.188 -11.812 8.75 1 96.06 231 ILE B C 1
ATOM 3671 O O . ILE B 1 231 ? -14.164 -11.109 8.5 1 96.06 231 ILE B O 1
ATOM 3675 N N . GLN B 1 232 ? -13.078 -12.992 8.25 1 95.94 232 GLN B N 1
ATOM 3676 C CA . GLN B 1 232 ? -14.008 -13.547 7.273 1 95.94 232 GLN B CA 1
ATOM 3677 C C . GLN B 1 232 ? -15.414 -13.672 7.859 1 95.94 232 GLN B C 1
ATOM 3679 O O . GLN B 1 232 ? -16.406 -13.422 7.168 1 95.94 232 GLN B O 1
ATOM 3684 N N . ASN B 1 233 ? -15.5 -13.961 9.133 1 94.38 233 ASN B N 1
ATOM 3685 C CA . ASN B 1 233 ? -16.797 -14.18 9.766 1 94.38 233 ASN B CA 1
ATOM 3686 C C . ASN B 1 233 ? -17.406 -12.867 10.242 1 94.38 233 ASN B C 1
ATOM 3688 O O . ASN B 1 233 ? -18.547 -12.852 10.734 1 94.38 233 ASN B O 1
ATOM 3692 N N . SER B 1 234 ? -16.672 -11.805 10.133 1 93.44 234 SER B N 1
ATOM 3693 C CA . SER B 1 234 ? -17.203 -10.5 10.492 1 93.44 234 SER B CA 1
ATOM 3694 C C . SER B 1 234 ? -18.016 -9.898 9.344 1 93.44 234 SER B C 1
ATOM 3696 O O . SER B 1 234 ? -18.625 -8.836 9.492 1 93.44 234 SER B O 1
ATOM 3698 N N . TYR B 1 235 ? -18.031 -10.594 8.258 1 92.75 235 TYR B N 1
ATOM 3699 C CA . TYR B 1 235 ? -18.75 -10.125 7.086 1 92.75 235 TYR B CA 1
ATOM 3700 C C . TYR B 1 235 ? -19.844 -11.109 6.695 1 92.75 235 TYR B C 1
ATOM 3702 O O . TYR B 1 235 ? -19.672 -12.32 6.82 1 92.75 235 TYR B O 1
ATOM 3710 N N . ASN B 1 236 ? -20.891 -10.453 6.281 1 89.12 236 ASN B N 1
ATOM 3711 C CA . ASN B 1 236 ? -22 -11.266 5.793 1 89.12 236 ASN B CA 1
ATOM 3712 C C . ASN B 1 236 ? -21.828 -11.609 4.316 1 89.12 236 ASN B C 1
ATOM 3714 O O . ASN B 1 236 ? -21.922 -10.734 3.455 1 89.12 236 ASN B O 1
ATOM 3718 N N . TYR B 1 237 ? -21.516 -12.844 4.098 1 87.5 237 TYR B N 1
ATOM 3719 C CA . TYR B 1 237 ? -21.391 -13.336 2.729 1 87.5 237 TYR B CA 1
ATOM 3720 C C . TYR B 1 237 ? -21.875 -14.781 2.625 1 87.5 237 TYR B C 1
ATOM 3722 O O . TYR B 1 237 ? -21.469 -15.633 3.426 1 87.5 237 TYR B O 1
ATOM 3730 N N . ASN B 1 238 ? -22.891 -14.961 1.782 1 80.62 238 ASN B N 1
ATOM 3731 C CA . ASN B 1 238 ? -23.359 -16.312 1.471 1 80.62 238 ASN B CA 1
ATOM 3732 C C . ASN B 1 238 ? -22.969 -16.719 0.056 1 80.62 238 ASN B C 1
ATOM 3734 O O . ASN B 1 238 ? -23.5 -16.203 -0.921 1 80.62 238 ASN B O 1
ATOM 3738 N N . PRO B 1 239 ? -21.984 -17.562 -0.058 1 76.25 239 PRO B N 1
ATOM 3739 C CA . PRO B 1 239 ? -21.547 -18 -1.386 1 76.25 239 PRO B CA 1
ATOM 3740 C C . PRO B 1 239 ? -22.625 -18.75 -2.154 1 76.25 239 PRO B C 1
ATOM 3742 O O . PRO B 1 239 ? -23.531 -19.344 -1.548 1 76.25 239 PRO B O 1
#

pLDDT: mean 96.49, std 3.46, range [76.06, 98.94]

Solvent-accessible surface area (backbone atoms only — not comparable to full-atom values): 24486 Å² total; per-residue (Å²): 86,67,59,61,42,8,60,72,45,32,73,45,72,48,74,45,71,55,50,72,62,38,49,54,50,26,52,50,20,41,76,53,42,17,73,37,53,44,63,49,64,40,47,43,62,42,91,57,35,31,52,50,53,52,51,50,41,36,68,76,63,73,50,39,53,67,48,76,48,69,72,70,57,92,71,74,73,42,70,84,81,68,60,58,66,56,39,52,50,38,35,32,24,42,30,54,25,52,56,47,33,48,52,72,42,41,67,43,18,46,73,59,48,11,26,42,30,39,58,51,30,46,40,29,79,42,52,46,58,29,31,29,61,61,17,15,28,28,9,20,43,50,16,27,52,43,6,47,46,45,42,33,56,64,60,65,49,61,47,34,54,20,44,32,28,30,55,53,49,55,41,72,71,52,50,64,55,39,61,82,36,44,76,75,73,62,40,62,46,68,61,51,31,51,52,51,53,51,33,38,76,68,54,35,59,63,42,53,38,57,66,66,55,47,56,47,66,58,45,42,73,80,39,53,70,61,43,49,52,52,57,56,66,47,41,65,77,83,116,88,68,57,60,42,8,58,71,44,32,74,45,75,48,74,46,69,54,50,72,62,40,48,53,51,25,53,50,21,41,75,51,42,18,73,37,54,44,62,49,62,41,48,43,63,42,90,57,35,31,53,50,52,51,50,50,42,37,69,74,63,74,49,39,52,68,46,76,48,71,70,71,55,92,72,72,71,42,71,84,80,68,60,57,66,58,40,53,50,37,35,33,24,42,30,53,26,50,56,48,32,47,51,71,42,42,67,43,18,47,74,58,50,11,25,39,30,39,58,50,30,46,41,28,78,42,52,46,58,29,33,28,61,61,18,14,30,29,8,20,44,50,15,26,53,44,6,46,48,44,41,34,55,64,59,67,47,61,47,32,53,19,44,32,29,31,54,55,48,55,41,72,72,51,48,66,54,37,60,82,36,45,76,74,74,62,40,61,46,68,59,51,31,51,52,52,52,50,35,39,77,68,54,34,59,61,43,52,38,60,67,65,55,47,56,48,66,58,46,42,73,80,40,52,71,60,42,50,53,53,56,59,68,48,40,64,76,82,114